Protein AF-A0A7J9YZU6-F1 (afdb_monomer_lite)

Sequence (398 aa):
MSDMSVSEARAEISDVVARAEYAGETVYLTKHGRRAGAVAATRPRAITRDARRVRIGTDELDQPVWLRLRDGRRADRALSAAGHAELWFEALHAGRPGLVEVVGARREASGRLGRMRRHRRQNFIVAGERALARRRALMLDRAGREVFATPATLTAPEPGDDAVAELALVWVDIDEPAAIERLRAFGHRPHMVVASGGGGVHAYWLLSFPVPRAGGEAANRALASAVGGDLASTNGGRLMRTPGTRNRKAAERWCRVLACDLARAPHDLAALVEGLTDPRARRRGEPAGGAAHNGELDRIAPPAYFRALTGTEVPSEGGYVRCPSPAHEDRHPSCFVYPNPGEGWCCFACLVSGSAIDLASVVAGGPWGSELRGDRFRAARERALRALGLEPARGGGR

Radius of gyration: 27.76 Å; chains: 1; bounding box: 54×50×103 Å

Foldseek 3Di:
DDDDDPVRVVVVDDQDFDWDADPNFTWTWHDDPPDIDIDTDDDDDDDDDDDDDDPDPDPWQFAWAAEQAQVRDTDIGTDTLLRQLLQLLCQQQAPHFAWKFKWWFAQDPVRHTDDIPQLDLLRTHTSNPSVSSSVSNVVCQVVRTFMWMASAHFCDSHFDQVRGFWHQKAKFKAQDLVLVVLQVVQPDPFQWWKDLFNNIIMGMAGAPDIDGQVLRLLLNQLVCVRSVGDNVQSGRRHIGGRASHWDPGPVIGGTGIHYHHSNDDGDHSCVSNPPTGRVVVVLLDDDPVDDDDLPPQLQDAQQQLVCLQQVDHADLQWDFDFDLAPVDGGPDGQKIRHNGRSRWIAGPVPGQIDTSLQSLQRNVNHDHRPRCDDPNSVVSSVSSCVSNVNDDPDDDDD

pLDDT: mean 77.36, std 20.95, range [27.09, 98.69]

Secondary structure (DSSP, 8-state):
-PPPPTTTGGGT--SS-EEEEETTEEEEEEEETTEEEEE------------------S---EEEEEEE-TTS-B--EEEEHHHHHHHHHHHHHTT--SEEEEEEEPBPTTS-B----TT-GGGEEETT-HHHHHHHHHHHHHTT-EEEE-SSPBSSS--SGGG--EEEEEEEEE--HHHHHHHHH-SS--SEEEE-SSS-EEEEEEEEEEEEHHHHHHHHHHHHHHHT--GGG-STT--EEPTTEEE-STT-EEEEEEEEETTSPPBPHHHHTTT---HHHHTTTPPPSS----GGGGGS-HHHHHHHHH-----TT-EEE----TTS--SS--EEEPSSTT--EEETTT--EE-HHHHHHHHTT---GGG--HHHHHHHHHHHHHHTT---------

Structure (mmCIF, N/CA/C/O backbone):
data_AF-A0A7J9YZU6-F1
#
_entry.id   AF-A0A7J9YZU6-F1
#
loop_
_atom_site.group_PDB
_atom_site.id
_atom_site.type_symbol
_atom_site.label_atom_id
_atom_site.label_alt_id
_atom_site.label_comp_id
_atom_site.label_asym_id
_atom_site.label_entity_id
_atom_site.label_seq_id
_atom_site.pdbx_PDB_ins_code
_atom_site.Cartn_x
_atom_site.Cartn_y
_atom_site.Cartn_z
_atom_site.occupancy
_atom_site.B_iso_or_equiv
_atom_site.auth_seq_id
_atom_site.auth_comp_id
_atom_site.auth_asym_id
_atom_site.auth_atom_id
_atom_site.pdbx_PDB_model_num
ATOM 1 N N . MET A 1 1 ? -25.057 -17.859 -40.148 1.00 40.72 1 MET A N 1
ATOM 2 C CA . MET A 1 1 ? -25.345 -16.411 -40.240 1.00 40.72 1 MET A CA 1
ATOM 3 C C . MET A 1 1 ? -24.418 -15.852 -41.300 1.00 40.72 1 MET A C 1
ATOM 5 O O . MET A 1 1 ? -23.236 -16.143 -41.220 1.00 40.72 1 MET A O 1
ATOM 9 N N . SER A 1 2 ? -24.961 -15.204 -42.332 1.00 39.88 2 SER A N 1
ATOM 10 C CA . SER A 1 2 ? -24.182 -14.685 -43.467 1.00 39.88 2 SER A CA 1
ATOM 11 C C . SER A 1 2 ? -23.157 -13.653 -42.995 1.00 39.88 2 SER A C 1
ATOM 13 O O . SER A 1 2 ? -23.519 -12.775 -42.214 1.00 39.88 2 SER A O 1
ATOM 15 N N . ASP A 1 3 ? -21.917 -13.750 -43.481 1.00 40.03 3 ASP A N 1
ATOM 16 C CA . ASP A 1 3 ? -20.886 -12.733 -43.267 1.00 40.03 3 ASP A CA 1
ATOM 17 C C . ASP A 1 3 ? -21.347 -11.408 -43.879 1.00 40.03 3 ASP A C 1
ATOM 19 O O . ASP A 1 3 ? -21.741 -11.345 -45.046 1.00 40.03 3 ASP A O 1
ATOM 23 N N . MET A 1 4 ? -21.332 -10.358 -43.064 1.00 40.31 4 MET A N 1
ATOM 24 C CA . MET A 1 4 ? -21.734 -9.006 -43.438 1.00 40.31 4 MET A CA 1
ATOM 25 C C . MET A 1 4 ? -20.476 -8.158 -43.634 1.00 40.31 4 MET A C 1
ATOM 27 O O . MET A 1 4 ? -19.512 -8.288 -42.873 1.00 40.31 4 MET A O 1
ATOM 31 N N . SER A 1 5 ? -20.448 -7.280 -44.638 1.00 48.22 5 SER A N 1
ATOM 32 C CA . SER A 1 5 ? -19.268 -6.442 -44.857 1.00 48.22 5 SER A CA 1
ATOM 33 C C . SER A 1 5 ? -19.122 -5.384 -43.751 1.00 48.22 5 SER A C 1
ATOM 35 O O . SER A 1 5 ? -20.101 -4.888 -43.189 1.00 48.22 5 SER A O 1
ATOM 37 N N . VAL A 1 6 ? -17.881 -4.972 -43.458 1.00 40.19 6 VAL A N 1
ATOM 38 C CA . VAL A 1 6 ? -17.562 -3.937 -42.445 1.00 40.19 6 VAL A CA 1
ATOM 39 C C . VAL A 1 6 ? -18.300 -2.613 -42.710 1.00 40.19 6 VAL A C 1
ATOM 41 O O . VAL A 1 6 ? -18.544 -1.829 -41.792 1.00 40.19 6 VAL A O 1
ATOM 44 N N . SER A 1 7 ? -18.659 -2.354 -43.968 1.00 46.00 7 SER A N 1
ATOM 45 C CA . SER A 1 7 ? -19.408 -1.168 -44.383 1.00 46.00 7 SER A CA 1
ATOM 46 C C . SER A 1 7 ? -20.887 -1.240 -44.003 1.00 46.00 7 SER A C 1
ATOM 48 O O . SER A 1 7 ? -21.454 -0.217 -43.629 1.00 46.00 7 SER A O 1
ATOM 50 N N . GLU A 1 8 ? -21.488 -2.427 -44.052 1.00 48.12 8 GLU A N 1
ATOM 51 C CA . GLU A 1 8 ? -22.903 -2.664 -43.736 1.00 48.12 8 GLU A CA 1
ATOM 52 C C . GLU A 1 8 ? -23.131 -2.737 -42.221 1.00 48.12 8 GLU A C 1
ATOM 54 O O . GLU A 1 8 ? -24.027 -2.075 -41.703 1.00 48.12 8 GLU A O 1
ATOM 59 N N . ALA A 1 9 ? -22.220 -3.382 -41.480 1.00 50.16 9 ALA A N 1
ATOM 60 C CA . ALA A 1 9 ? -22.245 -3.404 -40.010 1.00 50.16 9 ALA A CA 1
ATOM 61 C C . ALA A 1 9 ? -22.145 -1.994 -39.384 1.00 50.16 9 ALA A C 1
ATOM 63 O O . ALA A 1 9 ? -22.510 -1.762 -38.234 1.00 50.16 9 ALA A O 1
ATOM 64 N N . ARG A 1 10 ? -21.652 -1.016 -40.150 1.00 45.62 10 ARG A N 1
ATOM 65 C CA . ARG A 1 10 ? -21.385 0.362 -39.717 1.00 45.62 10 ARG A CA 1
ATOM 66 C C . ARG A 1 10 ? -22.645 1.174 -39.401 1.00 45.62 10 ARG A C 1
ATOM 68 O O . ARG A 1 10 ? -22.530 2.180 -38.695 1.00 45.62 10 ARG A O 1
ATOM 75 N N . ALA A 1 11 ? -23.800 0.771 -39.935 1.00 50.84 11 ALA A N 1
ATOM 76 C CA . ALA A 1 11 ? -25.085 1.438 -39.721 1.00 50.84 11 ALA A CA 1
ATOM 77 C C . ALA A 1 11 ? -25.781 1.008 -38.415 1.00 50.84 11 ALA A C 1
ATOM 79 O O . ALA A 1 11 ? -26.575 1.778 -37.883 1.00 50.84 11 ALA A O 1
ATOM 80 N N . GLU A 1 12 ? -25.441 -0.164 -37.865 1.00 48.56 12 GLU A N 1
ATOM 81 C CA . GLU A 1 12 ? -26.109 -0.743 -36.685 1.00 48.56 12 GLU A CA 1
ATOM 82 C C . GLU A 1 12 ? -25.286 -0.652 -35.383 1.00 48.56 12 GLU A C 1
ATOM 84 O O . GLU A 1 12 ? -25.771 -0.980 -34.301 1.00 48.56 12 GLU A O 1
ATOM 89 N N . ILE A 1 13 ? -24.040 -0.169 -35.445 1.00 46.38 13 ILE A N 1
ATOM 90 C CA . ILE A 1 13 ? -23.165 -0.034 -34.269 1.00 46.38 13 ILE A CA 1
ATOM 91 C C . ILE A 1 13 ? -23.493 1.262 -33.505 1.00 46.38 13 ILE A C 1
ATOM 93 O O . ILE A 1 13 ? -23.174 2.362 -33.970 1.00 46.38 13 ILE A O 1
ATOM 97 N N . SER A 1 14 ? -24.106 1.132 -32.319 1.00 42.38 14 SER A N 1
ATOM 98 C CA . SER A 1 14 ? -24.296 2.248 -31.371 1.00 42.38 14 SER A CA 1
ATOM 99 C C . SER A 1 14 ? -22.961 2.733 -30.774 1.00 42.38 14 SER A C 1
ATOM 101 O O . SER A 1 14 ? -21.944 2.053 -30.895 1.00 42.38 14 SER A O 1
ATOM 103 N N . ASP A 1 15 ? -22.953 3.890 -30.097 1.00 43.62 15 ASP A N 1
ATOM 104 C CA . ASP A 1 15 ? -21.761 4.559 -29.526 1.00 43.62 15 ASP A CA 1
ATOM 105 C C . ASP A 1 15 ? -21.059 3.805 -28.367 1.00 43.62 15 ASP A C 1
ATOM 107 O O . ASP A 1 15 ? -20.228 4.361 -27.644 1.00 43.62 15 ASP A O 1
ATOM 111 N N . VAL A 1 16 ? -21.338 2.514 -28.202 1.00 39.16 16 VAL A N 1
ATOM 112 C CA . VAL A 1 16 ? -20.658 1.609 -27.274 1.00 39.16 16 VAL A CA 1
ATOM 113 C C . VAL A 1 16 ? -19.746 0.678 -28.072 1.00 39.16 16 VAL A C 1
ATOM 115 O O . VAL A 1 16 ? -20.120 0.198 -29.137 1.00 39.16 16 VAL A O 1
ATOM 118 N N . VAL A 1 17 ? -18.538 0.427 -27.552 1.00 48.47 17 VAL A N 1
ATOM 119 C CA . VAL A 1 17 ? -17.535 -0.491 -28.124 1.00 48.47 17 VAL A CA 1
ATOM 120 C C . VAL A 1 17 ? -18.201 -1.806 -28.544 1.00 48.47 17 VAL A C 1
ATOM 122 O O . VAL A 1 17 ? -18.518 -2.643 -27.701 1.00 48.47 17 VAL A O 1
ATOM 125 N N . ALA A 1 18 ? -18.412 -1.983 -29.848 1.00 45.69 18 ALA A N 1
ATOM 126 C CA . ALA A 1 18 ? -18.980 -3.203 -30.395 1.00 45.69 18 ALA A CA 1
ATOM 127 C C . ALA A 1 18 ? -17.857 -4.218 -30.622 1.00 45.69 18 ALA A C 1
ATOM 129 O O . ALA A 1 18 ? -16.838 -3.933 -31.264 1.00 45.69 18 ALA A O 1
ATOM 130 N N . ARG A 1 19 ? -18.045 -5.407 -30.052 1.00 44.09 19 ARG A N 1
ATOM 131 C CA . ARG A 1 19 ? -17.187 -6.570 -30.254 1.00 44.09 19 ARG A CA 1
ATOM 132 C C . ARG A 1 19 ? -17.617 -7.251 -31.551 1.00 44.09 19 ARG A C 1
ATOM 134 O O . ARG A 1 19 ? -18.773 -7.638 -31.666 1.00 44.09 19 ARG A O 1
ATOM 141 N N . ALA A 1 20 ? -16.698 -7.403 -32.497 1.00 46.28 20 ALA A N 1
ATOM 142 C CA . ALA A 1 20 ? -16.923 -8.150 -33.729 1.00 46.28 20 ALA A CA 1
ATOM 143 C C . ALA A 1 20 ? -15.896 -9.279 -33.850 1.00 46.28 20 ALA A C 1
ATOM 145 O O . ALA A 1 20 ? -14.819 -9.224 -33.251 1.00 46.28 20 ALA A O 1
ATOM 146 N N . GLU A 1 21 ? -16.230 -10.306 -34.620 1.00 39.88 21 GLU A N 1
ATOM 147 C CA . GLU A 1 21 ? -15.318 -11.397 -34.946 1.00 39.88 21 GLU A CA 1
ATOM 148 C C . GLU A 1 21 ? -14.924 -11.270 -36.418 1.00 39.88 21 GLU A C 1
ATOM 150 O O . GLU A 1 21 ? -15.783 -11.123 -37.284 1.00 39.88 21 GLU A O 1
ATOM 155 N N . TYR A 1 22 ? -13.623 -11.250 -36.702 1.00 43.50 22 TYR A N 1
ATOM 156 C CA . TYR A 1 22 ? -13.108 -11.157 -38.067 1.00 43.50 22 TYR A CA 1
ATOM 157 C C . TYR A 1 22 ? -11.898 -12.074 -38.205 1.00 43.50 22 TYR A C 1
ATOM 159 O O . TYR A 1 22 ? -10.971 -12.004 -37.399 1.00 43.50 22 TYR A O 1
ATOM 167 N N . ALA A 1 23 ? -11.919 -12.952 -39.211 1.00 38.81 23 ALA A N 1
ATOM 168 C CA . ALA A 1 23 ? -10.891 -13.972 -39.444 1.00 38.81 23 ALA A CA 1
ATOM 169 C C . ALA A 1 23 ? -10.590 -14.876 -38.220 1.00 38.81 23 ALA A C 1
ATOM 171 O O . ALA A 1 23 ? -9.461 -15.330 -38.047 1.00 38.81 23 ALA A O 1
ATOM 172 N N . GLY A 1 24 ? -11.596 -15.140 -37.375 1.00 41.03 24 GLY A N 1
ATOM 173 C CA . GLY A 1 24 ? -11.467 -15.986 -36.179 1.00 41.03 24 GLY A CA 1
ATOM 174 C C . GLY A 1 24 ? -10.816 -15.306 -34.969 1.00 41.03 24 GLY A C 1
ATOM 175 O O . GLY A 1 24 ? -10.482 -15.978 -33.995 1.00 41.03 24 GLY A O 1
ATOM 176 N N . GLU A 1 25 ? -10.621 -13.984 -35.009 1.00 43.91 25 GLU A N 1
ATOM 177 C CA . GLU A 1 25 ? -10.107 -13.204 -33.884 1.00 43.91 25 GLU A CA 1
ATOM 178 C C . GLU A 1 25 ? -11.139 -12.174 -33.405 1.00 43.91 25 GLU A C 1
ATOM 180 O O . GLU A 1 25 ? -11.888 -11.583 -34.187 1.00 43.91 25 GLU A O 1
ATOM 185 N N . THR A 1 26 ? -11.173 -11.942 -32.088 1.00 46.00 26 THR A N 1
ATOM 186 C CA . THR A 1 26 ? -12.007 -10.889 -31.496 1.00 46.00 26 THR A CA 1
ATOM 187 C C . THR A 1 26 ? -11.389 -9.523 -31.794 1.00 46.00 26 THR A C 1
ATOM 189 O O . THR A 1 26 ? -10.292 -9.215 -31.325 1.00 46.00 26 THR A O 1
ATOM 192 N N . VAL A 1 27 ? -12.119 -8.687 -32.531 1.00 45.97 27 VAL A N 1
ATOM 193 C CA . VAL A 1 27 ? -11.717 -7.332 -32.918 1.00 45.97 27 VAL A CA 1
ATOM 194 C C . VAL A 1 27 ? -12.643 -6.318 -32.255 1.00 45.97 27 VAL A C 1
ATOM 196 O O . VAL A 1 27 ? -13.869 -6.439 -32.290 1.00 45.97 27 VAL A O 1
ATOM 199 N N . TYR A 1 28 ? -12.049 -5.287 -31.656 1.00 47.00 28 TYR A N 1
ATOM 200 C CA . TYR A 1 28 ? -12.802 -4.196 -31.042 1.00 47.00 28 TYR A CA 1
ATOM 201 C C . TYR A 1 28 ? -12.901 -3.026 -32.016 1.00 47.00 28 TYR A C 1
ATOM 203 O O . TYR A 1 28 ? -11.880 -2.496 -32.471 1.00 47.00 28 TYR A O 1
ATOM 211 N N . LEU A 1 29 ? -14.133 -2.623 -32.327 1.00 44.91 29 LEU A N 1
ATOM 212 C CA . LEU A 1 29 ? -14.416 -1.486 -33.194 1.00 44.91 29 LEU A CA 1
ATOM 213 C C . LEU A 1 29 ? -14.711 -0.251 -32.341 1.00 44.91 29 LEU A C 1
ATOM 215 O O . LEU A 1 29 ? -15.541 -0.278 -31.434 1.00 44.91 29 LEU A O 1
ATOM 219 N N . THR A 1 30 ? -14.022 0.849 -32.641 1.00 45.53 30 THR A N 1
ATOM 220 C CA . THR A 1 30 ? -14.227 2.145 -31.978 1.00 45.53 30 THR A CA 1
ATOM 221 C C . THR A 1 30 ? -14.561 3.213 -33.014 1.00 45.53 30 THR A C 1
ATOM 223 O O . THR A 1 30 ? -13.919 3.296 -34.067 1.00 45.53 30 THR A O 1
ATOM 226 N N . LYS A 1 31 ? -15.579 4.035 -32.734 1.00 39.69 31 LYS A N 1
ATOM 227 C CA . LYS A 1 31 ? -16.037 5.123 -33.607 1.00 39.69 31 LYS A CA 1
ATOM 228 C C . LYS A 1 31 ? -15.822 6.466 -32.913 1.00 39.69 31 LYS A C 1
ATOM 230 O O . LYS A 1 31 ? -16.267 6.668 -31.790 1.00 39.69 31 LYS A O 1
ATOM 235 N N . HIS A 1 32 ? -15.156 7.395 -33.596 1.00 40.31 32 HIS A N 1
ATOM 236 C CA . HIS A 1 32 ? -15.045 8.793 -33.176 1.00 40.31 32 HIS A CA 1
ATOM 237 C C . HIS A 1 32 ? -15.308 9.710 -34.378 1.00 40.31 32 HIS A C 1
ATOM 239 O O . HIS A 1 32 ? -14.475 9.851 -35.280 1.00 40.31 32 HIS A O 1
ATOM 245 N N . GLY A 1 33 ? -16.484 10.345 -34.404 1.00 51.75 33 GLY A N 1
ATOM 246 C CA . GLY A 1 33 ? -16.916 11.189 -35.522 1.00 51.75 33 GLY A CA 1
ATOM 247 C C . GLY A 1 33 ? -17.033 10.398 -36.834 1.00 51.75 33 GLY A C 1
ATOM 248 O O . GLY A 1 33 ? -17.634 9.328 -36.866 1.00 51.75 33 GLY A O 1
ATOM 249 N N . ARG A 1 34 ? -16.435 10.897 -37.930 1.00 35.88 34 ARG A N 1
ATOM 250 C CA . ARG A 1 34 ? -16.405 10.205 -39.242 1.00 35.88 34 ARG A CA 1
ATOM 251 C C . ARG A 1 34 ? -15.334 9.107 -39.355 1.00 35.88 34 ARG A C 1
ATOM 253 O O . ARG A 1 34 ? -15.190 8.507 -40.419 1.00 35.88 34 ARG A O 1
ATOM 260 N N . ARG A 1 35 ? -14.547 8.852 -38.305 1.00 34.78 35 ARG A N 1
ATOM 261 C CA . ARG A 1 35 ? -13.440 7.882 -38.331 1.00 34.78 35 ARG A CA 1
ATOM 262 C C . ARG A 1 35 ? -13.787 6.658 -37.488 1.00 34.78 35 ARG A C 1
ATOM 264 O O . ARG A 1 35 ? -14.276 6.787 -36.369 1.00 34.78 35 ARG A O 1
ATOM 271 N N . ALA A 1 36 ? -13.520 5.478 -38.040 1.00 39.66 36 ALA A N 1
ATOM 272 C CA . ALA A 1 36 ? -13.606 4.205 -37.332 1.00 39.66 36 ALA A CA 1
ATOM 273 C C . ALA A 1 36 ? -12.208 3.581 -37.277 1.00 39.66 36 ALA A C 1
ATOM 275 O O . ALA A 1 36 ? -11.482 3.632 -38.272 1.00 39.66 36 ALA A O 1
ATOM 276 N N . GLY A 1 37 ? -11.835 3.038 -36.120 1.00 41.91 37 GLY A N 1
ATOM 277 C CA . GLY A 1 37 ? -10.581 2.320 -35.905 1.00 41.91 37 GLY A CA 1
ATOM 278 C C . GLY A 1 37 ? -10.854 0.934 -35.331 1.00 41.91 37 GLY A C 1
ATOM 279 O O . GLY A 1 37 ? -11.677 0.793 -34.425 1.00 41.91 37 GLY A O 1
ATOM 280 N N . ALA A 1 38 ? -10.161 -0.070 -35.864 1.00 39.97 38 ALA A N 1
ATOM 281 C CA . ALA A 1 38 ? -10.206 -1.449 -35.396 1.00 39.97 38 ALA A CA 1
ATOM 282 C C . ALA A 1 38 ? -8.904 -1.785 -34.660 1.00 39.97 38 ALA A C 1
ATOM 284 O O . ALA A 1 38 ? -7.815 -1.495 -35.161 1.00 39.97 38 ALA A O 1
ATOM 285 N N . VAL A 1 39 ? -9.013 -2.390 -33.478 1.00 43.34 39 VAL A N 1
ATOM 286 C CA . VAL A 1 39 ? -7.864 -2.920 -32.734 1.00 43.34 39 VAL A CA 1
ATOM 287 C C . VAL A 1 39 ? -7.907 -4.441 -32.827 1.00 43.34 39 VAL A C 1
ATOM 289 O O . VAL A 1 39 ? -8.797 -5.066 -32.252 1.00 43.34 39 VAL A O 1
ATOM 292 N N . ALA A 1 40 ? -6.950 -5.016 -33.558 1.00 39.84 40 ALA A N 1
ATOM 293 C CA . ALA A 1 40 ? -6.731 -6.458 -33.655 1.00 39.84 40 ALA A CA 1
ATOM 294 C C . ALA A 1 40 ? -5.397 -6.833 -32.990 1.00 39.84 40 ALA A C 1
ATOM 296 O O . ALA A 1 40 ? -4.416 -6.084 -33.063 1.00 39.84 40 ALA A O 1
ATOM 297 N N . ALA A 1 41 ? -5.360 -7.983 -32.319 1.00 37.19 41 ALA A N 1
ATOM 298 C CA . ALA A 1 41 ? -4.182 -8.469 -31.614 1.00 37.19 41 ALA A CA 1
ATOM 299 C C . ALA A 1 41 ? -3.224 -9.170 -32.590 1.00 37.19 41 ALA A C 1
ATOM 301 O O . ALA A 1 41 ? -3.311 -10.368 -32.815 1.00 37.19 41 ALA A O 1
ATOM 302 N N . THR A 1 42 ? -2.265 -8.447 -33.169 1.00 32.22 42 THR A N 1
ATOM 303 C CA . THR A 1 42 ? -1.294 -9.086 -34.072 1.00 32.22 42 THR A CA 1
ATOM 304 C C . THR A 1 42 ? -0.270 -9.919 -33.300 1.00 32.22 42 THR A C 1
ATOM 306 O O . THR A 1 42 ? 0.445 -9.386 -32.445 1.00 32.22 42 THR A O 1
ATOM 309 N N . ARG A 1 43 ? -0.109 -11.200 -33.663 1.00 33.00 43 ARG A N 1
ATOM 310 C CA . ARG A 1 43 ? 1.105 -11.964 -33.324 1.00 33.00 43 ARG A CA 1
ATOM 311 C C . ARG A 1 43 ? 2.332 -11.305 -33.979 1.00 33.00 43 ARG A C 1
ATOM 313 O O . ARG A 1 43 ? 2.238 -10.840 -35.117 1.00 33.00 43 ARG A O 1
ATOM 320 N N . PRO A 1 44 ? 3.483 -11.244 -33.291 1.00 31.92 44 PRO A N 1
ATOM 321 C CA . PRO A 1 44 ? 4.626 -10.475 -33.763 1.00 31.92 44 PRO A CA 1
ATOM 322 C C . PRO A 1 44 ? 5.261 -11.136 -34.994 1.00 31.92 44 PRO A C 1
ATOM 324 O O . PRO A 1 44 ? 5.840 -12.216 -34.898 1.00 31.92 44 PRO A O 1
ATOM 327 N N . ARG A 1 45 ? 5.194 -10.472 -36.154 1.00 27.44 45 ARG A N 1
ATOM 328 C CA . ARG A 1 45 ? 6.114 -10.732 -37.270 1.00 27.44 45 ARG A CA 1
ATOM 329 C C . ARG A 1 45 ? 7.375 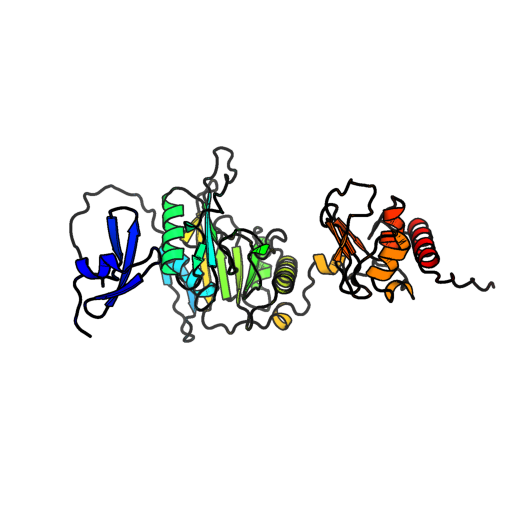-9.899 -37.070 1.00 27.44 45 ARG A C 1
ATOM 331 O O . ARG A 1 45 ? 7.298 -8.698 -36.817 1.00 27.44 45 ARG A O 1
ATOM 338 N N . ALA A 1 46 ? 8.527 -10.555 -37.175 1.00 36.53 46 ALA A N 1
ATOM 339 C CA . ALA A 1 46 ? 9.832 -9.918 -37.113 1.00 36.53 46 ALA A CA 1
ATOM 340 C C . ALA A 1 46 ? 9.958 -8.867 -38.225 1.00 36.53 46 ALA A C 1
ATOM 342 O O . ALA A 1 46 ? 9.831 -9.187 -39.405 1.00 36.53 46 ALA A O 1
ATOM 343 N N . ILE A 1 47 ? 10.214 -7.616 -37.841 1.00 28.17 47 ILE A N 1
ATOM 344 C CA . ILE A 1 47 ? 10.612 -6.554 -38.764 1.00 28.17 47 ILE A CA 1
ATOM 345 C C . ILE A 1 47 ? 12.046 -6.175 -38.412 1.00 28.17 47 ILE A C 1
ATOM 347 O O . ILE A 1 47 ? 12.309 -5.493 -37.425 1.00 28.17 47 ILE A O 1
ATOM 351 N N . THR A 1 48 ? 12.980 -6.636 -39.234 1.00 36.00 48 THR A N 1
ATOM 352 C CA . THR A 1 48 ? 14.333 -6.090 -39.323 1.00 36.00 48 THR A CA 1
ATOM 353 C C . THR A 1 48 ? 14.316 -4.881 -40.256 1.00 36.00 48 THR A C 1
ATOM 355 O O . THR A 1 48 ? 14.000 -5.056 -41.432 1.00 36.00 48 THR A O 1
ATOM 358 N N . ARG A 1 49 ? 14.712 -3.692 -39.775 1.00 30.66 49 ARG A N 1
ATOM 359 C CA . ARG A 1 49 ? 15.700 -2.832 -40.460 1.00 30.66 49 ARG A CA 1
ATOM 360 C C . ARG A 1 49 ? 16.044 -1.545 -39.701 1.00 30.66 49 ARG A C 1
ATOM 362 O O . ARG A 1 49 ? 15.181 -0.747 -39.358 1.00 30.66 49 ARG A O 1
ATOM 369 N N . ASP A 1 50 ? 17.358 -1.389 -39.562 1.00 29.09 50 ASP A N 1
ATOM 370 C CA . ASP A 1 50 ? 18.167 -0.175 -39.699 1.00 29.09 50 ASP A CA 1
ATOM 371 C C . ASP A 1 50 ? 17.924 1.005 -38.743 1.00 29.09 50 ASP A C 1
ATOM 373 O O . ASP A 1 50 ? 17.326 2.030 -39.072 1.00 29.09 50 ASP A O 1
ATOM 377 N N . ALA A 1 51 ? 18.506 0.886 -37.548 1.00 30.12 51 ALA A N 1
ATOM 378 C CA . ALA A 1 51 ? 18.751 2.012 -36.661 1.00 30.12 51 ALA A CA 1
ATOM 379 C C . ALA A 1 51 ? 20.109 2.648 -37.000 1.00 30.12 51 ALA A C 1
ATOM 381 O O . ALA A 1 51 ? 21.169 2.107 -36.676 1.00 30.12 51 ALA A O 1
ATOM 382 N N . ARG A 1 52 ? 20.089 3.845 -37.601 1.00 30.17 52 ARG A N 1
ATOM 383 C CA . ARG A 1 52 ? 21.261 4.729 -37.589 1.00 30.17 52 ARG A CA 1
ATOM 384 C C . ARG A 1 52 ? 21.630 5.006 -36.132 1.00 30.17 52 ARG A C 1
ATOM 386 O O . ARG A 1 52 ? 20.785 5.425 -35.343 1.00 30.17 52 ARG A O 1
ATOM 393 N N . ARG A 1 53 ? 22.895 4.746 -35.790 1.00 37.28 53 ARG A N 1
ATOM 394 C CA . ARG A 1 53 ? 23.488 4.934 -34.459 1.00 37.28 53 ARG A CA 1
ATOM 395 C C . ARG A 1 53 ? 23.280 6.366 -33.959 1.00 37.28 53 ARG A C 1
ATOM 397 O O . ARG A 1 53 ? 24.071 7.255 -34.258 1.00 37.28 53 ARG A O 1
ATOM 404 N N . VAL A 1 54 ? 22.273 6.553 -33.113 1.00 30.03 54 VAL A N 1
ATOM 405 C CA . VAL A 1 54 ? 22.327 7.546 -32.040 1.00 30.03 54 VAL A CA 1
ATOM 406 C C . VAL A 1 54 ? 23.048 6.858 -30.887 1.00 30.03 54 VAL A C 1
ATOM 408 O O . VAL A 1 54 ? 22.614 5.806 -30.422 1.00 30.03 54 VAL A O 1
ATOM 411 N N . ARG A 1 55 ? 24.189 7.401 -30.457 1.00 31.61 55 ARG A N 1
ATOM 412 C CA . ARG A 1 55 ? 24.873 6.920 -29.251 1.00 31.61 55 ARG A CA 1
ATOM 413 C C . ARG A 1 55 ? 24.021 7.318 -28.040 1.00 31.61 55 ARG A C 1
ATOM 415 O O . ARG A 1 55 ? 24.104 8.449 -27.578 1.00 31.61 55 ARG A O 1
ATOM 422 N N . ILE A 1 56 ? 23.174 6.400 -27.580 1.00 37.03 56 ILE A N 1
ATOM 423 C CA . ILE A 1 56 ? 22.447 6.480 -26.309 1.00 37.03 56 ILE A CA 1
ATOM 424 C C . ILE A 1 56 ? 23.344 5.803 -25.267 1.00 37.03 56 ILE A C 1
ATOM 426 O O . ILE A 1 56 ? 23.686 4.631 -25.420 1.00 37.03 56 ILE A O 1
ATOM 430 N N . GLY A 1 57 ? 23.801 6.548 -24.262 1.00 32.47 57 GLY A N 1
ATOM 431 C CA . GLY A 1 57 ? 24.649 6.003 -23.199 1.00 32.47 57 GLY A CA 1
ATOM 432 C C . GLY A 1 57 ? 23.863 5.048 -22.298 1.00 32.47 57 GLY A C 1
ATOM 433 O O . GLY A 1 57 ? 22.833 5.449 -21.788 1.00 32.47 57 GLY A O 1
ATOM 434 N N . THR A 1 58 ? 24.327 3.801 -22.167 1.00 41.22 58 THR A N 1
ATOM 435 C CA . THR A 1 58 ? 24.264 2.858 -21.015 1.00 41.22 58 THR A CA 1
ATOM 436 C C . THR A 1 58 ? 23.029 2.799 -20.070 1.00 41.22 58 THR A C 1
ATOM 438 O O . THR A 1 58 ? 23.145 2.259 -18.975 1.00 41.22 58 THR A O 1
ATOM 441 N N . ASP A 1 59 ? 21.850 3.286 -20.468 1.00 53.59 59 ASP A N 1
ATOM 442 C CA . ASP A 1 59 ? 20.659 3.556 -19.626 1.00 53.59 59 ASP A CA 1
ATOM 443 C C . ASP A 1 59 ? 19.700 2.352 -19.409 1.00 53.59 59 ASP A C 1
ATOM 445 O O . ASP A 1 59 ? 18.500 2.532 -19.179 1.00 53.59 59 ASP A O 1
ATOM 449 N N . GLU A 1 60 ? 20.177 1.108 -19.513 1.00 70.75 60 GLU A N 1
ATOM 450 C CA . GLU A 1 60 ? 19.331 -0.088 -19.365 1.00 70.75 60 GLU A CA 1
ATOM 451 C C . GLU A 1 60 ? 19.508 -0.725 -17.981 1.00 70.75 60 GLU A C 1
ATOM 453 O O . GLU A 1 60 ? 20.569 -1.235 -17.631 1.00 70.75 60 GLU A O 1
ATOM 458 N N . LEU A 1 61 ? 18.445 -0.684 -17.167 1.00 77.56 61 LEU A N 1
ATOM 459 C CA . LEU A 1 61 ? 18.372 -1.451 -15.925 1.00 77.56 61 LEU A CA 1
ATOM 460 C C . LEU A 1 61 ? 18.526 -2.935 -16.258 1.00 77.56 61 LEU A C 1
ATOM 462 O O . LEU A 1 61 ? 17.676 -3.458 -16.966 1.00 77.56 61 LEU A O 1
ATOM 466 N N . ASP A 1 62 ? 19.544 -3.589 -15.710 1.00 85.62 62 ASP A N 1
ATOM 467 C CA . ASP A 1 62 ? 19.692 -5.045 -15.687 1.00 85.62 62 ASP A CA 1
ATOM 468 C C . ASP A 1 62 ? 20.181 -5.438 -14.290 1.00 85.62 62 ASP A C 1
ATOM 470 O O . ASP A 1 62 ? 21.361 -5.306 -13.959 1.00 85.62 62 ASP A O 1
ATOM 474 N N . GLN A 1 63 ? 19.245 -5.749 -13.389 1.00 78.62 63 GLN A N 1
ATOM 475 C CA . GLN A 1 63 ? 19.561 -5.956 -11.973 1.00 78.62 63 GLN A CA 1
ATOM 476 C C . GLN A 1 63 ? 19.051 -7.300 -11.469 1.00 78.62 63 GLN A C 1
ATOM 478 O O . GLN A 1 63 ? 17.919 -7.680 -11.779 1.00 78.62 63 GLN A O 1
ATOM 483 N N . PRO A 1 64 ? 19.862 -8.016 -10.669 1.00 76.88 64 PRO A N 1
ATOM 484 C CA . PRO A 1 64 ? 19.490 -9.323 -10.159 1.00 76.88 64 PRO A CA 1
ATOM 485 C C . PRO A 1 64 ? 18.293 -9.219 -9.217 1.00 76.88 64 PRO A C 1
ATOM 487 O O . PRO A 1 64 ? 18.209 -8.313 -8.382 1.00 76.88 64 PRO A O 1
ATOM 490 N N . VAL A 1 65 ? 17.403 -10.198 -9.340 1.00 72.75 65 VAL A N 1
ATOM 491 C CA . VAL A 1 65 ? 16.273 -10.429 -8.443 1.00 72.75 65 VAL A CA 1
ATOM 492 C C . VAL A 1 65 ? 16.385 -11.833 -7.886 1.00 72.75 65 VAL A C 1
ATOM 494 O O . VAL A 1 65 ? 16.536 -12.789 -8.648 1.00 72.75 65 VAL A O 1
ATOM 497 N N . TRP A 1 66 ? 16.266 -11.963 -6.566 1.00 87.19 66 TRP A N 1
ATOM 498 C CA . TRP A 1 66 ? 16.008 -13.262 -5.958 1.00 87.19 66 TRP A CA 1
ATOM 499 C C . TRP A 1 66 ? 14.564 -13.659 -6.267 1.00 87.19 66 TRP A C 1
ATOM 501 O O . TRP A 1 66 ? 13.636 -12.946 -5.877 1.00 87.19 66 TRP A O 1
ATOM 511 N N . LEU A 1 67 ? 14.360 -14.744 -7.010 1.00 77.81 67 LEU A N 1
ATOM 512 C CA . LEU A 1 67 ? 13.044 -15.097 -7.537 1.00 77.81 67 LEU A CA 1
ATOM 513 C C . LEU A 1 67 ? 12.737 -16.566 -7.288 1.00 77.81 67 LEU A C 1
ATOM 515 O O . LEU A 1 67 ? 13.446 -17.449 -7.771 1.00 77.81 67 LEU A O 1
ATOM 519 N N . ARG A 1 68 ? 11.614 -16.829 -6.622 1.00 80.69 68 ARG A N 1
ATOM 520 C CA . ARG A 1 68 ? 11.001 -18.159 -6.582 1.00 80.69 68 ARG A CA 1
ATOM 521 C C . ARG A 1 68 ? 9.687 -18.140 -7.353 1.00 80.69 68 ARG A C 1
ATOM 523 O O . ARG A 1 68 ? 8.815 -17.320 -7.073 1.00 80.69 68 ARG A O 1
ATOM 530 N N . LEU A 1 69 ? 9.576 -19.002 -8.357 1.00 84.56 69 LEU A N 1
ATOM 531 C CA . LEU A 1 69 ? 8.406 -19.109 -9.229 1.00 84.56 69 LEU A CA 1
ATOM 532 C C . LEU A 1 69 ? 7.277 -19.886 -8.543 1.00 84.56 69 LEU A C 1
ATOM 534 O O . LEU A 1 69 ? 7.502 -20.552 -7.539 1.00 84.56 69 LEU A O 1
ATOM 538 N N . ARG A 1 70 ? 6.060 -19.819 -9.098 1.00 83.94 70 ARG A N 1
ATOM 539 C CA . ARG A 1 70 ? 4.865 -20.485 -8.539 1.00 83.94 70 ARG A CA 1
ATOM 540 C C . ARG A 1 70 ? 5.009 -22.009 -8.424 1.00 83.94 70 ARG A C 1
ATOM 542 O O . ARG A 1 70 ? 4.395 -22.600 -7.549 1.00 83.94 70 ARG A O 1
ATOM 549 N N . ASP A 1 71 ? 5.839 -22.621 -9.270 1.00 87.00 71 ASP A N 1
ATOM 550 C CA . ASP A 1 71 ? 6.194 -24.050 -9.238 1.00 87.00 71 ASP A CA 1
ATOM 551 C C . ASP A 1 71 ? 7.212 -24.402 -8.125 1.00 87.00 71 ASP A C 1
ATOM 553 O O . ASP A 1 71 ? 7.662 -25.539 -8.030 1.00 87.00 71 ASP A O 1
ATOM 557 N N . GLY A 1 72 ? 7.611 -23.429 -7.295 1.00 80.19 72 GLY A N 1
ATOM 558 C CA . GLY A 1 72 ? 8.592 -23.589 -6.220 1.00 80.19 72 GLY A CA 1
ATOM 559 C C . GLY A 1 72 ? 10.048 -23.460 -6.670 1.00 80.19 72 GLY A C 1
ATOM 560 O O . GLY A 1 72 ? 10.945 -23.360 -5.829 1.00 80.19 72 GLY A O 1
ATOM 561 N N . ARG A 1 73 ? 10.315 -23.399 -7.978 1.00 87.19 73 ARG A N 1
ATOM 562 C CA . ARG A 1 73 ? 11.675 -23.353 -8.517 1.00 87.19 73 ARG A CA 1
ATOM 563 C C . ARG A 1 73 ? 12.322 -21.990 -8.289 1.00 87.19 73 ARG A C 1
ATOM 565 O O . ARG A 1 73 ? 11.729 -20.940 -8.554 1.00 87.19 73 ARG A O 1
ATOM 572 N N . ARG A 1 74 ? 13.584 -22.002 -7.852 1.00 82.56 74 ARG A N 1
ATOM 573 C CA . ARG A 1 74 ? 14.431 -20.804 -7.794 1.00 82.56 74 ARG A CA 1
ATOM 574 C C . ARG A 1 74 ? 14.890 -20.430 -9.205 1.00 82.56 74 ARG A C 1
ATOM 576 O O . ARG A 1 74 ? 15.385 -21.278 -9.942 1.00 82.56 74 ARG A O 1
ATOM 583 N N . ALA A 1 75 ? 14.697 -19.171 -9.581 1.00 81.44 75 ALA A N 1
ATOM 584 C CA . ALA A 1 75 ? 14.936 -18.657 -10.927 1.00 81.44 75 ALA A CA 1
ATOM 585 C C . ALA A 1 75 ? 15.544 -17.247 -10.905 1.00 81.44 75 ALA A C 1
ATOM 587 O O . ALA A 1 75 ? 15.136 -16.382 -11.693 1.00 81.44 75 ALA A O 1
ATOM 588 N N . ASP A 1 76 ? 16.486 -17.037 -9.982 1.00 76.88 76 ASP A N 1
ATOM 589 C CA . ASP A 1 76 ? 17.251 -15.801 -9.835 1.00 76.88 76 ASP A CA 1
ATOM 590 C C . ASP A 1 76 ? 17.819 -15.374 -11.188 1.00 76.88 76 ASP A C 1
ATOM 592 O O . ASP A 1 76 ? 18.437 -16.166 -11.902 1.00 76.88 76 ASP A O 1
ATOM 596 N N . ARG A 1 77 ? 17.566 -14.124 -11.565 1.00 82.06 77 ARG A N 1
ATOM 597 C CA . ARG A 1 77 ? 18.004 -13.576 -12.849 1.00 82.06 77 ARG A CA 1
ATOM 598 C C . ARG A 1 77 ? 18.086 -12.064 -12.784 1.00 82.06 77 ARG A C 1
ATOM 600 O O . ARG A 1 77 ? 17.404 -11.441 -11.967 1.00 82.06 77 ARG A O 1
ATOM 607 N N . ALA A 1 78 ? 18.881 -11.486 -13.672 1.00 86.50 78 ALA A N 1
ATOM 608 C CA . ALA A 1 78 ? 18.823 -10.061 -13.926 1.00 86.50 78 ALA A CA 1
ATOM 609 C C . ALA A 1 78 ? 17.556 -9.728 -14.731 1.00 86.50 78 ALA A C 1
ATOM 611 O O . ALA A 1 78 ? 17.140 -10.495 -15.607 1.00 86.50 78 ALA A O 1
ATOM 612 N N . LEU A 1 79 ? 16.869 -8.651 -14.348 1.00 89.75 79 LEU A N 1
ATOM 613 C CA . LEU A 1 79 ? 15.654 -8.192 -15.009 1.00 89.75 79 LEU A CA 1
ATOM 614 C C . LEU A 1 79 ? 15.851 -6.806 -15.606 1.00 89.75 79 LEU A C 1
ATOM 616 O O . LEU A 1 79 ? 16.408 -5.907 -14.975 1.00 89.75 79 LEU A O 1
ATOM 620 N N . SER A 1 80 ? 15.255 -6.627 -16.785 1.00 94.50 80 SER A N 1
ATOM 621 C CA . SER A 1 80 ? 15.125 -5.319 -17.410 1.00 94.50 80 SER A CA 1
ATOM 622 C C . SER A 1 80 ? 14.185 -4.396 -16.625 1.00 94.50 80 SER A C 1
ATOM 624 O O . SER A 1 80 ? 13.376 -4.853 -15.811 1.00 94.50 80 SER A O 1
ATOM 626 N N . ALA A 1 81 ? 14.183 -3.097 -16.942 1.00 94.19 81 ALA A N 1
ATOM 627 C CA . ALA A 1 81 ? 13.150 -2.161 -16.475 1.00 94.19 81 ALA A CA 1
ATOM 628 C C . ALA A 1 81 ? 11.725 -2.700 -16.691 1.00 94.19 81 ALA A C 1
ATOM 630 O O . ALA A 1 81 ? 10.891 -2.682 -15.784 1.00 94.19 81 ALA A O 1
ATOM 631 N N . ALA A 1 82 ? 11.460 -3.261 -17.872 1.00 94.88 82 ALA A N 1
ATOM 632 C CA . ALA A 1 82 ? 10.177 -3.885 -18.164 1.00 94.88 82 ALA A CA 1
ATOM 633 C C . ALA A 1 82 ? 9.926 -5.137 -17.311 1.00 94.88 82 ALA A C 1
ATOM 635 O O . ALA A 1 82 ? 8.800 -5.326 -16.860 1.00 94.88 82 ALA A O 1
ATOM 636 N N . GLY A 1 83 ? 10.954 -5.953 -17.063 1.00 95.50 83 GLY A N 1
ATOM 637 C CA . GLY A 1 83 ? 10.856 -7.150 -16.227 1.00 95.50 83 GLY A CA 1
ATOM 638 C C . GLY A 1 83 ? 10.526 -6.839 -14.767 1.00 95.50 83 GLY A C 1
ATOM 639 O O . GLY A 1 83 ? 9.652 -7.480 -14.191 1.00 95.50 83 GLY A O 1
ATOM 640 N N . HIS A 1 84 ? 11.157 -5.820 -14.177 1.00 97.00 84 HIS A N 1
ATOM 641 C CA . HIS A 1 84 ? 10.847 -5.390 -12.810 1.00 97.00 84 HIS A CA 1
ATOM 642 C C . HIS A 1 84 ? 9.417 -4.858 -12.671 1.00 97.00 84 HIS A C 1
ATOM 644 O O . HIS A 1 84 ? 8.728 -5.213 -11.715 1.00 97.00 84 HIS A O 1
ATOM 650 N N . ALA A 1 85 ? 8.970 -4.026 -13.617 1.00 97.38 85 ALA A N 1
ATOM 651 C CA . ALA A 1 85 ? 7.601 -3.520 -13.633 1.00 97.38 85 ALA A CA 1
ATOM 652 C C . ALA A 1 85 ? 6.587 -4.664 -13.810 1.00 97.38 85 ALA A C 1
ATOM 654 O O . ALA A 1 85 ? 5.611 -4.736 -13.068 1.00 97.38 85 ALA A O 1
ATOM 655 N N . GLU A 1 86 ? 6.842 -5.582 -14.748 1.00 95.44 86 GLU A N 1
ATOM 656 C CA . GLU A 1 86 ? 5.976 -6.740 -14.990 1.00 95.44 86 GLU A CA 1
ATOM 657 C C . GLU A 1 86 ? 5.835 -7.619 -13.750 1.00 95.44 86 GLU A C 1
ATOM 659 O O . GLU A 1 86 ? 4.722 -7.977 -13.380 1.00 95.44 86 GLU A O 1
ATOM 664 N N . LEU A 1 87 ? 6.951 -7.933 -13.087 1.00 95.44 87 LEU A N 1
ATOM 665 C CA . LEU A 1 87 ? 6.954 -8.776 -11.898 1.00 95.44 87 LEU A CA 1
ATOM 666 C C . LEU A 1 87 ? 6.136 -8.157 -10.755 1.00 95.44 87 LEU A C 1
ATOM 668 O O . LEU A 1 87 ? 5.426 -8.876 -10.056 1.00 95.44 87 LEU A O 1
ATOM 672 N N . TRP A 1 88 ? 6.209 -6.834 -10.581 1.00 98.12 88 TRP A N 1
ATOM 673 C CA . TRP A 1 88 ? 5.439 -6.121 -9.560 1.00 98.12 88 TRP A CA 1
ATOM 674 C C . TRP A 1 88 ? 3.930 -6.182 -9.834 1.00 98.12 88 TRP A C 1
ATOM 676 O O . TRP A 1 88 ? 3.177 -6.604 -8.959 1.00 98.12 88 TRP A O 1
ATOM 686 N N . PHE A 1 89 ? 3.492 -5.855 -11.057 1.00 97.88 89 PHE A N 1
ATOM 687 C CA . PHE A 1 89 ? 2.072 -5.938 -11.432 1.00 97.88 89 PHE A CA 1
ATOM 688 C C . PHE A 1 89 ? 1.550 -7.388 -11.446 1.00 97.88 89 PHE A C 1
ATOM 690 O O . PHE A 1 89 ? 0.410 -7.639 -11.064 1.00 97.88 89 PHE A O 1
ATOM 697 N N . GLU A 1 90 ? 2.371 -8.369 -11.833 1.00 93.50 90 GLU A N 1
ATOM 698 C CA . GLU A 1 90 ? 2.032 -9.796 -11.730 1.00 93.50 90 GLU A CA 1
ATOM 699 C C . GLU A 1 90 ? 1.781 -10.212 -10.281 1.00 93.50 90 GLU A C 1
ATOM 701 O O . GLU A 1 90 ? 0.738 -10.786 -9.977 1.00 93.50 90 GLU A O 1
ATOM 706 N N . ALA A 1 91 ? 2.701 -9.907 -9.368 1.00 94.25 91 ALA A N 1
ATOM 707 C CA . ALA A 1 91 ? 2.557 -10.333 -7.982 1.00 94.25 91 ALA A CA 1
ATOM 708 C C . ALA A 1 91 ? 1.350 -9.671 -7.292 1.00 94.25 91 ALA A C 1
ATOM 710 O O . ALA A 1 91 ? 0.592 -10.336 -6.577 1.00 94.25 91 ALA A O 1
ATOM 711 N N . LEU A 1 92 ? 1.158 -8.367 -7.509 1.00 96.44 92 LEU A N 1
ATOM 712 C CA . LEU A 1 92 ? 0.188 -7.574 -6.752 1.00 96.44 92 LEU A CA 1
ATOM 713 C C . LEU A 1 92 ? -1.196 -7.508 -7.393 1.00 96.44 92 LEU A C 1
ATOM 715 O O . LEU A 1 92 ? -2.155 -7.295 -6.661 1.00 96.44 92 LEU A O 1
ATOM 719 N N . HIS A 1 93 ? -1.339 -7.725 -8.705 1.00 95.62 93 HIS A N 1
ATOM 720 C CA . HIS A 1 93 ? -2.597 -7.439 -9.417 1.00 95.62 93 HIS A CA 1
ATOM 721 C C . HIS A 1 93 ? -3.118 -8.587 -10.287 1.00 95.62 93 HIS A C 1
ATOM 723 O O . HIS A 1 93 ? -4.296 -8.578 -10.642 1.00 95.62 93 HIS A O 1
ATOM 729 N N . ALA A 1 94 ? -2.309 -9.611 -10.588 1.00 86.06 94 ALA A N 1
ATOM 730 C CA . ALA A 1 94 ? -2.779 -10.747 -11.384 1.00 86.06 94 ALA A CA 1
ATOM 731 C C . ALA A 1 94 ? -3.980 -11.447 -10.726 1.00 86.06 94 ALA A C 1
ATOM 733 O O . ALA A 1 94 ? -3.948 -11.769 -9.538 1.00 86.06 94 ALA A O 1
ATOM 734 N N . GLY A 1 95 ? -5.030 -11.686 -11.517 1.00 81.94 95 GLY A N 1
ATOM 735 C CA . GLY A 1 95 ? -6.253 -12.362 -11.072 1.00 81.94 95 GLY A CA 1
ATOM 736 C C . GLY A 1 95 ? -7.140 -11.543 -10.129 1.00 81.94 95 GLY A C 1
ATOM 737 O O . GLY A 1 95 ? -8.116 -12.084 -9.620 1.00 81.94 95 GLY A O 1
ATOM 738 N N . ARG A 1 96 ? -6.825 -10.263 -9.886 1.00 84.44 96 ARG A N 1
ATOM 739 C CA . ARG A 1 96 ? -7.608 -9.395 -8.998 1.00 84.44 96 ARG A CA 1
ATOM 740 C C . ARG A 1 96 ? -8.583 -8.514 -9.787 1.00 84.44 96 ARG A C 1
ATOM 742 O O . ARG A 1 96 ? -8.251 -8.097 -10.901 1.00 84.44 96 ARG A O 1
ATOM 749 N N . PRO A 1 97 ? -9.775 -8.228 -9.235 1.00 82.69 97 PRO A N 1
ATOM 750 C CA . PRO A 1 97 ? -10.735 -7.324 -9.855 1.00 82.69 97 PRO A CA 1
ATOM 751 C C . PRO A 1 97 ? -10.328 -5.853 -9.670 1.00 82.69 97 PRO A C 1
ATOM 753 O O . PRO A 1 97 ? -9.387 -5.526 -8.950 1.00 82.69 97 PRO A O 1
ATOM 756 N N . GLY A 1 98 ? -11.068 -4.950 -10.312 1.00 92.94 98 GLY A N 1
ATOM 757 C CA . GLY A 1 98 ? -10.904 -3.509 -10.130 1.00 92.94 98 GLY A CA 1
ATOM 758 C C . GLY A 1 98 ? -9.776 -2.896 -10.959 1.00 92.94 98 GLY A C 1
ATOM 759 O O . GLY A 1 98 ? -9.362 -3.420 -11.999 1.00 92.94 98 GLY A O 1
ATOM 760 N N . LEU A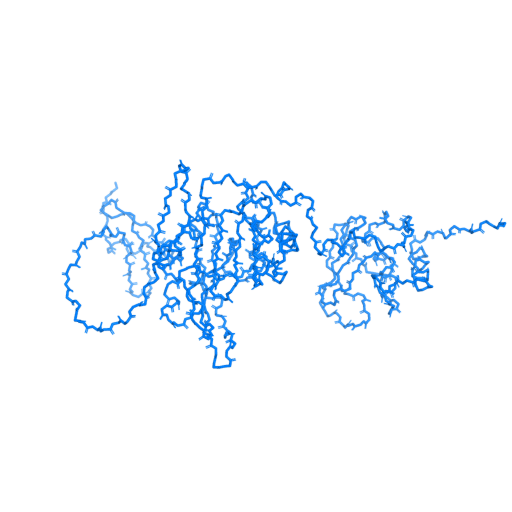 1 99 ? -9.324 -1.725 -10.518 1.00 97.88 99 LEU A N 1
ATOM 761 C CA . LEU A 1 99 ? -8.408 -0.855 -11.248 1.00 97.88 99 LEU A CA 1
ATOM 762 C C . LEU A 1 99 ? -7.119 -0.611 -10.457 1.00 97.88 99 LEU A C 1
ATOM 764 O O . LEU A 1 99 ? -7.090 -0.682 -9.238 1.00 97.88 99 LEU A O 1
ATOM 768 N N . VAL A 1 100 ? -6.051 -0.257 -11.152 1.00 98.00 100 VAL A N 1
ATOM 769 C CA . VAL A 1 100 ? -4.780 0.189 -10.585 1.00 98.00 100 VAL A CA 1
ATOM 770 C C . VAL A 1 100 ? -4.524 1.589 -11.107 1.00 98.00 100 VAL A C 1
ATOM 772 O O . VAL A 1 100 ? -4.550 1.813 -12.321 1.00 98.00 100 VAL A O 1
ATOM 775 N N . GLU A 1 101 ? -4.279 2.540 -10.208 1.00 98.50 101 GLU A N 1
ATOM 776 C CA . GLU A 1 101 ? -3.818 3.863 -10.619 1.00 98.50 101 GLU A CA 1
ATOM 777 C C . GLU A 1 101 ? -2.318 3.791 -10.919 1.00 98.50 101 GLU A C 1
ATOM 779 O O . GLU A 1 101 ? -1.543 3.368 -10.071 1.00 98.50 101 GLU A O 1
ATOM 784 N N . VAL A 1 102 ? -1.900 4.232 -12.107 1.00 98.56 102 VAL A N 1
ATOM 785 C CA . VAL A 1 102 ? -0.500 4.412 -12.511 1.00 98.56 102 VAL A CA 1
ATOM 786 C C . VAL A 1 102 ? -0.308 5.852 -12.978 1.00 98.56 102 VAL A C 1
ATOM 788 O O . VAL A 1 102 ? -0.781 6.267 -14.045 1.00 98.56 102 VAL A O 1
ATOM 791 N N . VAL A 1 103 ? 0.408 6.636 -12.178 1.00 98.44 103 VAL A N 1
ATOM 792 C CA . VAL A 1 103 ? 0.547 8.086 -12.348 1.00 98.44 103 VAL A CA 1
ATOM 793 C C . VAL A 1 103 ? 2.002 8.518 -12.204 1.00 98.44 103 VAL A C 1
ATOM 795 O O . VAL A 1 103 ? 2.834 7.807 -11.652 1.00 98.44 103 VAL A O 1
ATOM 798 N N . GLY A 1 104 ? 2.344 9.693 -12.733 1.00 97.56 104 GLY A N 1
ATOM 799 C CA . GLY A 1 104 ? 3.685 10.234 -12.559 1.00 97.56 104 GLY A CA 1
ATOM 800 C C . GLY A 1 104 ? 3.747 11.752 -12.505 1.00 97.56 104 GLY A C 1
ATOM 801 O O . GLY A 1 104 ? 2.978 12.463 -13.166 1.00 97.56 104 GLY A O 1
ATOM 802 N N . ALA A 1 105 ? 4.721 12.246 -11.752 1.00 96.31 105 ALA A N 1
ATOM 803 C CA . ALA A 1 105 ? 5.014 13.663 -11.571 1.00 96.31 105 ALA A CA 1
ATOM 804 C C . ALA A 1 105 ? 6.458 13.973 -11.964 1.00 96.31 105 ALA A C 1
ATOM 806 O O . ALA A 1 105 ? 7.334 13.116 -11.902 1.00 96.31 105 ALA A O 1
ATOM 807 N N . ARG A 1 106 ? 6.703 15.211 -12.397 1.00 94.62 106 ARG A N 1
ATOM 808 C CA . ARG A 1 106 ? 8.068 15.710 -12.583 1.00 94.62 106 ARG A CA 1
ATOM 809 C C . ARG A 1 106 ? 8.567 16.275 -11.263 1.00 94.62 106 ARG A C 1
ATOM 811 O O . ARG A 1 106 ? 7.772 16.840 -10.514 1.00 94.62 106 ARG A O 1
ATOM 818 N N . ARG A 1 107 ? 9.862 16.134 -11.000 1.00 90.00 107 ARG A N 1
ATOM 819 C CA . ARG A 1 107 ? 10.515 16.868 -9.921 1.00 90.00 107 ARG A CA 1
ATOM 820 C C . ARG A 1 107 ? 10.751 18.303 -10.391 1.00 90.00 107 ARG A C 1
ATOM 822 O O . ARG A 1 107 ? 11.142 18.528 -11.534 1.00 90.00 107 ARG A O 1
ATOM 829 N N . GLU A 1 108 ? 10.417 19.257 -9.541 1.00 88.94 108 GLU A N 1
ATOM 830 C CA . GLU A 1 108 ? 10.655 20.677 -9.774 1.00 88.94 108 GLU A CA 1
ATOM 831 C C . GLU A 1 108 ? 12.132 21.010 -9.530 1.00 88.94 108 GLU A C 1
ATOM 833 O O . GLU A 1 108 ? 12.843 20.247 -8.875 1.00 88.94 108 GLU A O 1
ATOM 838 N N . ALA A 1 109 ? 12.589 22.174 -10.003 1.00 85.69 109 ALA A N 1
ATOM 839 C CA . ALA A 1 109 ? 13.956 22.647 -9.756 1.00 85.69 109 ALA A CA 1
ATOM 840 C C . ALA A 1 109 ? 14.278 22.773 -8.253 1.00 85.69 109 ALA A C 1
ATOM 842 O O . ALA A 1 109 ? 15.416 22.572 -7.846 1.00 85.69 109 ALA A O 1
ATOM 843 N N . SER A 1 110 ? 13.257 23.014 -7.421 1.00 85.31 110 SER A N 1
ATOM 844 C CA . SER A 1 110 ? 13.337 23.023 -5.952 1.00 85.31 110 SER A CA 1
ATOM 845 C C . SER A 1 110 ? 13.658 21.655 -5.334 1.00 85.31 110 SER A C 1
ATOM 847 O O . SER A 1 110 ? 13.798 21.535 -4.120 1.00 85.31 110 SER A O 1
ATOM 849 N N . GLY A 1 111 ? 13.685 20.592 -6.140 1.00 83.44 111 GLY A N 1
ATOM 850 C CA . GLY A 1 111 ? 13.804 19.226 -5.662 1.00 83.44 111 GLY A CA 1
ATOM 851 C C . GLY A 1 111 ? 12.502 18.666 -5.091 1.00 83.44 111 GLY A C 1
ATOM 852 O O . GLY A 1 111 ? 12.508 17.517 -4.667 1.00 83.44 111 GLY A O 1
ATOM 853 N N . ARG A 1 112 ? 11.375 19.392 -5.094 1.00 87.50 112 ARG A N 1
ATOM 854 C CA . ARG A 1 112 ? 10.065 18.853 -4.681 1.00 87.50 112 ARG A CA 1
ATOM 855 C C . ARG A 1 112 ? 9.398 18.075 -5.810 1.00 87.50 112 ARG A C 1
ATOM 857 O O . ARG A 1 112 ? 9.604 18.353 -6.989 1.00 87.50 112 ARG A O 1
ATOM 864 N N . LEU A 1 113 ? 8.588 17.082 -5.454 1.00 90.00 113 LEU A N 1
ATOM 865 C CA . LEU A 1 113 ? 7.761 16.384 -6.433 1.00 90.00 113 LEU A CA 1
ATOM 866 C C . LEU A 1 1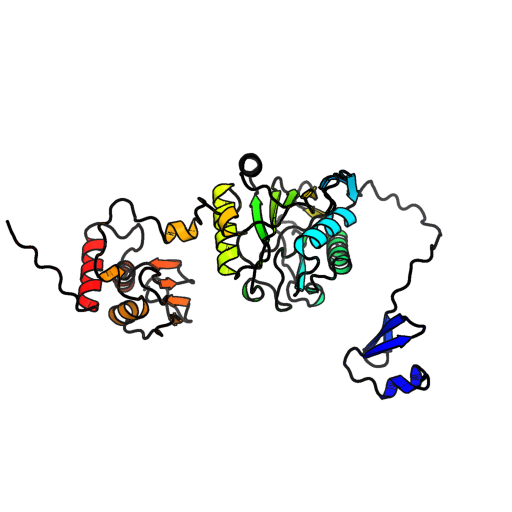13 ? 6.585 17.287 -6.825 1.00 90.00 113 LEU A C 1
ATOM 868 O O . LEU A 1 113 ? 5.819 17.705 -5.959 1.00 90.00 113 LEU A O 1
ATOM 872 N N . GLY A 1 114 ? 6.458 17.586 -8.115 1.00 90.56 114 GLY A N 1
ATOM 873 C CA . GLY A 1 114 ? 5.395 18.442 -8.627 1.00 90.56 114 GLY A CA 1
ATOM 874 C C . GLY A 1 114 ? 4.024 17.762 -8.637 1.00 90.56 114 GLY A C 1
ATOM 875 O O . GLY A 1 114 ? 3.860 16.585 -8.305 1.00 90.56 114 GLY A O 1
ATOM 876 N N . ARG A 1 115 ? 3.005 18.503 -9.082 1.00 92.38 115 ARG A N 1
ATOM 877 C CA . ARG A 1 115 ? 1.611 18.035 -9.075 1.00 92.38 115 ARG A CA 1
ATOM 878 C C . ARG A 1 115 ? 1.385 16.804 -9.966 1.00 92.38 115 ARG A C 1
ATOM 880 O O . ARG A 1 115 ? 1.643 16.822 -11.174 1.00 92.38 115 ARG A O 1
ATOM 887 N N . MET A 1 116 ? 0.778 15.764 -9.395 1.00 93.25 116 MET A N 1
ATOM 888 C CA . MET A 1 116 ? 0.275 14.603 -10.134 1.00 93.25 116 MET A CA 1
ATOM 889 C C . MET A 1 116 ? -1.103 14.889 -10.742 1.00 93.25 116 MET A C 1
ATOM 891 O O . MET A 1 116 ? -2.022 15.348 -10.067 1.00 93.25 116 MET A O 1
ATOM 895 N N . ARG A 1 117 ? -1.285 14.576 -12.030 1.00 92.44 117 ARG A N 1
ATOM 896 C CA . ARG A 1 117 ? -2.587 14.684 -12.714 1.00 92.44 117 ARG A CA 1
ATOM 897 C C . ARG A 1 117 ? -3.372 13.379 -12.563 1.00 92.44 117 ARG A C 1
ATOM 899 O O . ARG A 1 117 ? -3.501 12.643 -13.540 1.00 92.44 117 ARG A O 1
ATOM 906 N N . ARG A 1 118 ? -3.831 13.097 -11.341 1.00 94.69 118 ARG A N 1
ATOM 907 C CA . ARG A 1 118 ? -4.395 11.800 -10.922 1.00 94.69 118 ARG A CA 1
ATOM 908 C C . ARG A 1 118 ? -5.732 11.445 -11.582 1.00 94.69 118 ARG A C 1
ATOM 910 O O . ARG A 1 118 ? -5.841 10.370 -12.148 1.00 94.69 118 ARG A O 1
ATOM 917 N N . HIS A 1 119 ? -6.670 12.388 -11.681 1.00 92.62 119 HIS A N 1
ATOM 918 C CA . HIS A 1 119 ? -8.023 12.175 -12.242 1.00 92.62 119 HIS A CA 1
ATOM 919 C C . HIS A 1 119 ? -8.094 11.890 -13.759 1.00 92.62 119 HIS A C 1
ATOM 921 O O . HIS A 1 119 ? -9.170 11.904 -14.352 1.00 92.62 119 HIS A O 1
ATOM 927 N N . ARG A 1 120 ? -6.967 11.678 -14.449 1.00 89.75 120 ARG A N 1
ATOM 928 C CA . ARG A 1 120 ? -7.007 11.322 -15.872 1.00 89.75 120 ARG A CA 1
ATOM 929 C C . ARG A 1 120 ? -7.376 9.850 -16.007 1.00 89.75 120 ARG A C 1
ATOM 931 O O . ARG A 1 120 ? -6.616 9.007 -15.545 1.00 89.75 120 ARG A O 1
ATOM 938 N N . ARG A 1 121 ? -8.452 9.546 -16.741 1.00 89.19 121 ARG A N 1
ATOM 939 C CA . ARG A 1 121 ? -8.931 8.168 -16.982 1.00 89.19 121 ARG A CA 1
ATOM 940 C C . ARG A 1 121 ? -7.828 7.190 -17.406 1.00 89.19 121 ARG A C 1
ATOM 942 O O . ARG A 1 121 ? -7.770 6.086 -16.896 1.00 89.19 121 ARG A O 1
ATOM 949 N N . GLN A 1 122 ? -6.891 7.623 -18.250 1.00 90.50 122 GLN A N 1
ATOM 950 C CA . GLN A 1 122 ? -5.734 6.825 -18.698 1.00 90.50 122 GLN A CA 1
ATOM 951 C C . GLN A 1 122 ? -4.760 6.374 -17.588 1.00 90.50 122 GLN A C 1
ATOM 953 O O . GLN A 1 122 ? -3.808 5.650 -17.880 1.00 90.50 122 GLN A O 1
ATOM 958 N N . ASN A 1 123 ? -4.895 6.887 -16.362 1.00 95.50 123 ASN A N 1
ATOM 959 C CA . ASN A 1 123 ? -4.110 6.428 -15.220 1.00 95.50 123 ASN A CA 1
ATOM 960 C C . ASN A 1 123 ? -4.728 5.187 -14.575 1.00 95.50 123 ASN A C 1
ATOM 962 O O . ASN A 1 123 ? -4.012 4.496 -13.870 1.00 95.50 123 ASN A O 1
ATOM 966 N N . PHE A 1 124 ? -6.011 4.905 -14.800 1.00 97.06 124 PHE A N 1
ATOM 967 C CA . PHE A 1 124 ? -6.719 3.792 -14.178 1.00 97.06 124 PHE A CA 1
ATOM 968 C C . PHE A 1 124 ? -6.769 2.625 -15.153 1.00 97.06 124 PHE A C 1
ATOM 970 O O . PHE A 1 124 ? -7.347 2.725 -16.235 1.00 97.06 124 PHE A O 1
ATOM 977 N N . ILE A 1 125 ? -6.103 1.538 -14.790 1.00 96.62 125 ILE A N 1
ATOM 978 C CA . ILE A 1 125 ? -5.892 0.374 -15.650 1.00 96.62 125 ILE A CA 1
ATOM 979 C C . ILE A 1 125 ? -6.513 -0.826 -14.957 1.00 96.62 125 ILE A C 1
ATOM 981 O O . ILE A 1 125 ? -6.323 -0.988 -13.760 1.00 96.62 125 ILE A O 1
ATOM 985 N N . VAL A 1 126 ? -7.249 -1.664 -15.682 1.00 93.69 126 VAL A N 1
ATOM 986 C CA . VAL A 1 126 ? -7.812 -2.898 -15.114 1.00 93.69 126 VAL A CA 1
ATOM 987 C C . VAL A 1 126 ? -6.686 -3.735 -14.506 1.00 93.69 126 VAL A C 1
ATOM 989 O O . VAL A 1 126 ? -5.660 -3.939 -15.149 1.00 93.69 126 VAL A O 1
ATOM 992 N N . ALA A 1 127 ? -6.854 -4.208 -13.272 1.00 89.44 127 ALA A N 1
ATOM 993 C CA . ALA A 1 127 ? -5.786 -4.857 -12.507 1.00 89.44 127 ALA A CA 1
ATOM 994 C C . ALA A 1 127 ? -5.171 -6.079 -13.226 1.00 89.44 127 ALA A C 1
ATOM 996 O O . ALA A 1 127 ? -3.956 -6.276 -13.195 1.00 89.44 127 ALA A O 1
ATOM 997 N N . GLY A 1 128 ? -5.982 -6.842 -13.968 1.00 81.69 128 GLY A N 1
ATOM 998 C CA . GLY A 1 128 ? -5.513 -7.951 -14.808 1.00 81.69 128 GLY A CA 1
ATOM 999 C C . GLY A 1 128 ? -4.694 -7.541 -16.046 1.00 81.69 128 GLY A C 1
ATOM 1000 O O . GLY A 1 128 ? -3.941 -8.358 -16.576 1.00 81.69 128 GLY A O 1
ATOM 1001 N N . GLU A 1 129 ? -4.767 -6.281 -16.486 1.00 88.25 129 GLU A N 1
ATOM 1002 C CA . GLU A 1 129 ? -4.114 -5.749 -17.694 1.00 88.25 129 GLU A CA 1
ATOM 1003 C C . GLU A 1 129 ? -2.666 -5.295 -17.430 1.00 88.25 129 GLU A C 1
ATOM 1005 O O . GLU A 1 129 ? -2.245 -4.167 -17.719 1.00 88.25 129 GLU A O 1
ATOM 1010 N N . ARG A 1 130 ? -1.858 -6.200 -16.871 1.00 90.44 130 ARG A N 1
ATOM 1011 C CA . ARG A 1 130 ? -0.483 -5.934 -16.403 1.00 90.44 130 ARG A CA 1
ATOM 1012 C C . ARG A 1 130 ? 0.424 -5.351 -17.481 1.00 90.44 130 ARG A C 1
ATOM 1014 O O . ARG A 1 130 ? 1.201 -4.434 -17.218 1.00 90.44 130 ARG A O 1
ATOM 1021 N N . ALA A 1 131 ? 0.283 -5.820 -18.721 1.00 87.25 131 ALA A N 1
ATOM 1022 C CA . ALA A 1 131 ? 1.058 -5.312 -19.847 1.00 87.25 131 ALA A CA 1
ATOM 1023 C C . ALA A 1 131 ? 0.761 -3.828 -20.134 1.00 87.25 131 ALA A C 1
ATOM 1025 O O . ALA A 1 131 ? 1.681 -3.071 -20.470 1.00 87.25 131 ALA A O 1
ATOM 1026 N N . LEU A 1 132 ? -0.495 -3.393 -19.970 1.00 91.81 132 LEU A N 1
ATOM 1027 C CA . LEU A 1 132 ? -0.883 -1.987 -20.094 1.00 91.81 132 LEU A CA 1
ATOM 1028 C C . LEU A 1 132 ? -0.354 -1.166 -18.917 1.00 91.81 132 LEU A C 1
ATOM 1030 O O . LEU A 1 132 ? 0.205 -0.090 -19.145 1.00 91.81 132 LEU A O 1
ATOM 1034 N N . ALA A 1 133 ? -0.444 -1.689 -17.692 1.00 95.69 133 ALA A N 1
ATOM 1035 C CA . ALA A 1 133 ? 0.093 -1.044 -16.492 1.00 95.69 133 ALA A CA 1
ATOM 1036 C C . ALA A 1 133 ? 1.611 -0.823 -16.590 1.00 95.69 133 ALA A C 1
ATOM 1038 O O . ALA A 1 133 ? 2.095 0.308 -16.464 1.00 95.69 133 ALA A O 1
ATOM 1039 N N . ARG A 1 134 ? 2.355 -1.867 -16.972 1.00 96.81 134 ARG A N 1
ATOM 1040 C CA . ARG A 1 134 ? 3.786 -1.807 -17.293 1.00 96.81 134 ARG A CA 1
ATOM 1041 C C . ARG A 1 134 ? 4.076 -0.762 -18.365 1.00 96.81 134 ARG A C 1
ATOM 1043 O O . ARG A 1 134 ? 4.937 0.099 -18.182 1.00 96.81 134 ARG A O 1
ATOM 1050 N N . ARG A 1 135 ? 3.367 -0.807 -19.500 1.00 93.88 135 ARG A N 1
ATOM 1051 C CA . ARG A 1 135 ? 3.577 0.141 -20.607 1.00 93.88 135 ARG A CA 1
ATOM 1052 C C . ARG A 1 135 ? 3.350 1.582 -20.157 1.00 93.88 135 ARG A C 1
ATOM 1054 O O . ARG A 1 135 ? 4.131 2.460 -20.528 1.00 93.88 135 ARG A O 1
ATOM 1061 N N . ARG A 1 136 ? 2.309 1.830 -19.358 1.00 96.94 136 ARG A N 1
ATOM 1062 C CA . ARG A 1 136 ? 2.004 3.149 -18.799 1.00 96.94 136 ARG A CA 1
ATOM 1063 C C . ARG A 1 136 ? 3.133 3.641 -17.901 1.00 96.94 136 ARG A C 1
ATOM 1065 O O . ARG A 1 136 ? 3.575 4.776 -18.083 1.00 96.94 136 ARG A O 1
ATOM 1072 N N . ALA A 1 137 ? 3.620 2.792 -16.998 1.00 98.12 137 ALA A N 1
ATOM 1073 C CA . ALA A 1 137 ? 4.710 3.129 -16.091 1.00 98.12 137 ALA A CA 1
ATOM 1074 C C . ALA A 1 137 ? 5.989 3.510 -16.856 1.00 98.12 137 ALA A C 1
ATOM 1076 O O . ALA A 1 137 ? 6.529 4.598 -16.663 1.00 98.12 137 ALA A O 1
ATOM 1077 N N . LEU A 1 138 ? 6.414 2.681 -17.813 1.00 95.75 138 LEU A N 1
ATOM 1078 C CA . LEU A 1 138 ? 7.619 2.942 -18.610 1.00 95.75 138 LEU A CA 1
ATOM 1079 C C . LEU A 1 138 ? 7.483 4.178 -19.513 1.00 95.75 138 LEU A C 1
ATOM 1081 O O . LEU A 1 138 ? 8.454 4.897 -19.736 1.00 95.75 138 LEU A O 1
ATOM 1085 N N . MET A 1 139 ? 6.285 4.453 -20.040 1.00 96.12 139 MET A N 1
ATOM 1086 C CA . MET A 1 139 ? 6.024 5.677 -20.806 1.00 96.12 139 MET A CA 1
ATOM 1087 C C . MET A 1 139 ? 6.173 6.924 -19.927 1.00 96.12 139 MET A C 1
ATOM 1089 O O . MET A 1 139 ? 6.758 7.915 -20.362 1.00 96.12 139 MET A O 1
ATOM 1093 N N . LEU A 1 140 ? 5.636 6.890 -18.704 1.00 97.12 140 LEU A N 1
ATOM 1094 C CA . LEU A 1 140 ? 5.760 7.997 -17.757 1.00 97.12 140 LEU A CA 1
ATOM 1095 C C . LEU A 1 140 ? 7.223 8.221 -17.364 1.00 97.12 140 LEU A C 1
ATOM 1097 O O . LEU A 1 140 ? 7.671 9.368 -17.388 1.00 97.12 140 LEU A O 1
ATOM 1101 N N . ASP A 1 141 ? 7.967 7.147 -17.087 1.00 96.00 141 ASP A N 1
ATOM 1102 C CA . ASP A 1 141 ? 9.396 7.221 -16.781 1.00 96.00 141 ASP A CA 1
ATOM 1103 C C . ASP A 1 141 ? 10.180 7.875 -17.924 1.00 96.00 141 ASP A C 1
ATOM 1105 O O . ASP A 1 141 ? 10.850 8.882 -17.703 1.00 96.00 141 ASP A O 1
ATOM 1109 N N . ARG A 1 142 ? 10.025 7.379 -19.161 1.00 94.38 142 ARG A N 1
ATOM 1110 C CA . ARG A 1 142 ? 10.685 7.938 -20.357 1.00 94.38 142 ARG A CA 1
ATOM 1111 C C . ARG A 1 142 ? 10.321 9.399 -20.615 1.00 94.38 142 ARG A C 1
ATOM 1113 O O . ARG A 1 142 ? 11.114 10.134 -21.187 1.00 94.38 142 ARG A O 1
ATOM 1120 N N . ALA A 1 143 ? 9.151 9.844 -20.159 1.00 94.12 143 ALA A N 1
ATOM 1121 C CA . ALA A 1 143 ? 8.735 11.246 -20.221 1.00 94.12 143 ALA A CA 1
ATOM 1122 C C . ALA A 1 143 ? 9.364 12.137 -19.121 1.00 94.12 143 ALA A C 1
ATOM 1124 O O . ALA A 1 143 ? 8.948 13.296 -18.949 1.00 94.12 143 ALA A O 1
ATOM 1125 N N . GLY A 1 144 ? 10.333 11.610 -18.364 1.00 93.00 144 GLY A N 1
ATOM 1126 C CA . GLY A 1 144 ? 11.055 12.313 -17.305 1.00 93.00 144 GLY A CA 1
ATOM 1127 C C . GLY A 1 144 ? 10.265 12.431 -16.002 1.00 93.00 144 GLY A C 1
ATOM 1128 O O . GLY A 1 144 ? 10.418 13.418 -15.286 1.00 93.00 144 GLY A O 1
ATOM 1129 N N . ARG A 1 145 ? 9.347 11.497 -15.720 1.00 95.44 145 ARG A N 1
ATOM 1130 C CA . ARG A 1 145 ? 8.521 11.516 -14.500 1.00 95.44 145 ARG A CA 1
ATOM 1131 C C . ARG A 1 145 ? 8.999 10.465 -13.509 1.00 95.44 145 ARG A C 1
ATOM 1133 O O . ARG A 1 145 ? 9.455 9.404 -13.918 1.00 95.44 145 ARG A O 1
ATOM 1140 N N . GLU A 1 146 ? 8.845 10.752 -12.223 1.00 95.88 146 GLU A N 1
ATOM 1141 C CA . GLU A 1 146 ? 8.794 9.716 -11.191 1.00 95.88 146 GLU A CA 1
ATOM 1142 C C . GLU A 1 146 ? 7.416 9.069 -11.227 1.00 95.88 146 GLU A C 1
ATOM 1144 O O . GLU A 1 146 ? 6.405 9.768 -11.371 1.00 95.88 146 GLU A O 1
ATOM 1149 N N . VAL A 1 147 ? 7.387 7.744 -11.131 1.00 98.19 147 VAL A N 1
ATOM 1150 C CA . VAL A 1 147 ? 6.195 6.937 -11.388 1.00 98.19 147 VAL A CA 1
ATOM 1151 C C . VAL A 1 147 ? 5.761 6.222 -10.121 1.00 98.19 147 VAL A C 1
ATOM 1153 O O . VAL A 1 147 ? 6.579 5.661 -9.389 1.00 98.19 147 VAL A O 1
ATOM 1156 N N . PHE A 1 148 ? 4.455 6.248 -9.890 1.00 98.38 148 PHE A N 1
ATOM 1157 C CA . PHE A 1 148 ? 3.821 5.654 -8.734 1.00 98.38 148 PHE A CA 1
ATOM 1158 C C . PHE A 1 148 ? 2.598 4.853 -9.154 1.00 98.38 148 PHE A C 1
ATOM 1160 O O . PHE A 1 148 ? 1.916 5.212 -10.120 1.00 98.38 148 PHE A O 1
ATOM 1167 N N . ALA A 1 149 ? 2.305 3.803 -8.393 1.00 98.56 149 ALA A N 1
ATOM 1168 C CA . ALA A 1 149 ? 1.099 3.018 -8.558 1.00 98.56 149 ALA A CA 1
ATOM 1169 C C . ALA A 1 149 ? 0.490 2.604 -7.216 1.00 98.56 149 ALA A C 1
ATOM 1171 O O . ALA A 1 149 ? 1.205 2.509 -6.214 1.00 98.56 149 ALA A O 1
ATOM 1172 N N . THR A 1 150 ? -0.821 2.368 -7.195 1.00 98.50 150 THR A N 1
ATOM 1173 C CA . THR A 1 150 ? -1.500 1.836 -6.007 1.00 98.50 150 THR A CA 1
ATOM 1174 C C . THR A 1 150 ? -1.183 0.347 -5.835 1.00 98.50 150 THR A C 1
ATOM 1176 O O . THR A 1 150 ? -1.317 -0.420 -6.794 1.00 98.50 150 THR A O 1
ATOM 1179 N N . PRO A 1 151 ? -0.759 -0.109 -4.640 1.00 98.12 151 PRO A N 1
ATOM 1180 C CA . PRO A 1 151 ? -0.691 -1.538 -4.350 1.00 98.12 151 PRO A CA 1
ATOM 1181 C C . PRO A 1 151 ? -2.092 -2.151 -4.316 1.00 98.12 151 PRO A C 1
ATOM 1183 O O . PRO A 1 151 ? -2.317 -3.195 -4.920 1.00 98.12 151 PRO A O 1
ATOM 1186 N N . ALA A 1 152 ? -3.034 -1.466 -3.663 1.00 98.00 152 ALA A N 1
ATOM 1187 C CA . ALA A 1 152 ? -4.441 -1.835 -3.635 1.00 98.00 152 ALA A CA 1
ATOM 1188 C C . ALA A 1 152 ? -5.120 -1.643 -4.999 1.00 98.00 152 ALA A C 1
ATOM 1190 O O . ALA A 1 152 ? -4.731 -0.781 -5.799 1.00 98.00 152 ALA A O 1
ATOM 1191 N N . THR A 1 153 ? -6.172 -2.427 -5.226 1.00 97.31 153 THR A N 1
ATOM 1192 C CA . THR A 1 153 ? -7.093 -2.255 -6.348 1.00 97.31 153 THR A CA 1
ATOM 1193 C C . THR A 1 153 ? -8.197 -1.268 -5.989 1.00 97.31 153 THR A C 1
ATOM 1195 O O . THR A 1 153 ? -8.687 -1.249 -4.862 1.00 97.31 153 THR A O 1
ATOM 1198 N N . LEU A 1 154 ? -8.598 -0.463 -6.966 1.00 96.38 154 LEU A N 1
ATOM 1199 C CA . LEU A 1 154 ? -9.630 0.554 -6.851 1.00 96.38 154 LEU A CA 1
ATOM 1200 C C . LEU A 1 154 ? -10.954 0.045 -7.436 1.00 96.38 154 LEU A C 1
ATOM 1202 O O . LEU A 1 154 ? -10.961 -0.639 -8.462 1.00 96.38 154 LEU A O 1
ATOM 1206 N N . THR A 1 155 ? -12.074 0.410 -6.821 1.00 91.50 155 THR A N 1
ATOM 1207 C CA . THR A 1 155 ? -13.437 0.083 -7.273 1.00 91.50 155 THR A CA 1
ATOM 1208 C C . THR A 1 155 ? -13.950 1.047 -8.342 1.00 91.50 155 THR A C 1
ATOM 1210 O O . THR A 1 155 ? -14.824 0.688 -9.128 1.00 91.50 155 THR A O 1
ATOM 1213 N N . ALA A 1 156 ? -13.379 2.252 -8.412 1.00 88.56 156 ALA A N 1
ATOM 1214 C CA . ALA A 1 156 ? -13.744 3.306 -9.351 1.00 88.56 156 ALA A CA 1
ATOM 1215 C C . ALA A 1 156 ? -12.490 3.990 -9.931 1.00 88.56 156 ALA A C 1
ATOM 1217 O O . ALA A 1 156 ? -11.419 3.942 -9.319 1.00 88.56 156 ALA A O 1
ATOM 1218 N N . PRO A 1 157 ? -12.577 4.631 -11.115 1.00 91.94 157 PRO A N 1
ATOM 1219 C CA . PRO A 1 157 ? -11.462 5.345 -11.741 1.00 91.94 157 PRO A CA 1
ATOM 1220 C C . PRO A 1 157 ? -11.225 6.718 -11.087 1.00 91.94 157 PRO A C 1
ATOM 1222 O O . PRO A 1 157 ? -11.179 7.751 -11.763 1.00 91.94 157 PRO A O 1
ATOM 1225 N N . GLU A 1 158 ? -11.092 6.725 -9.764 1.00 93.25 158 GLU A N 1
ATOM 1226 C CA . GLU A 1 158 ? -10.904 7.908 -8.934 1.00 93.25 158 GLU A CA 1
ATOM 1227 C C . GLU A 1 158 ? -9.742 7.690 -7.959 1.00 93.25 158 GLU A C 1
ATOM 1229 O O . GLU A 1 158 ? -9.528 6.575 -7.486 1.00 93.25 158 GLU A O 1
ATOM 1234 N N . PRO A 1 159 ? -8.929 8.723 -7.690 1.00 92.69 159 PRO A N 1
ATOM 1235 C CA . PRO A 1 159 ? -7.812 8.593 -6.771 1.00 92.69 159 PRO A CA 1
ATOM 1236 C C . PRO A 1 159 ? -8.268 8.690 -5.314 1.00 92.69 159 PRO A C 1
ATOM 1238 O O . PRO A 1 159 ? -9.135 9.494 -4.990 1.00 92.69 159 PRO A O 1
ATOM 1241 N N . GLY A 1 160 ? -7.553 8.009 -4.421 1.00 90.00 160 GLY A N 1
ATOM 1242 C CA . GLY A 1 160 ? -7.715 8.174 -2.975 1.00 90.00 160 GLY A CA 1
ATOM 1243 C C . GLY A 1 160 ? -8.306 6.950 -2.291 1.00 90.00 160 GLY A C 1
ATOM 1244 O O . GLY A 1 160 ? -8.508 5.910 -2.913 1.00 90.00 160 GLY A O 1
ATOM 1245 N N . ASP A 1 161 ? -8.516 7.080 -0.984 1.00 89.25 161 ASP A N 1
ATOM 1246 C CA . ASP A 1 161 ? -8.901 5.965 -0.115 1.00 89.25 161 ASP A CA 1
ATOM 1247 C C . ASP A 1 161 ? -10.351 5.523 -0.333 1.00 89.25 161 ASP A C 1
ATOM 1249 O O . ASP A 1 161 ? -10.651 4.342 -0.182 1.00 89.25 161 ASP A O 1
ATOM 1253 N N . ASP A 1 162 ? -11.228 6.440 -0.744 1.00 89.62 162 ASP A N 1
ATOM 1254 C CA . ASP A 1 162 ? -12.653 6.164 -0.970 1.00 89.62 162 ASP A CA 1
ATOM 1255 C C . ASP A 1 162 ? -12.887 5.202 -2.141 1.00 89.62 162 ASP A C 1
ATOM 1257 O O . ASP A 1 162 ? -13.881 4.481 -2.181 1.00 89.62 162 ASP A O 1
ATOM 1261 N N . ALA A 1 163 ? -11.934 5.134 -3.074 1.00 90.12 163 ALA A N 1
ATOM 1262 C CA . ALA A 1 163 ? -11.959 4.177 -4.168 1.00 90.12 163 ALA A CA 1
ATOM 1263 C C . ALA A 1 163 ? -11.443 2.785 -3.754 1.00 90.12 163 ALA A C 1
ATOM 1265 O O . ALA A 1 163 ? -11.358 1.907 -4.604 1.00 90.12 163 ALA A O 1
ATOM 1266 N N . VAL A 1 164 ? -11.087 2.548 -2.485 1.00 92.25 164 VAL A N 1
ATOM 1267 C CA . VAL A 1 164 ? -10.597 1.252 -1.984 1.00 92.25 164 VAL A CA 1
ATOM 1268 C C . VAL A 1 164 ? -11.620 0.641 -1.028 1.00 92.25 164 VAL A C 1
ATOM 1270 O O . VAL A 1 164 ? -11.795 1.106 0.095 1.00 92.25 164 VAL A O 1
ATOM 1273 N N . ALA A 1 165 ? -12.265 -0.447 -1.447 1.00 67.50 165 ALA A N 1
ATOM 1274 C CA . ALA A 1 165 ? -13.174 -1.200 -0.578 1.00 67.50 165 ALA A CA 1
ATOM 1275 C C . ALA A 1 165 ? -12.422 -2.194 0.324 1.00 67.50 165 ALA A C 1
ATOM 1277 O O . ALA A 1 165 ? -12.673 -2.283 1.529 1.00 67.50 165 ALA A O 1
ATOM 1278 N N . GLU A 1 166 ? -11.462 -2.913 -0.254 1.00 75.38 166 GLU A N 1
ATOM 1279 C CA . GLU A 1 166 ? -10.756 -4.018 0.388 1.00 75.38 166 GLU A CA 1
ATOM 1280 C C . GLU A 1 166 ? -9.273 -4.055 0.009 1.00 75.38 166 GLU A C 1
ATOM 1282 O O . GLU A 1 166 ? -8.842 -3.485 -0.996 1.00 75.38 166 GLU A O 1
ATOM 1287 N N . LEU A 1 167 ? -8.484 -4.741 0.833 1.00 93.19 167 LEU A N 1
ATOM 1288 C CA . LEU A 1 167 ? -7.057 -4.952 0.651 1.00 93.19 167 LEU A CA 1
ATOM 1289 C C . LEU A 1 167 ? -6.773 -6.453 0.549 1.00 93.19 167 LEU A C 1
ATOM 1291 O O . LEU A 1 167 ? -6.953 -7.192 1.509 1.00 93.19 167 LEU A O 1
ATOM 1295 N N . ALA A 1 168 ? -6.290 -6.896 -0.615 1.00 91.62 168 ALA A N 1
ATOM 1296 C CA . ALA A 1 168 ? -5.825 -8.272 -0.856 1.00 91.62 168 ALA A CA 1
ATOM 1297 C C . ALA A 1 168 ? -4.333 -8.481 -0.517 1.00 91.62 168 ALA A C 1
ATOM 1299 O O . ALA A 1 168 ? -3.767 -9.556 -0.737 1.00 91.62 168 ALA A O 1
ATOM 1300 N N . LEU A 1 169 ? -3.670 -7.421 -0.060 1.00 98.19 169 LEU A N 1
ATOM 1301 C CA . LEU A 1 169 ? -2.284 -7.404 0.382 1.00 98.19 169 LEU A CA 1
ATOM 1302 C C . LEU A 1 169 ? -2.067 -6.226 1.337 1.00 98.19 169 LEU A C 1
ATOM 1304 O O . LEU A 1 169 ? -2.767 -5.217 1.254 1.00 98.19 169 LEU A O 1
ATOM 1308 N N . VAL A 1 170 ? -1.068 -6.352 2.199 1.00 98.69 170 VAL A N 1
ATOM 1309 C CA . VAL A 1 170 ? -0.591 -5.296 3.101 1.00 98.69 170 VAL A CA 1
ATOM 1310 C C . VAL A 1 170 ? 0.859 -4.961 2.777 1.00 98.69 170 VAL A C 1
ATOM 1312 O O . VAL A 1 170 ? 1.569 -5.744 2.133 1.00 98.69 170 VAL A O 1
ATOM 1315 N N . TRP A 1 171 ? 1.300 -3.775 3.172 1.00 98.69 171 TRP A N 1
ATOM 1316 C CA . TRP A 1 171 ? 2.625 -3.270 2.847 1.00 98.69 171 TRP A CA 1
ATOM 1317 C C . TRP A 1 171 ? 3.197 -2.367 3.930 1.00 98.69 171 TRP A C 1
ATOM 1319 O O . TRP A 1 171 ? 2.491 -1.818 4.774 1.00 98.69 171 TRP A O 1
ATOM 1329 N N . VAL A 1 172 ? 4.508 -2.173 3.840 1.00 97.75 172 VAL A N 1
ATOM 1330 C CA . VAL A 1 172 ? 5.241 -1.140 4.573 1.00 97.75 172 VAL A CA 1
ATOM 1331 C C . VAL A 1 172 ? 6.135 -0.375 3.607 1.00 97.75 172 VAL A C 1
ATOM 1333 O O . VAL A 1 172 ? 6.676 -0.956 2.661 1.00 97.75 172 VAL A O 1
ATOM 1336 N N . ASP A 1 173 ? 6.290 0.921 3.860 1.00 96.69 173 ASP A N 1
ATOM 1337 C CA . ASP A 1 173 ? 7.328 1.758 3.259 1.00 96.69 173 ASP A CA 1
ATOM 1338 C C . ASP A 1 173 ? 8.400 2.005 4.317 1.00 96.69 173 ASP A C 1
ATOM 1340 O O . ASP A 1 173 ? 8.068 2.370 5.438 1.00 96.69 173 ASP A O 1
ATOM 1344 N N . ILE A 1 174 ? 9.665 1.757 4.014 1.00 85.50 174 ILE A N 1
ATOM 1345 C CA . ILE A 1 174 ? 10.771 1.892 4.960 1.00 85.50 174 ILE A CA 1
ATOM 1346 C C . ILE A 1 174 ? 11.783 2.846 4.351 1.00 85.50 174 ILE A C 1
ATOM 1348 O O . ILE A 1 174 ? 12.469 2.473 3.406 1.00 85.50 174 ILE A O 1
ATOM 1352 N N . ASP A 1 175 ? 11.922 4.046 4.907 1.00 80.75 175 ASP A N 1
ATOM 1353 C CA . ASP A 1 175 ? 12.912 5.024 4.440 1.00 80.75 175 ASP A CA 1
ATOM 1354 C C . ASP A 1 175 ? 14.280 4.870 5.126 1.00 80.75 175 ASP A C 1
ATOM 1356 O O . ASP A 1 175 ? 15.314 5.169 4.523 1.00 80.75 175 ASP A O 1
ATOM 1360 N N . GLU A 1 176 ? 14.301 4.391 6.372 1.00 73.00 176 GLU A N 1
ATOM 1361 C CA . GLU A 1 176 ? 15.508 4.326 7.197 1.00 73.00 176 GLU A CA 1
ATOM 1362 C C . GLU A 1 176 ? 16.286 3.014 6.993 1.00 73.00 176 GLU A C 1
ATOM 1364 O O . GLU A 1 176 ? 15.744 1.933 7.230 1.00 73.00 176 GLU A O 1
ATOM 1369 N N . PRO A 1 177 ? 17.589 3.055 6.652 1.00 64.69 177 PRO A N 1
ATOM 1370 C CA . PRO A 1 177 ? 18.387 1.841 6.467 1.00 64.69 177 PRO A CA 1
ATOM 1371 C C . PRO A 1 177 ? 18.412 0.909 7.687 1.00 64.69 177 PRO A C 1
ATOM 1373 O O . PRO A 1 177 ? 18.381 -0.308 7.529 1.00 64.69 177 PRO A O 1
ATOM 1376 N N . ALA A 1 178 ? 18.407 1.458 8.907 1.00 66.06 178 ALA A N 1
ATOM 1377 C CA . ALA A 1 178 ? 18.408 0.670 10.144 1.00 66.06 178 ALA A CA 1
ATOM 1378 C C . ALA A 1 178 ? 17.131 -0.178 10.329 1.00 66.06 178 ALA A C 1
ATOM 1380 O O . ALA A 1 178 ? 17.159 -1.221 10.980 1.00 66.06 178 ALA A O 1
ATOM 1381 N N . ALA A 1 179 ? 16.011 0.234 9.730 1.00 70.69 179 ALA A N 1
ATOM 1382 C CA . ALA A 1 179 ? 14.750 -0.503 9.763 1.00 70.69 179 ALA A CA 1
ATOM 1383 C C . ALA A 1 179 ? 14.748 -1.736 8.836 1.00 70.69 179 ALA A C 1
ATOM 1385 O O . ALA A 1 179 ? 13.963 -2.665 9.037 1.00 70.69 179 ALA A O 1
ATOM 1386 N N . ILE A 1 180 ? 15.660 -1.799 7.859 1.00 70.25 180 ILE A N 1
ATOM 1387 C CA . ILE A 1 180 ? 15.790 -2.945 6.945 1.00 70.25 180 ILE A CA 1
ATOM 1388 C C . ILE A 1 180 ? 16.189 -4.212 7.713 1.00 70.25 180 ILE A C 1
ATOM 1390 O O . ILE A 1 180 ? 15.681 -5.292 7.416 1.00 70.25 180 ILE A O 1
ATOM 1394 N N . GLU A 1 181 ? 17.038 -4.094 8.736 1.00 70.50 181 GLU A N 1
ATOM 1395 C CA . GLU A 1 181 ? 17.433 -5.242 9.562 1.00 70.50 181 GLU A CA 1
ATOM 1396 C C . GLU A 1 181 ? 16.262 -5.783 10.393 1.00 70.50 181 GLU A C 1
ATOM 1398 O O . GLU A 1 181 ? 16.091 -6.998 10.502 1.00 70.50 181 GLU A O 1
ATOM 1403 N N . ARG A 1 182 ? 15.365 -4.909 10.874 1.00 80.25 182 ARG A N 1
ATOM 1404 C CA . ARG A 1 182 ? 14.115 -5.342 11.522 1.00 80.25 182 ARG A CA 1
ATOM 1405 C C . ARG A 1 182 ? 13.206 -6.092 10.553 1.00 80.25 182 ARG A C 1
ATOM 1407 O O . ARG A 1 182 ? 12.675 -7.136 10.915 1.00 80.25 182 ARG A O 1
ATOM 1414 N N . LEU A 1 183 ? 13.082 -5.626 9.307 1.00 79.19 183 LEU A N 1
ATOM 1415 C CA . LEU A 1 183 ? 12.339 -6.347 8.267 1.00 79.19 183 LEU A CA 1
ATOM 1416 C C . LEU A 1 183 ? 12.950 -7.731 7.972 1.00 79.19 183 LEU A C 1
ATOM 1418 O O . LEU A 1 183 ? 12.211 -8.692 7.770 1.00 79.19 183 LEU A O 1
ATOM 1422 N N . ARG A 1 184 ? 14.285 -7.859 7.956 1.00 72.50 184 ARG A N 1
ATOM 1423 C CA . ARG A 1 184 ? 14.966 -9.157 7.770 1.00 72.50 184 ARG A CA 1
ATOM 1424 C C . ARG A 1 184 ? 14.724 -10.115 8.936 1.00 72.50 184 ARG A C 1
ATOM 1426 O O . ARG A 1 184 ? 14.557 -11.314 8.706 1.00 72.50 184 ARG A O 1
ATOM 1433 N N . ALA A 1 185 ? 14.715 -9.592 10.160 1.00 76.50 185 ALA A N 1
ATOM 1434 C CA . ALA A 1 185 ? 14.470 -10.361 11.375 1.00 76.50 185 ALA A CA 1
ATOM 1435 C C . ALA A 1 185 ? 12.986 -10.724 11.568 1.00 76.50 185 ALA A C 1
ATOM 1437 O O . ALA A 1 185 ? 12.687 -11.694 12.259 1.00 76.50 185 ALA A O 1
ATOM 1438 N N . PHE A 1 186 ? 12.061 -9.992 10.937 1.00 82.75 186 PHE A N 1
ATOM 1439 C CA . PHE A 1 186 ? 10.622 -10.186 11.097 1.00 82.75 186 PHE A CA 1
ATOM 1440 C C . PHE A 1 186 ? 10.170 -11.605 10.708 1.00 82.75 186 PHE A C 1
ATOM 1442 O O . PHE A 1 186 ? 10.501 -12.106 9.626 1.00 82.75 186 PHE A O 1
ATOM 1449 N N . GLY A 1 187 ? 9.411 -12.256 11.598 1.00 78.25 187 GLY A N 1
ATOM 1450 C CA . GLY A 1 187 ? 9.077 -13.685 11.511 1.00 78.25 187 GLY A CA 1
ATOM 1451 C C . GLY A 1 187 ? 8.313 -14.067 10.242 1.00 78.25 187 GLY A C 1
ATOM 1452 O O . GLY A 1 187 ? 8.588 -15.103 9.633 1.00 78.25 187 GLY A O 1
ATOM 1453 N N . HIS A 1 188 ? 7.433 -13.186 9.766 1.00 83.75 188 HIS A N 1
ATOM 1454 C CA . HIS A 1 188 ? 6.683 -13.409 8.534 1.00 83.75 188 HIS A CA 1
ATOM 1455 C C . HIS A 1 188 ? 7.394 -12.773 7.345 1.00 83.75 188 HIS A C 1
ATOM 1457 O O . HIS A 1 188 ? 7.379 -11.558 7.147 1.00 83.75 188 HIS A O 1
ATOM 1463 N N . ARG A 1 189 ? 8.000 -13.604 6.497 1.00 83.06 189 ARG A N 1
ATOM 1464 C CA . ARG A 1 189 ? 8.683 -13.115 5.293 1.00 83.06 189 ARG A CA 1
ATOM 1465 C C . ARG A 1 189 ? 7.684 -12.513 4.285 1.00 83.06 189 ARG A C 1
ATOM 1467 O O . ARG A 1 189 ? 6.667 -13.161 4.004 1.00 83.06 189 ARG A O 1
ATOM 1474 N N . PRO A 1 190 ? 7.983 -11.335 3.703 1.00 89.69 190 PRO A N 1
ATOM 1475 C CA . PRO A 1 190 ? 7.172 -10.752 2.639 1.00 89.69 190 PRO A CA 1
ATOM 1476 C C . PRO A 1 190 ? 7.234 -11.588 1.356 1.00 89.69 190 PRO A C 1
ATOM 1478 O O . PRO A 1 190 ? 8.203 -12.308 1.098 1.00 89.69 190 PRO A O 1
ATOM 1481 N N . HIS A 1 191 ? 6.209 -11.450 0.517 1.00 94.38 191 HIS A N 1
ATOM 1482 C CA . HIS A 1 191 ? 6.174 -12.003 -0.840 1.00 94.38 191 HIS A CA 1
ATOM 1483 C C . HIS A 1 191 ? 7.040 -11.203 -1.804 1.00 94.38 191 HIS A C 1
ATOM 1485 O O . HIS A 1 191 ? 7.524 -11.750 -2.792 1.00 94.38 191 HIS A O 1
ATOM 1491 N N . MET A 1 192 ? 7.235 -9.910 -1.544 1.00 95.50 192 MET A N 1
ATOM 1492 C CA . MET A 1 192 ? 8.066 -9.057 -2.383 1.00 95.50 192 MET A CA 1
ATOM 1493 C C . MET A 1 192 ? 8.753 -7.961 -1.575 1.00 95.50 192 MET A C 1
ATOM 1495 O O . MET A 1 192 ? 8.132 -7.336 -0.719 1.00 95.50 192 MET A O 1
ATOM 1499 N N . VAL A 1 193 ? 10.019 -7.695 -1.904 1.00 90.94 193 VAL A N 1
ATOM 1500 C CA . VAL A 1 193 ? 10.785 -6.547 -1.401 1.00 90.94 193 VAL A CA 1
ATOM 1501 C C . VAL A 1 193 ? 11.288 -5.729 -2.583 1.00 90.94 193 VAL A C 1
ATOM 1503 O O . VAL A 1 193 ? 11.854 -6.272 -3.534 1.00 90.94 193 VAL A O 1
ATOM 1506 N N . VAL A 1 194 ? 11.095 -4.416 -2.521 1.00 93.12 194 VAL A N 1
ATOM 1507 C CA . VAL A 1 194 ? 11.445 -3.452 -3.568 1.00 93.12 194 VAL A CA 1
ATOM 1508 C C . VAL A 1 194 ? 12.385 -2.408 -2.988 1.00 93.12 194 VAL A C 1
ATOM 1510 O O . VAL A 1 194 ? 12.045 -1.775 -2.003 1.00 93.12 194 VAL A O 1
ATOM 1513 N N . ALA A 1 195 ? 13.530 -2.158 -3.616 1.00 87.06 195 ALA A N 1
ATOM 1514 C CA . ALA A 1 195 ? 14.314 -0.958 -3.346 1.00 87.06 195 ALA A CA 1
ATOM 1515 C C . ALA A 1 195 ? 13.661 0.240 -4.038 1.00 87.06 195 ALA A C 1
ATOM 1517 O O . ALA A 1 195 ? 13.526 0.244 -5.261 1.00 87.06 195 ALA A O 1
ATOM 1518 N N . SER A 1 196 ? 13.318 1.286 -3.284 1.00 86.69 196 SER A N 1
ATOM 1519 C CA . SER A 1 196 ? 12.607 2.467 -3.802 1.00 86.69 196 SER A CA 1
ATOM 1520 C C . SER A 1 196 ? 13.516 3.449 -4.563 1.00 86.69 196 SER A C 1
ATOM 1522 O O . SER A 1 196 ? 13.077 4.519 -4.997 1.00 86.69 196 SER A O 1
ATOM 1524 N N . GLY A 1 197 ? 14.816 3.147 -4.649 1.00 80.81 197 GLY A N 1
ATOM 1525 C CA . GLY A 1 197 ? 15.864 4.013 -5.195 1.00 80.81 197 GLY A CA 1
ATOM 1526 C C . GLY A 1 197 ? 16.280 5.166 -4.270 1.00 80.81 197 GLY A C 1
ATOM 1527 O O . GLY A 1 197 ? 17.266 5.836 -4.541 1.00 80.81 197 GLY A O 1
ATOM 1528 N N . GLY A 1 198 ? 15.564 5.415 -3.167 1.00 75.38 198 GLY A N 1
ATOM 1529 C CA . GLY A 1 198 ? 15.834 6.535 -2.253 1.00 75.38 198 GLY A CA 1
ATOM 1530 C C . GLY A 1 198 ? 16.725 6.207 -1.055 1.00 75.38 198 GLY A C 1
ATOM 1531 O O . GLY A 1 198 ? 16.925 7.084 -0.227 1.00 75.38 198 GLY A O 1
ATOM 1532 N N . GLY A 1 199 ? 17.210 4.966 -0.951 1.00 71.56 199 GLY A N 1
ATOM 1533 C CA . GLY A 1 199 ? 17.809 4.406 0.270 1.00 71.56 199 GLY A CA 1
ATOM 1534 C C . GLY A 1 199 ? 16.844 3.505 1.048 1.00 71.56 199 GLY A C 1
ATOM 1535 O O . GLY A 1 199 ? 17.296 2.599 1.736 1.00 71.56 199 GLY A O 1
ATOM 1536 N N . GLY A 1 200 ? 15.538 3.692 0.843 1.00 84.56 200 GLY A N 1
ATOM 1537 C CA . GLY A 1 200 ? 14.478 2.889 1.443 1.00 84.56 200 GLY A CA 1
ATOM 1538 C C . GLY A 1 200 ? 14.020 1.671 0.632 1.00 84.56 200 GLY A C 1
ATOM 1539 O O . GLY A 1 200 ? 14.390 1.491 -0.539 1.00 84.56 200 GLY A O 1
ATOM 1540 N N . VAL A 1 201 ? 13.159 0.860 1.248 1.00 86.44 201 VAL A N 1
ATOM 1541 C CA . VAL A 1 201 ? 12.525 -0.323 0.657 1.00 86.44 201 VAL A CA 1
ATOM 1542 C C . VAL A 1 201 ? 11.019 -0.351 0.906 1.00 86.44 201 VAL A C 1
ATOM 1544 O O . VAL A 1 201 ? 10.548 0.095 1.941 1.00 86.44 201 VAL A O 1
ATOM 1547 N N . HIS A 1 202 ? 10.266 -0.944 -0.015 1.00 95.94 202 HIS A N 1
ATOM 1548 C CA . HIS A 1 202 ? 8.896 -1.376 0.244 1.00 95.94 202 HIS A CA 1
ATOM 1549 C C . HIS A 1 202 ? 8.888 -2.887 0.470 1.00 95.94 202 HIS A C 1
ATOM 1551 O O . HIS A 1 202 ? 9.632 -3.611 -0.203 1.00 95.94 202 HIS A O 1
ATOM 1557 N N . ALA A 1 203 ? 8.010 -3.374 1.337 1.00 94.44 203 ALA A N 1
ATOM 1558 C CA . ALA A 1 203 ? 7.738 -4.802 1.467 1.00 94.44 203 ALA A CA 1
ATOM 1559 C C . ALA A 1 203 ? 6.237 -5.078 1.388 1.00 94.44 203 ALA A C 1
ATOM 1561 O O . ALA A 1 203 ? 5.440 -4.283 1.881 1.00 94.44 203 ALA A O 1
ATOM 1562 N N . TYR A 1 204 ? 5.874 -6.189 0.745 1.00 98.69 204 TYR A N 1
ATOM 1563 C CA . TYR A 1 204 ? 4.490 -6.564 0.450 1.00 98.69 204 TYR A CA 1
ATOM 1564 C C . TYR A 1 204 ? 4.203 -7.993 0.917 1.00 98.69 204 TYR A C 1
ATOM 1566 O O . TYR A 1 204 ? 4.962 -8.913 0.594 1.00 98.69 204 TYR A O 1
ATOM 1574 N N . TRP A 1 205 ? 3.080 -8.183 1.609 1.00 98.38 205 TRP A N 1
ATOM 1575 C CA . TRP A 1 205 ? 2.550 -9.483 2.025 1.00 98.38 205 TRP A CA 1
ATOM 1576 C C . TRP A 1 205 ? 1.178 -9.684 1.384 1.00 98.38 205 TRP A C 1
ATOM 1578 O O . TRP A 1 205 ? 0.262 -8.898 1.619 1.00 98.38 205 TRP A O 1
ATOM 1588 N N . LEU A 1 206 ? 1.039 -10.719 0.558 1.00 96.12 206 LEU A N 1
ATOM 1589 C CA . LEU A 1 206 ? -0.246 -11.115 -0.016 1.00 96.12 206 LEU A CA 1
ATOM 1590 C C . LEU A 1 206 ? -1.090 -11.811 1.052 1.00 96.12 206 LEU A C 1
ATOM 1592 O O . LEU A 1 206 ? -0.547 -12.607 1.821 1.00 96.12 206 LEU A O 1
ATOM 1596 N N . LEU A 1 207 ? -2.395 -11.543 1.066 1.00 85.50 207 LEU A N 1
ATOM 1597 C CA . LEU A 1 207 ? -3.331 -12.137 2.019 1.00 85.50 207 LEU A CA 1
ATOM 1598 C C . LEU A 1 207 ? -4.091 -13.317 1.410 1.00 85.50 207 LEU A C 1
ATOM 1600 O O . LEU A 1 207 ? -4.368 -13.324 0.209 1.00 85.50 207 LEU A O 1
ATOM 1604 N N . SER A 1 208 ? -4.433 -14.302 2.241 1.00 74.56 208 SER A N 1
ATOM 1605 C CA . SER A 1 208 ? -5.247 -15.464 1.848 1.00 74.56 208 SER A CA 1
ATOM 1606 C C . SER A 1 208 ? -6.636 -15.062 1.372 1.00 74.56 208 SER A C 1
ATOM 1608 O O . SER A 1 208 ? -7.158 -15.660 0.434 1.00 74.56 208 SER A O 1
ATOM 1610 N N . PHE A 1 209 ? -7.192 -14.007 1.969 1.00 69.88 209 PHE A N 1
ATOM 1611 C CA . PHE A 1 209 ? -8.456 -13.401 1.574 1.00 69.88 209 PHE A CA 1
ATOM 1612 C C . PHE A 1 209 ? -8.340 -11.874 1.635 1.00 69.88 209 PHE A C 1
ATOM 1614 O O . PHE A 1 209 ? -7.613 -11.357 2.492 1.00 69.88 209 PHE A O 1
ATOM 1621 N N . PRO A 1 210 ? -9.032 -11.135 0.750 1.00 78.12 210 PRO A N 1
ATOM 1622 C CA . PRO A 1 210 ? -9.180 -9.698 0.905 1.00 78.12 210 PRO A CA 1
ATOM 1623 C C . PRO A 1 210 ? -9.839 -9.354 2.240 1.00 78.12 210 PRO A C 1
ATOM 1625 O O . PRO A 1 210 ? -10.734 -10.057 2.708 1.00 78.12 210 PRO A O 1
ATOM 1628 N N . VAL A 1 211 ? -9.398 -8.256 2.846 1.00 73.06 211 VAL A N 1
ATOM 1629 C CA . VAL A 1 211 ? -9.983 -7.726 4.083 1.00 73.06 211 VAL A CA 1
ATOM 1630 C C . VAL A 1 211 ? -10.553 -6.332 3.849 1.00 73.06 211 VAL A C 1
ATOM 1632 O O . VAL A 1 211 ? -10.027 -5.607 3.001 1.00 73.06 211 VAL A O 1
ATOM 1635 N N . PRO A 1 212 ? -11.567 -5.892 4.615 1.00 81.38 212 PRO A N 1
ATOM 1636 C CA . PRO A 1 212 ? -12.048 -4.517 4.540 1.00 81.38 212 PRO A CA 1
ATOM 1637 C C . PRO A 1 212 ? -10.903 -3.510 4.705 1.00 81.38 212 PRO A C 1
ATOM 1639 O O . PRO A 1 212 ? -10.001 -3.727 5.523 1.00 81.38 212 PRO A O 1
ATOM 1642 N N . ARG A 1 213 ? -10.956 -2.386 3.973 1.00 89.12 213 ARG A N 1
ATOM 1643 C CA . ARG A 1 213 ? -9.902 -1.350 3.971 1.00 89.12 213 ARG A CA 1
ATOM 1644 C C . ARG A 1 213 ? -9.401 -1.015 5.376 1.00 89.12 213 ARG A C 1
ATOM 1646 O O . ARG A 1 213 ? -8.198 -1.031 5.611 1.00 89.12 213 ARG A O 1
ATOM 1653 N N . ALA A 1 214 ? -10.310 -0.760 6.316 1.00 82.25 214 ALA A N 1
ATOM 1654 C CA . ALA A 1 214 ? -9.957 -0.383 7.684 1.00 82.25 214 ALA A CA 1
ATOM 1655 C C . ALA A 1 214 ? -9.072 -1.431 8.391 1.00 82.25 214 ALA A C 1
ATOM 1657 O O . ALA A 1 214 ? -8.108 -1.061 9.066 1.00 82.25 214 ALA A O 1
ATOM 1658 N N . GLY A 1 215 ? -9.363 -2.723 8.198 1.00 77.94 215 GLY A N 1
ATOM 1659 C CA . GLY A 1 215 ? -8.583 -3.825 8.762 1.00 77.94 215 GLY A CA 1
ATOM 1660 C C . GLY A 1 215 ? -7.188 -3.922 8.146 1.00 77.94 215 GLY A C 1
ATOM 1661 O O . GLY A 1 215 ? -6.196 -4.014 8.868 1.00 77.94 215 GLY A O 1
ATOM 1662 N N . GLY A 1 216 ? -7.080 -3.808 6.820 1.00 88.19 216 GLY A N 1
ATOM 1663 C CA . GLY A 1 216 ? -5.773 -3.822 6.157 1.00 88.19 216 GLY A CA 1
ATOM 1664 C C . GLY A 1 216 ? -4.935 -2.566 6.446 1.00 88.19 216 GLY A C 1
ATOM 1665 O O . GLY A 1 216 ? -3.725 -2.666 6.620 1.00 88.19 216 GLY A O 1
ATOM 1666 N N . GLU A 1 217 ? -5.552 -1.390 6.603 1.00 96.38 217 GLU A N 1
ATOM 1667 C CA . GLU A 1 217 ? -4.841 -0.181 7.039 1.00 96.38 217 GLU A CA 1
ATOM 1668 C C . GLU A 1 217 ? -4.342 -0.294 8.487 1.00 96.38 217 GLU A C 1
ATOM 1670 O O . GLU A 1 217 ? -3.263 0.210 8.806 1.00 96.38 217 GLU A O 1
ATOM 1675 N N . ALA A 1 218 ? -5.103 -0.942 9.376 1.00 90.06 218 ALA A N 1
ATOM 1676 C CA . ALA A 1 218 ? -4.650 -1.243 10.736 1.00 90.06 218 ALA A CA 1
ATOM 1677 C C . ALA A 1 218 ? -3.443 -2.181 10.730 1.00 90.06 218 ALA A C 1
ATOM 1679 O O . ALA A 1 218 ? -2.445 -1.901 11.395 1.00 90.06 218 ALA A O 1
ATOM 1680 N N . ALA A 1 219 ? -3.483 -3.223 9.902 1.00 94.62 219 ALA A N 1
ATOM 1681 C CA . ALA A 1 219 ? -2.353 -4.119 9.712 1.00 94.62 219 ALA A CA 1
ATOM 1682 C C . ALA A 1 219 ? -1.124 -3.407 9.127 1.00 94.62 219 ALA A C 1
ATOM 1684 O O . ALA A 1 219 ? -0.026 -3.577 9.652 1.00 94.62 219 ALA A O 1
ATOM 1685 N N . ASN A 1 220 ? -1.295 -2.544 8.117 1.00 98.38 220 ASN A N 1
ATOM 1686 C CA . ASN A 1 220 ? -0.207 -1.720 7.580 1.00 98.38 220 ASN A CA 1
ATOM 1687 C C . ASN A 1 220 ? 0.457 -0.884 8.686 1.00 98.38 220 ASN A C 1
ATOM 1689 O O . ASN A 1 220 ? 1.681 -0.802 8.746 1.00 98.38 220 ASN A O 1
ATOM 1693 N N . ARG A 1 221 ? -0.330 -0.276 9.586 1.00 97.56 221 ARG A N 1
ATOM 1694 C CA . ARG A 1 221 ? 0.201 0.505 10.717 1.00 97.56 221 ARG A CA 1
ATOM 1695 C C . ARG A 1 221 ? 0.906 -0.353 11.757 1.00 97.56 221 ARG A C 1
ATOM 1697 O O . ARG A 1 221 ? 1.964 0.056 12.227 1.00 97.56 221 ARG A O 1
ATOM 1704 N N . ALA A 1 222 ? 0.346 -1.507 12.109 1.00 95.81 222 ALA A N 1
ATOM 1705 C CA . ALA A 1 222 ? 0.963 -2.437 13.051 1.00 95.81 222 ALA A CA 1
ATOM 1706 C C . ALA A 1 222 ? 2.309 -2.949 12.517 1.00 95.81 222 ALA A C 1
ATOM 1708 O O . ALA A 1 222 ? 3.325 -2.860 13.205 1.00 95.81 222 ALA A O 1
ATOM 1709 N N . LEU A 1 223 ? 2.342 -3.375 11.250 1.00 97.06 223 LEU A N 1
ATOM 1710 C CA . LEU A 1 223 ? 3.562 -3.798 10.564 1.00 97.06 223 LEU A CA 1
ATOM 1711 C C . LEU A 1 223 ? 4.577 -2.658 10.479 1.00 97.06 223 LEU A C 1
ATOM 1713 O O . LEU A 1 223 ? 5.725 -2.841 10.876 1.00 97.06 223 LEU A O 1
ATOM 1717 N N . ALA A 1 224 ? 4.161 -1.472 10.020 1.00 95.88 224 ALA A N 1
ATOM 1718 C CA . ALA A 1 224 ? 5.036 -0.306 9.936 1.00 95.88 224 ALA A CA 1
ATOM 1719 C C . ALA A 1 224 ? 5.606 0.063 11.313 1.00 95.88 224 ALA A C 1
ATOM 1721 O O . ALA A 1 224 ? 6.803 0.293 11.427 1.00 95.88 224 ALA A O 1
ATOM 1722 N N . SER A 1 225 ? 4.809 0.031 12.381 1.00 94.44 225 SER A N 1
ATOM 1723 C CA . SER A 1 225 ? 5.312 0.272 13.736 1.00 94.44 225 SER A CA 1
ATOM 1724 C C . SER A 1 225 ? 6.324 -0.784 14.185 1.00 94.44 225 SER A C 1
ATOM 1726 O O . SER A 1 225 ? 7.332 -0.436 14.793 1.00 94.44 225 SER A O 1
ATOM 1728 N N . ALA A 1 226 ? 6.074 -2.062 13.888 1.00 93.06 226 ALA A N 1
ATOM 1729 C CA . ALA A 1 226 ? 6.930 -3.167 14.309 1.00 93.06 226 ALA A CA 1
ATOM 1730 C C . ALA A 1 226 ? 8.292 -3.166 13.599 1.00 93.06 226 ALA A C 1
ATOM 1732 O O . ALA A 1 226 ? 9.328 -3.394 14.224 1.00 93.06 226 ALA A O 1
ATOM 1733 N N . VAL A 1 227 ? 8.312 -2.881 12.293 1.00 88.12 227 VAL A N 1
ATOM 1734 C CA . VAL A 1 227 ? 9.556 -2.877 11.504 1.00 88.12 227 VAL A CA 1
ATOM 1735 C C . VAL A 1 227 ? 10.194 -1.489 11.400 1.00 88.12 227 VAL A C 1
ATOM 1737 O O . VAL A 1 227 ? 11.339 -1.370 10.969 1.00 88.12 227 VAL A O 1
ATOM 1740 N N . GLY A 1 228 ? 9.512 -0.437 11.857 1.00 88.69 228 GLY A N 1
ATOM 1741 C CA . GLY A 1 228 ? 9.931 0.963 11.743 1.00 88.69 228 GLY A CA 1
ATOM 1742 C C . GLY A 1 228 ? 9.818 1.514 10.320 1.00 88.69 228 GLY A C 1
ATOM 1743 O O . GLY A 1 228 ? 10.756 2.126 9.817 1.00 88.69 228 GLY A O 1
ATOM 1744 N N . GLY A 1 229 ? 8.694 1.237 9.666 1.00 90.19 229 GLY A N 1
ATOM 1745 C CA . GLY A 1 229 ? 8.272 1.870 8.423 1.00 90.19 229 GLY A CA 1
ATOM 1746 C C . GLY A 1 229 ? 7.492 3.172 8.639 1.00 90.19 229 GLY A C 1
ATOM 1747 O O . GLY A 1 229 ? 7.069 3.505 9.747 1.00 90.19 229 GLY A O 1
ATOM 1748 N N . ASP A 1 230 ? 7.272 3.898 7.549 1.00 92.62 230 ASP A N 1
ATOM 1749 C CA . ASP A 1 230 ? 6.542 5.158 7.502 1.00 92.62 230 ASP A CA 1
ATOM 1750 C C . ASP A 1 230 ? 5.040 4.953 7.758 1.00 92.62 230 ASP A C 1
ATOM 1752 O O . ASP A 1 230 ? 4.287 4.434 6.928 1.00 92.62 230 ASP A O 1
ATOM 1756 N N . LEU A 1 231 ? 4.581 5.445 8.910 1.00 92.69 231 LEU A N 1
ATOM 1757 C CA . LEU A 1 231 ? 3.172 5.420 9.299 1.00 92.69 231 LEU A CA 1
ATOM 1758 C C . LEU A 1 231 ? 2.280 6.285 8.403 1.00 92.69 231 LEU A C 1
ATOM 1760 O O . LEU A 1 231 ? 1.070 6.038 8.339 1.00 92.69 231 LEU A O 1
ATOM 1764 N N . ALA A 1 232 ? 2.835 7.273 7.694 1.00 90.38 232 ALA A N 1
ATOM 1765 C CA . ALA A 1 232 ? 2.072 8.058 6.735 1.00 90.38 232 ALA A CA 1
ATOM 1766 C C . ALA A 1 232 ? 1.678 7.226 5.506 1.00 90.38 232 ALA A C 1
ATOM 1768 O O . ALA A 1 232 ? 0.729 7.611 4.824 1.00 90.38 232 ALA A O 1
ATOM 1769 N N . SER A 1 233 ? 2.355 6.099 5.239 1.00 93.88 233 SER A N 1
ATOM 1770 C CA . SER A 1 233 ? 2.182 5.248 4.051 1.00 93.88 233 SER A CA 1
ATOM 1771 C C . SER A 1 233 ? 1.237 4.062 4.208 1.00 93.88 233 SER A C 1
ATOM 1773 O O . SER A 1 233 ? 1.271 3.118 3.422 1.00 93.88 233 SER A O 1
ATOM 1775 N N . THR A 1 234 ? 0.351 4.132 5.195 1.00 96.81 234 THR A N 1
ATOM 1776 C CA . THR A 1 234 ? -0.460 2.991 5.637 1.00 96.81 234 THR A CA 1
ATOM 1777 C C . THR A 1 234 ? -1.901 2.992 5.117 1.00 96.81 234 THR A C 1
ATOM 1779 O O . THR A 1 234 ? -2.610 2.011 5.331 1.00 96.81 234 THR A O 1
ATOM 1782 N N . ASN A 1 235 ? -2.333 4.058 4.432 1.00 96.31 235 ASN A N 1
ATOM 1783 C CA . ASN A 1 235 ? -3.696 4.243 3.916 1.00 96.31 235 ASN A CA 1
ATOM 1784 C C . ASN A 1 235 ? -3.963 3.454 2.618 1.00 96.31 235 ASN A C 1
ATOM 1786 O O . ASN A 1 235 ? -3.054 3.280 1.815 1.00 96.31 235 ASN A O 1
ATOM 1790 N N . GLY A 1 236 ? -5.195 3.000 2.379 1.00 94.75 236 GLY A N 1
ATOM 1791 C CA . GLY A 1 236 ? -5.521 2.070 1.289 1.00 94.75 236 GLY A CA 1
ATOM 1792 C C . GLY A 1 236 ? -5.188 2.585 -0.116 1.00 94.75 236 GLY A C 1
ATOM 1793 O O . GLY A 1 236 ? -4.611 1.862 -0.926 1.00 94.75 236 GLY A O 1
ATOM 1794 N N . GLY A 1 237 ? -5.480 3.854 -0.402 1.00 96.00 237 GLY A N 1
ATOM 1795 C CA . GLY A 1 237 ? -5.222 4.519 -1.682 1.00 96.00 237 GLY A CA 1
ATOM 1796 C C . GLY A 1 237 ? -3.787 5.031 -1.842 1.00 96.00 237 GLY A C 1
ATOM 1797 O O . GLY A 1 237 ? -3.544 5.959 -2.628 1.00 96.00 237 GLY A O 1
ATOM 1798 N N . ARG A 1 238 ? -2.828 4.496 -1.069 1.00 97.50 238 ARG A N 1
ATOM 1799 C CA . ARG A 1 238 ? -1.428 4.933 -1.101 1.00 97.50 238 ARG A CA 1
ATOM 1800 C C . ARG A 1 238 ? -0.798 4.684 -2.466 1.00 97.50 238 ARG A C 1
ATOM 1802 O O . ARG A 1 238 ? -0.922 3.617 -3.056 1.00 97.50 238 ARG A O 1
ATOM 1809 N N . LEU A 1 239 ? -0.058 5.681 -2.940 1.00 97.62 239 LEU A N 1
ATOM 1810 C CA . LEU A 1 239 ? 0.801 5.581 -4.111 1.00 97.62 239 LEU A CA 1
ATOM 1811 C C . LEU A 1 239 ? 2.214 5.169 -3.688 1.00 97.62 239 LEU A C 1
ATOM 1813 O O . LEU A 1 239 ? 2.852 5.878 -2.915 1.00 97.62 239 LEU A O 1
ATOM 1817 N N . MET A 1 240 ? 2.713 4.068 -4.248 1.00 97.69 240 MET A N 1
ATOM 1818 C CA . MET A 1 240 ? 4.067 3.554 -4.016 1.00 97.69 240 MET A CA 1
ATOM 1819 C C . MET A 1 240 ? 4.907 3.702 -5.284 1.00 97.69 240 MET A C 1
ATOM 1821 O O . MET A 1 240 ? 4.374 3.594 -6.390 1.00 97.69 240 MET A O 1
ATOM 1825 N N . ARG A 1 241 ? 6.223 3.930 -5.165 1.00 96.94 241 ARG A N 1
ATOM 1826 C CA . ARG A 1 241 ? 7.093 3.991 -6.358 1.00 96.94 241 ARG A CA 1
ATOM 1827 C C . ARG A 1 241 ? 7.053 2.675 -7.134 1.00 96.94 241 ARG A C 1
ATOM 1829 O O . ARG A 1 241 ? 7.210 1.605 -6.551 1.00 96.94 241 ARG A O 1
ATOM 1836 N N . THR A 1 242 ? 6.921 2.761 -8.453 1.00 97.94 242 THR A N 1
ATOM 1837 C CA . THR A 1 242 ? 6.774 1.582 -9.317 1.00 97.94 242 THR A CA 1
ATOM 1838 C C . THR A 1 242 ? 8.141 1.009 -9.717 1.00 97.94 242 THR A C 1
ATOM 1840 O O . THR A 1 242 ? 8.954 1.746 -10.285 1.00 97.94 242 THR A O 1
ATOM 1843 N N . PRO A 1 243 ? 8.429 -0.284 -9.473 1.00 97.56 243 PRO A N 1
ATOM 1844 C CA . PRO A 1 243 ? 9.653 -0.920 -9.959 1.00 97.56 243 PRO A CA 1
ATOM 1845 C C . PRO A 1 243 ? 9.814 -0.825 -11.477 1.00 97.56 243 PRO A C 1
ATOM 1847 O O . PRO A 1 243 ? 8.833 -0.775 -12.213 1.00 97.56 243 PRO A O 1
ATOM 1850 N N . GLY A 1 244 ? 11.060 -0.802 -11.950 1.00 96.19 244 GLY A N 1
ATOM 1851 C CA . GLY A 1 244 ? 11.371 -0.595 -13.365 1.00 96.19 244 GLY A CA 1
ATOM 1852 C C . GLY A 1 244 ? 11.294 0.867 -13.814 1.00 96.19 244 GLY A C 1
ATOM 1853 O O . GLY A 1 244 ? 11.361 1.140 -15.009 1.00 96.19 244 GLY A O 1
ATOM 1854 N N . THR A 1 245 ? 11.153 1.809 -12.877 1.00 96.75 245 THR A N 1
ATOM 1855 C CA . THR A 1 245 ? 11.139 3.258 -13.138 1.00 96.75 245 THR A CA 1
ATOM 1856 C C . THR A 1 245 ? 12.133 3.979 -12.232 1.00 96.75 245 THR A C 1
ATOM 1858 O O . THR A 1 245 ? 12.615 3.408 -11.249 1.00 96.75 245 THR A O 1
ATOM 1861 N N . ARG A 1 246 ? 12.488 5.220 -12.565 1.00 94.50 246 ARG A N 1
ATOM 1862 C CA . ARG A 1 246 ? 13.544 5.969 -11.879 1.00 94.50 246 ARG A CA 1
ATOM 1863 C C . ARG A 1 246 ? 12.977 6.854 -10.776 1.00 94.50 246 ARG A C 1
ATOM 1865 O O . ARG A 1 246 ? 12.028 7.611 -10.968 1.00 94.50 246 ARG A O 1
ATOM 1872 N N . ASN A 1 247 ? 13.609 6.782 -9.612 1.00 90.38 247 ASN A N 1
ATOM 1873 C CA . ASN A 1 247 ? 13.540 7.800 -8.579 1.00 90.38 247 ASN A CA 1
ATOM 1874 C C . ASN A 1 247 ? 14.519 8.913 -8.957 1.00 90.38 247 ASN A C 1
ATOM 1876 O O . ASN A 1 247 ? 15.730 8.710 -8.918 1.00 90.38 247 ASN A O 1
ATOM 1880 N N . ARG A 1 248 ? 13.992 10.088 -9.293 1.00 89.25 248 ARG A N 1
ATOM 1881 C CA . ARG A 1 248 ? 14.735 11.221 -9.856 1.00 89.25 248 ARG A CA 1
ATOM 1882 C C . ARG A 1 248 ? 15.136 12.247 -8.793 1.00 89.25 248 ARG A C 1
ATOM 1884 O O . ARG A 1 248 ? 15.196 13.443 -9.066 1.00 89.25 248 ARG A O 1
ATOM 1891 N N . LYS A 1 249 ? 15.395 11.800 -7.557 1.00 81.69 249 LYS A N 1
ATOM 1892 C CA . LYS A 1 249 ? 16.193 12.573 -6.583 1.00 81.69 249 LYS A CA 1
ATOM 1893 C C . LYS A 1 249 ? 17.628 12.764 -7.118 1.00 81.69 249 LYS A C 1
ATOM 1895 O O . LYS A 1 249 ? 17.996 12.152 -8.113 1.00 81.69 249 LYS A O 1
ATOM 1900 N N . ALA A 1 250 ? 18.446 13.575 -6.441 1.00 66.38 250 ALA A N 1
ATOM 1901 C CA . ALA A 1 250 ? 19.756 14.052 -6.922 1.00 66.38 250 ALA A CA 1
ATOM 1902 C C . ALA A 1 250 ? 20.702 12.989 -7.528 1.00 66.38 250 ALA A C 1
ATOM 1904 O O . ALA A 1 250 ? 21.469 13.313 -8.423 1.00 66.38 250 ALA A O 1
ATOM 1905 N N . ALA A 1 251 ? 20.641 11.733 -7.077 1.00 69.81 251 ALA A N 1
ATOM 1906 C CA . ALA A 1 251 ? 21.494 10.648 -7.566 1.00 69.81 251 ALA A CA 1
ATOM 1907 C C . ALA A 1 251 ? 20.827 9.712 -8.599 1.00 69.81 251 ALA A C 1
ATOM 1909 O O . ALA A 1 251 ? 21.356 8.625 -8.787 1.00 69.81 251 ALA A O 1
ATOM 1910 N N . GLU A 1 252 ? 19.660 10.079 -9.158 1.00 81.31 252 GLU A N 1
ATOM 1911 C CA . GLU A 1 252 ? 18.764 9.291 -10.036 1.00 81.31 252 GLU A CA 1
ATOM 1912 C C . GLU A 1 252 ? 18.976 7.768 -9.980 1.00 81.31 252 GLU A C 1
ATOM 1914 O O . GLU A 1 252 ? 19.858 7.208 -10.625 1.00 81.31 252 GLU A O 1
ATOM 1919 N N . ARG A 1 253 ? 18.138 7.065 -9.214 1.00 87.44 253 ARG A N 1
ATOM 1920 C CA . ARG A 1 253 ? 18.295 5.623 -8.983 1.00 87.44 253 ARG A CA 1
ATOM 1921 C C . ARG A 1 253 ? 17.058 4.856 -9.402 1.00 87.44 253 ARG A C 1
ATOM 1923 O O . ARG A 1 253 ? 15.934 5.323 -9.243 1.00 87.44 253 ARG A O 1
ATOM 1930 N N . TRP A 1 254 ? 17.253 3.632 -9.866 1.00 91.31 254 TRP A N 1
ATOM 1931 C CA . TRP A 1 254 ? 16.149 2.746 -10.207 1.00 91.31 254 TRP A CA 1
ATOM 1932 C C . TRP A 1 254 ? 15.374 2.291 -8.968 1.00 91.31 254 TRP A C 1
ATOM 1934 O O . TRP A 1 254 ? 15.958 1.841 -7.980 1.00 91.31 254 TRP A O 1
ATOM 1944 N N . CYS A 1 255 ? 14.046 2.363 -9.052 1.00 95.44 255 CYS A N 1
ATOM 1945 C CA . CYS A 1 255 ? 13.160 1.560 -8.225 1.00 95.44 255 CYS A CA 1
ATOM 1946 C C . CYS A 1 255 ? 13.180 0.130 -8.779 1.00 95.44 255 CYS A C 1
ATOM 1948 O O . CYS A 1 255 ? 12.900 -0.074 -9.963 1.00 95.44 255 CYS A O 1
ATOM 1950 N N . ARG A 1 256 ? 13.543 -0.864 -7.967 1.00 91.69 256 ARG A N 1
ATOM 1951 C CA . ARG A 1 256 ? 13.762 -2.239 -8.442 1.00 91.69 256 ARG A CA 1
ATOM 1952 C C . ARG A 1 256 ? 13.309 -3.278 -7.432 1.00 91.69 256 ARG A C 1
ATOM 1954 O O . ARG A 1 256 ? 13.479 -3.108 -6.230 1.00 91.69 256 ARG A O 1
ATOM 1961 N N . VAL A 1 257 ? 12.769 -4.381 -7.935 1.00 92.06 257 VAL A N 1
ATOM 1962 C CA . VAL A 1 257 ? 12.490 -5.570 -7.119 1.00 92.06 257 VAL A CA 1
ATOM 1963 C C . VAL A 1 257 ? 13.824 -6.167 -6.668 1.00 92.06 257 VAL A C 1
ATOM 1965 O O . VAL A 1 257 ? 14.721 -6.331 -7.488 1.00 92.06 257 VAL A O 1
ATOM 1968 N N . LEU A 1 258 ? 13.965 -6.459 -5.379 1.00 82.88 258 LEU A N 1
ATOM 1969 C CA . LEU A 1 258 ? 15.127 -7.154 -4.816 1.00 82.88 258 LEU A CA 1
ATOM 1970 C C . LEU A 1 258 ? 14.847 -8.649 -4.672 1.00 82.88 258 LEU A C 1
ATOM 1972 O O . LEU A 1 258 ? 15.686 -9.482 -5.008 1.00 82.88 258 LEU A O 1
ATOM 1976 N N . ALA A 1 259 ? 13.653 -8.973 -4.180 1.00 84.06 259 ALA A N 1
ATOM 1977 C CA . ALA A 1 259 ? 13.214 -10.335 -3.934 1.00 84.06 259 ALA A CA 1
ATOM 1978 C C . ALA A 1 259 ? 11.726 -10.482 -4.255 1.00 84.06 259 ALA A C 1
ATOM 1980 O O . ALA A 1 259 ? 10.938 -9.584 -3.947 1.00 84.06 259 ALA A O 1
ATOM 1981 N N . CYS A 1 260 ? 11.347 -11.613 -4.842 1.00 88.50 260 CYS A N 1
ATOM 1982 C CA . CYS A 1 260 ? 9.960 -11.999 -5.048 1.00 88.50 260 CYS A CA 1
ATOM 1983 C C . CYS A 1 260 ? 9.783 -13.513 -4.895 1.00 88.50 260 CYS A C 1
ATOM 1985 O O . CYS A 1 260 ? 10.508 -14.308 -5.489 1.00 88.50 260 CYS A O 1
ATOM 1987 N N . ASP A 1 261 ? 8.792 -13.904 -4.106 1.00 85.12 261 ASP A N 1
ATOM 1988 C CA . ASP A 1 261 ? 8.455 -15.287 -3.813 1.00 85.12 261 ASP A CA 1
ATOM 1989 C C . ASP A 1 261 ? 7.019 -15.583 -4.255 1.00 85.12 261 ASP A C 1
ATOM 1991 O O . ASP A 1 261 ? 6.073 -15.438 -3.482 1.00 85.12 261 ASP A O 1
ATOM 1995 N N . LEU A 1 262 ? 6.848 -15.983 -5.515 1.00 86.62 262 LEU A N 1
ATOM 1996 C CA . LEU A 1 262 ? 5.532 -16.294 -6.082 1.00 86.62 262 LEU A CA 1
ATOM 1997 C C . LEU A 1 262 ? 4.985 -17.651 -5.617 1.00 86.62 262 LEU A C 1
ATOM 1999 O O . LEU A 1 262 ? 3.799 -17.912 -5.794 1.00 86.62 262 LEU A O 1
ATOM 2003 N N . ALA A 1 263 ? 5.836 -18.514 -5.051 1.00 81.25 263 ALA A N 1
ATOM 2004 C CA . ALA A 1 263 ? 5.443 -19.810 -4.488 1.00 81.25 263 ALA A CA 1
ATOM 2005 C C . ALA A 1 263 ? 4.983 -19.710 -3.028 1.00 81.25 263 ALA A C 1
ATOM 2007 O O . ALA A 1 263 ? 4.464 -20.675 -2.474 1.00 81.25 263 ALA A O 1
ATOM 2008 N N . ARG A 1 264 ? 5.239 -18.577 -2.363 1.00 87.38 264 ARG A N 1
ATOM 2009 C CA . ARG A 1 264 ? 4.861 -18.390 -0.964 1.00 87.38 264 ARG A CA 1
ATOM 2010 C C . ARG A 1 264 ? 3.344 -18.365 -0.845 1.00 87.38 264 ARG A C 1
ATOM 2012 O O . ARG A 1 264 ? 2.687 -17.531 -1.468 1.00 87.38 264 ARG A O 1
ATOM 2019 N N . ALA A 1 265 ? 2.819 -19.239 0.012 1.00 84.81 265 ALA A N 1
ATOM 2020 C CA . ALA A 1 265 ? 1.417 -19.205 0.396 1.00 84.81 265 ALA A CA 1
ATOM 2021 C C . ALA A 1 265 ? 1.045 -17.792 0.887 1.00 84.81 265 ALA A C 1
ATOM 2023 O O . ALA A 1 265 ? 1.848 -17.158 1.583 1.00 84.81 265 ALA A O 1
ATOM 2024 N N . PRO A 1 266 ? -0.116 -17.252 0.497 1.00 81.75 266 PRO A N 1
ATOM 2025 C CA . PRO A 1 266 ? -0.620 -16.023 1.091 1.00 81.75 266 PRO A CA 1
ATOM 2026 C C . PRO A 1 266 ? -0.715 -16.140 2.620 1.00 81.75 266 PRO A C 1
ATOM 2028 O O . PRO A 1 266 ? -0.863 -17.236 3.160 1.00 81.75 266 PRO A O 1
ATOM 2031 N N . HIS A 1 267 ? -0.581 -15.014 3.314 1.00 81.69 267 HIS A N 1
ATOM 2032 C CA . HIS A 1 267 ? -0.656 -14.970 4.772 1.00 81.69 267 HIS A CA 1
ATOM 2033 C C . HIS A 1 267 ? -2.104 -14.811 5.230 1.00 81.69 267 HIS A C 1
ATOM 2035 O O . HIS A 1 267 ? -2.863 -14.027 4.660 1.00 81.69 267 HIS A O 1
ATOM 2041 N N . ASP A 1 268 ? -2.473 -15.511 6.298 1.00 79.38 268 ASP A N 1
ATOM 2042 C CA . ASP A 1 268 ? -3.628 -15.108 7.093 1.00 79.38 268 ASP A CA 1
ATOM 2043 C C . ASP A 1 268 ? -3.311 -13.784 7.806 1.00 79.38 268 ASP A C 1
ATOM 2045 O O . ASP A 1 268 ? -2.212 -13.615 8.343 1.00 79.38 268 ASP A O 1
ATOM 2049 N N . LEU A 1 269 ? -4.243 -12.825 7.779 1.00 78.94 269 LEU A N 1
ATOM 2050 C CA . LEU A 1 269 ? -3.977 -11.497 8.330 1.00 78.94 269 LEU A CA 1
ATOM 2051 C C . LEU A 1 269 ? -3.786 -11.546 9.846 1.00 78.94 269 LEU A C 1
ATOM 2053 O O . LEU A 1 269 ? -2.889 -10.873 10.346 1.00 78.94 269 LEU A O 1
ATOM 2057 N N . ALA A 1 270 ? -4.612 -12.318 10.558 1.00 72.19 270 ALA A N 1
ATOM 2058 C CA . ALA A 1 270 ? -4.565 -12.388 12.013 1.00 72.19 270 ALA A CA 1
ATOM 2059 C C . ALA A 1 270 ? -3.240 -12.997 12.478 1.00 72.19 270 ALA A C 1
ATOM 2061 O O . ALA A 1 270 ? -2.594 -12.431 13.354 1.00 72.19 270 ALA A O 1
ATOM 2062 N N . ALA A 1 271 ? -2.788 -14.066 11.817 1.00 73.81 271 ALA A N 1
ATOM 2063 C CA . ALA A 1 271 ? -1.472 -14.648 12.067 1.00 73.81 271 ALA A CA 1
ATOM 2064 C C . ALA A 1 271 ? -0.327 -13.675 11.732 1.00 73.81 271 ALA A C 1
ATOM 2066 O O . ALA A 1 271 ? 0.634 -13.566 12.485 1.00 73.81 271 ALA A O 1
ATOM 2067 N N . LEU A 1 272 ? -0.417 -12.938 10.617 1.00 81.62 272 LEU A N 1
ATOM 2068 C CA . LEU A 1 272 ? 0.631 -12.002 10.189 1.00 81.62 272 LEU A CA 1
ATOM 2069 C C . LEU A 1 272 ? 0.861 -10.855 11.185 1.00 81.62 272 LEU A C 1
ATOM 2071 O O . LEU A 1 272 ? 1.983 -10.351 11.291 1.00 81.62 272 LEU A O 1
ATOM 2075 N N . VAL A 1 273 ? -0.198 -10.410 11.865 1.00 87.44 273 VAL A N 1
ATOM 2076 C CA . VAL A 1 273 ? -0.147 -9.294 12.821 1.00 87.44 273 VAL A CA 1
ATOM 2077 C C . VAL A 1 273 ? -0.230 -9.744 14.277 1.00 87.44 273 VAL A C 1
ATOM 2079 O O . VAL A 1 273 ? -0.369 -8.901 15.163 1.00 87.44 273 VAL A O 1
ATOM 2082 N N . GLU A 1 274 ? -0.134 -11.047 14.541 1.00 84.94 274 GLU A N 1
ATOM 2083 C CA . GLU A 1 274 ? -0.180 -11.590 15.894 1.00 84.94 274 GLU A CA 1
ATOM 2084 C C . GLU A 1 274 ? 0.921 -10.963 16.762 1.00 84.94 274 GLU A C 1
ATOM 2086 O O . GLU A 1 274 ? 2.090 -10.883 16.380 1.00 84.94 274 GLU A O 1
ATOM 2091 N N . GLY A 1 275 ? 0.531 -10.449 17.930 1.00 87.00 275 GLY A N 1
ATOM 2092 C CA . GLY A 1 275 ? 1.442 -9.760 18.846 1.00 87.00 275 GLY A CA 1
ATOM 2093 C C . GLY A 1 275 ? 1.929 -8.385 18.369 1.00 87.00 275 GLY A C 1
ATOM 2094 O O . GLY A 1 275 ? 2.727 -7.759 19.066 1.00 87.00 275 GLY A O 1
ATOM 2095 N N . LEU A 1 276 ? 1.464 -7.886 17.216 1.00 90.50 276 LEU A N 1
ATOM 2096 C CA . LEU A 1 276 ? 1.783 -6.539 16.747 1.00 90.50 276 LEU A CA 1
ATOM 2097 C C . LEU A 1 276 ? 0.749 -5.527 17.227 1.00 90.50 276 LEU A C 1
ATOM 2099 O O . LEU A 1 276 ? -0.455 -5.775 17.244 1.00 90.50 276 LEU A O 1
ATOM 2103 N N . THR A 1 277 ? 1.229 -4.327 17.531 1.00 84.50 277 THR A N 1
ATOM 2104 C CA . THR A 1 277 ? 0.382 -3.236 18.007 1.00 84.50 277 THR A CA 1
ATOM 2105 C C . THR A 1 277 ? 0.218 -2.192 16.911 1.00 84.50 277 THR A C 1
ATOM 2107 O O . THR A 1 277 ? 1.195 -1.563 16.505 1.00 84.50 277 THR A O 1
ATOM 2110 N N . ASP A 1 278 ? -1.016 -1.938 16.460 1.00 80.31 278 ASP A N 1
ATOM 2111 C CA . ASP A 1 278 ? -1.305 -0.733 15.673 1.00 80.31 278 ASP A CA 1
ATOM 2112 C C . ASP A 1 278 ? -1.117 0.487 16.594 1.00 80.31 278 ASP A C 1
ATOM 2114 O O . ASP A 1 278 ? -1.851 0.623 17.569 1.00 80.31 278 ASP A O 1
ATOM 2118 N N . PRO A 1 279 ? -0.181 1.414 16.329 1.00 71.81 279 PRO A N 1
ATOM 2119 C CA . PRO A 1 279 ? 0.039 2.584 17.180 1.00 71.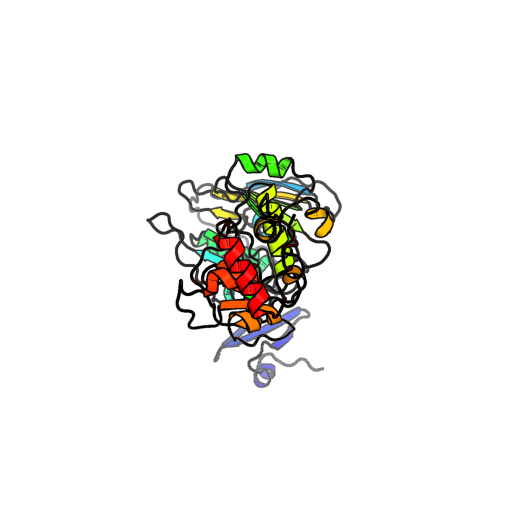81 279 PRO A CA 1
ATOM 2120 C C . PRO A 1 279 ? -1.186 3.508 17.248 1.00 71.81 279 PRO A C 1
ATOM 2122 O O . PRO A 1 279 ? -1.356 4.239 18.225 1.00 71.81 279 PRO A O 1
ATOM 2125 N N . ARG A 1 280 ? -2.080 3.470 16.249 1.00 67.94 280 ARG A N 1
ATOM 2126 C CA . ARG A 1 280 ? -3.386 4.146 16.315 1.00 67.94 280 ARG A CA 1
ATOM 2127 C C . ARG A 1 280 ? -4.426 3.347 17.095 1.00 67.94 280 ARG A C 1
ATOM 2129 O O . ARG A 1 280 ? -5.395 3.958 17.532 1.00 67.94 280 ARG A O 1
ATOM 2136 N N . ALA A 1 281 ? -4.245 2.040 17.272 1.00 54.25 281 ALA A N 1
ATOM 2137 C CA . ALA A 1 281 ? -5.000 1.238 18.233 1.00 54.25 281 ALA A CA 1
ATOM 2138 C C . ALA A 1 281 ? -4.410 1.347 19.645 1.00 54.25 281 ALA A C 1
ATOM 2140 O O . ALA A 1 281 ? -5.158 1.308 20.603 1.00 54.25 281 ALA A O 1
ATOM 2141 N N . ARG A 1 282 ? -3.105 1.605 19.799 1.00 39.03 282 ARG A N 1
ATOM 2142 C CA . ARG A 1 282 ? -2.464 1.919 21.086 1.00 39.03 282 ARG A CA 1
ATOM 2143 C C . ARG A 1 282 ? -2.992 3.228 21.671 1.00 39.03 282 ARG A C 1
ATOM 2145 O O . ARG A 1 282 ? -3.289 3.293 22.855 1.00 39.03 282 ARG A O 1
ATOM 2152 N N . ARG A 1 283 ? -3.263 4.221 20.813 1.00 40.88 283 ARG A N 1
ATOM 2153 C CA . ARG A 1 283 ? -4.068 5.404 21.181 1.00 40.88 283 ARG A CA 1
ATOM 2154 C C . ARG A 1 283 ? -5.511 5.070 21.594 1.00 40.88 283 ARG A C 1
ATOM 2156 O O . ARG A 1 283 ? -6.143 5.900 22.229 1.00 40.88 283 ARG A O 1
ATOM 2163 N N . ARG A 1 284 ? -6.022 3.888 21.232 1.00 38.16 284 ARG A N 1
ATOM 2164 C CA . ARG A 1 284 ? -7.361 3.373 21.571 1.00 38.16 284 ARG A CA 1
ATOM 2165 C C . ARG A 1 284 ? -7.335 2.278 22.656 1.00 38.16 284 ARG A C 1
ATOM 2167 O O . ARG A 1 284 ? -8.399 1.786 22.997 1.00 38.16 284 ARG A O 1
ATOM 2174 N N . GLY A 1 285 ? -6.162 1.874 23.170 1.00 30.25 285 GLY A N 1
ATOM 2175 C CA . GLY A 1 285 ? -6.013 0.581 23.857 1.00 30.25 285 GLY A CA 1
ATOM 2176 C C . GLY A 1 285 ? -4.872 0.433 24.872 1.00 30.25 285 GLY A C 1
ATOM 2177 O O . GLY A 1 285 ? -4.781 -0.619 25.494 1.00 30.25 285 GLY A O 1
ATOM 2178 N N . GLU A 1 286 ? -4.025 1.440 25.108 1.00 27.09 286 GLU A N 1
ATOM 2179 C CA . GLU A 1 286 ? -3.289 1.511 26.381 1.00 27.09 286 GLU A CA 1
ATOM 2180 C C . GLU A 1 286 ? -4.191 2.208 27.413 1.00 27.09 286 GLU A C 1
ATOM 2182 O O . GLU A 1 286 ? -4.534 3.378 27.206 1.00 27.09 286 GLU A O 1
ATOM 2187 N N . PRO A 1 287 ? -4.562 1.561 28.541 1.00 32.22 287 PRO A N 1
ATOM 2188 C CA . PRO A 1 287 ? -4.967 2.321 29.709 1.00 32.22 287 PRO A CA 1
ATOM 2189 C C . PRO A 1 287 ? -3.792 3.241 30.015 1.00 32.22 287 PRO A C 1
ATOM 2191 O O . PRO A 1 287 ? -2.655 2.772 30.137 1.00 32.22 287 PRO A O 1
ATOM 2194 N N . ALA A 1 288 ? -4.040 4.548 30.110 1.00 35.19 288 ALA A N 1
ATOM 2195 C CA . ALA A 1 288 ? -3.068 5.446 30.704 1.00 35.19 288 ALA A CA 1
ATOM 2196 C C . ALA A 1 288 ? -2.590 4.781 31.999 1.00 35.19 288 ALA A C 1
ATOM 2198 O O . ALA A 1 288 ? -3.414 4.453 32.854 1.00 35.19 288 ALA A O 1
ATOM 2199 N N . GLY A 1 289 ? -1.287 4.502 32.100 1.00 31.41 289 GLY A N 1
ATOM 2200 C CA . GLY A 1 289 ? -0.698 3.988 33.328 1.00 31.41 289 GLY A CA 1
ATOM 2201 C C . GLY A 1 289 ? -1.217 4.828 34.492 1.00 31.41 289 GLY A C 1
ATOM 2202 O O . GLY A 1 289 ? -0.930 6.022 34.566 1.00 31.41 289 GLY A O 1
ATOM 2203 N N . GLY A 1 290 ? -2.052 4.197 35.323 1.00 32.22 290 GLY A N 1
ATOM 2204 C CA . GLY A 1 290 ? -2.757 4.815 36.441 1.00 32.22 290 GLY A CA 1
ATOM 2205 C C . GLY A 1 290 ? -4.095 5.489 36.105 1.00 32.22 290 GLY A C 1
ATOM 2206 O O . GLY A 1 290 ? -4.244 6.682 36.351 1.00 32.22 290 GLY A O 1
ATOM 2207 N N . ALA A 1 291 ? -5.104 4.748 35.643 1.00 34.50 291 ALA A N 1
ATOM 2208 C CA . ALA A 1 291 ? -6.499 5.158 35.812 1.00 34.50 291 ALA A CA 1
ATOM 2209 C C . ALA A 1 291 ? -7.338 3.949 36.236 1.00 34.50 291 ALA A C 1
ATOM 2211 O O . ALA A 1 291 ? -7.403 2.941 35.538 1.00 34.50 291 ALA A O 1
ATOM 2212 N N . ALA A 1 292 ? -7.935 4.042 37.422 1.00 39.75 292 ALA A N 1
ATOM 2213 C CA . ALA A 1 292 ? -8.939 3.106 37.901 1.00 39.75 292 ALA A CA 1
ATOM 2214 C C . ALA A 1 292 ? -10.018 2.902 36.825 1.00 39.75 292 ALA A C 1
ATOM 2216 O O . ALA A 1 292 ? -10.386 3.869 36.160 1.00 39.75 292 ALA A O 1
ATOM 2217 N N . HIS A 1 293 ? -10.525 1.674 36.669 1.00 45.44 293 HIS A N 1
ATOM 2218 C CA . HIS A 1 293 ? -11.727 1.392 35.876 1.00 45.44 293 HIS A CA 1
ATOM 2219 C C . HIS A 1 293 ? -12.749 2.529 36.050 1.00 45.44 293 HIS A C 1
ATOM 2221 O O . HIS A 1 293 ? -13.162 2.808 37.179 1.00 45.44 293 HIS A O 1
ATOM 2227 N N . ASN A 1 294 ? -13.174 3.184 34.961 1.00 59.12 294 ASN A N 1
ATOM 2228 C CA . ASN A 1 294 ? -14.140 4.288 35.057 1.00 59.12 294 ASN A CA 1
ATOM 2229 C C . ASN A 1 294 ? -15.523 3.803 35.506 1.00 59.12 294 ASN A C 1
ATOM 2231 O O . ASN A 1 294 ? -16.383 4.616 35.866 1.00 59.12 294 ASN A O 1
ATOM 2235 N N . GLY A 1 295 ? -15.698 2.480 35.555 1.00 66.69 295 GLY A N 1
ATOM 2236 C CA . GLY A 1 295 ? -16.833 1.790 36.134 1.00 66.69 295 GLY A CA 1
ATOM 2237 C C . GLY A 1 295 ? -17.971 1.730 35.133 1.00 66.69 295 GLY A C 1
ATOM 2238 O O . GLY A 1 295 ? -17.821 1.213 34.031 1.00 66.69 295 GLY A O 1
ATOM 2239 N N . GLU A 1 296 ? -19.123 2.253 35.526 1.00 76.81 296 GLU A N 1
ATOM 2240 C CA . GLU A 1 296 ? -20.366 2.199 34.752 1.00 76.81 296 GLU A CA 1
ATOM 2241 C C . GLU A 1 296 ? -20.295 2.973 33.429 1.00 76.81 296 GLU A C 1
ATOM 2243 O O . GLU A 1 296 ? -20.919 2.560 32.455 1.00 76.81 296 GLU A O 1
ATOM 2248 N N . LEU A 1 297 ? -19.479 4.033 33.356 1.00 81.31 297 LEU A N 1
ATOM 2249 C CA . LEU A 1 297 ? -19.329 4.855 32.149 1.00 81.31 297 LEU A CA 1
ATOM 2250 C C . LEU A 1 297 ? -18.756 4.079 30.955 1.00 81.31 297 LEU A C 1
ATOM 2252 O O . LEU A 1 297 ? -19.144 4.351 29.823 1.00 81.31 297 LEU A O 1
ATOM 2256 N N . ASP A 1 298 ? -17.883 3.095 31.192 1.00 77.19 298 ASP A N 1
ATOM 2257 C CA . ASP A 1 298 ? -17.269 2.302 30.116 1.00 77.19 298 ASP A CA 1
ATOM 2258 C C . ASP A 1 298 ? -18.284 1.355 29.443 1.00 77.19 298 ASP A C 1
ATOM 2260 O O . ASP A 1 298 ? -18.057 0.887 28.328 1.00 77.19 298 ASP A O 1
ATOM 2264 N N . ARG A 1 299 ? -19.425 1.087 30.099 1.00 82.75 299 ARG A N 1
ATOM 2265 C CA . ARG A 1 299 ? -20.505 0.229 29.578 1.00 82.75 299 ARG A CA 1
ATOM 2266 C C . ARG A 1 299 ? -21.555 0.998 28.779 1.00 82.75 299 ARG A C 1
ATOM 2268 O O . ARG A 1 299 ? -22.448 0.381 28.205 1.00 82.75 299 ARG A O 1
ATOM 2275 N N . ILE A 1 300 ? -21.472 2.327 28.749 1.00 89.06 300 ILE A N 1
ATOM 2276 C CA . ILE A 1 300 ? -22.447 3.168 28.057 1.00 89.06 300 ILE A CA 1
ATOM 2277 C C . ILE A 1 300 ? -22.004 3.365 26.609 1.00 89.06 300 ILE A C 1
ATOM 2279 O O . ILE A 1 300 ? -20.882 3.788 26.331 1.00 89.06 300 ILE A O 1
ATOM 2283 N N . ALA A 1 301 ? -22.909 3.056 25.682 1.00 90.19 301 ALA A N 1
ATOM 2284 C CA . ALA A 1 301 ? -22.679 3.227 24.256 1.00 90.19 301 ALA A CA 1
ATOM 2285 C C . ALA A 1 301 ? -22.453 4.714 23.909 1.00 90.19 301 ALA A C 1
ATOM 2287 O O . ALA A 1 301 ? -23.166 5.575 24.443 1.00 90.19 301 ALA A O 1
ATOM 2288 N N . PRO A 1 302 ? -21.515 5.044 23.002 1.00 91.06 302 PRO A N 1
ATOM 2289 C CA . PRO A 1 302 ? -21.230 6.426 22.641 1.00 91.06 302 PRO A CA 1
ATOM 2290 C C . PRO A 1 302 ? -22.425 7.275 22.214 1.00 91.06 302 PRO A C 1
ATOM 2292 O O . PRO A 1 302 ? -22.507 8.398 22.710 1.00 91.06 302 PRO A O 1
ATOM 2295 N N . PRO A 1 303 ? -23.407 6.786 21.431 1.00 95.06 303 PRO A N 1
ATOM 2296 C CA . PRO A 1 303 ? -24.586 7.579 21.092 1.00 95.06 303 PRO A CA 1
ATOM 2297 C C . PRO A 1 303 ? -25.329 8.107 22.331 1.00 95.06 303 PRO A C 1
ATOM 2299 O O . PRO A 1 303 ? -25.760 9.259 22.357 1.00 95.06 303 PRO A O 1
ATOM 2302 N N . ALA A 1 304 ? -25.405 7.304 23.400 1.00 95.19 304 ALA A N 1
ATOM 2303 C CA . ALA A 1 304 ? -26.124 7.656 24.621 1.00 95.19 304 ALA A CA 1
ATOM 2304 C C . ALA A 1 304 ? -25.423 8.767 25.416 1.00 95.19 304 ALA A C 1
ATOM 2306 O O . ALA A 1 304 ? -26.044 9.782 25.743 1.00 95.19 304 ALA A O 1
ATOM 2307 N N . TYR A 1 305 ? -24.124 8.623 25.703 1.00 95.00 305 TYR A N 1
ATOM 2308 C CA . TYR A 1 305 ? -23.413 9.672 26.440 1.00 95.00 305 TYR A CA 1
ATOM 2309 C C . TYR A 1 305 ? -23.150 10.913 25.585 1.00 95.00 305 TYR A C 1
ATOM 2311 O O . TYR A 1 305 ? -23.059 12.014 26.127 1.00 95.00 305 TYR A O 1
ATOM 2319 N N . PHE A 1 306 ? -23.053 10.770 24.260 1.00 96.50 306 PHE A N 1
ATOM 2320 C CA . PHE A 1 306 ? -22.857 11.902 23.361 1.00 96.50 306 PHE A CA 1
ATOM 2321 C C . PHE A 1 306 ? -24.091 12.801 23.345 1.00 96.50 306 PHE A C 1
ATOM 2323 O O . PHE A 1 306 ? -23.966 14.018 23.516 1.00 96.50 306 PHE A O 1
ATOM 2330 N N . ARG A 1 307 ? -25.282 12.197 23.264 1.00 97.25 307 ARG A N 1
ATOM 2331 C CA . ARG A 1 307 ? -26.556 12.897 23.445 1.00 97.25 307 ARG A CA 1
ATOM 2332 C C . ARG A 1 307 ? -26.631 13.581 24.806 1.00 97.25 307 ARG A C 1
ATOM 2334 O O . ARG A 1 307 ? -26.926 14.770 24.866 1.00 97.25 307 ARG A O 1
ATOM 2341 N N . ALA A 1 308 ? -26.315 12.866 25.884 1.00 96.12 308 ALA A N 1
ATOM 2342 C CA . ALA A 1 308 ? -26.388 13.407 27.241 1.00 96.12 308 ALA A CA 1
ATOM 2343 C C . ALA A 1 308 ? -25.461 14.618 27.470 1.00 96.12 308 ALA A C 1
ATOM 2345 O O . ALA A 1 308 ? -25.830 15.565 28.160 1.00 96.12 308 ALA A O 1
ATOM 2346 N N . LEU A 1 309 ? -24.256 14.603 26.891 1.00 96.81 309 LEU A N 1
ATOM 2347 C CA . LEU A 1 309 ? -23.234 15.627 27.134 1.00 96.81 309 LEU A CA 1
ATOM 2348 C C . LEU A 1 309 ? -23.283 16.815 26.170 1.00 96.81 309 LEU A C 1
ATOM 2350 O O . LEU A 1 309 ? -22.821 17.898 26.533 1.00 96.81 309 LEU A O 1
ATOM 2354 N N . THR A 1 310 ? -23.805 16.621 24.957 1.00 95.88 310 THR A N 1
ATOM 2355 C CA . THR A 1 310 ? -23.796 17.646 23.896 1.00 95.88 310 THR A CA 1
ATOM 2356 C C . THR A 1 310 ? -25.190 18.081 23.452 1.00 95.88 310 THR A C 1
ATOM 2358 O O . THR A 1 310 ? -25.315 19.093 22.769 1.00 95.88 310 THR A O 1
ATOM 2361 N N . GLY A 1 311 ? -26.232 17.314 23.786 1.00 95.81 311 GLY A N 1
ATOM 2362 C CA . GLY A 1 311 ? -27.582 17.483 23.241 1.00 95.81 311 GLY A CA 1
ATOM 2363 C C . GLY A 1 311 ? -27.746 17.008 21.792 1.00 95.81 311 GLY A C 1
ATOM 2364 O O . GLY A 1 311 ? -28.818 17.183 21.222 1.00 95.81 311 GLY A O 1
ATOM 2365 N N . THR A 1 312 ? -26.712 16.421 21.180 1.00 95.06 312 THR A N 1
ATOM 2366 C CA . THR A 1 312 ? -26.750 15.975 19.779 1.00 95.06 312 THR A CA 1
ATOM 2367 C C . THR A 1 312 ? -27.288 14.552 19.673 1.00 95.06 312 THR A C 1
ATOM 2369 O O . THR A 1 312 ? -26.727 13.635 20.270 1.00 95.06 312 THR A O 1
ATOM 2372 N N . GLU A 1 313 ? -28.340 14.356 18.879 1.00 94.88 313 GLU A N 1
ATOM 2373 C CA . GLU A 1 313 ? -28.839 13.021 18.538 1.00 94.88 313 GLU A CA 1
ATOM 2374 C C . GLU A 1 313 ? -27.858 12.275 17.631 1.00 94.88 313 GLU A C 1
ATOM 2376 O O . GLU A 1 313 ? -27.370 12.817 16.637 1.00 94.88 313 GLU A O 1
ATOM 2381 N N . VAL A 1 314 ? -27.606 11.010 17.961 1.00 89.75 314 VAL A N 1
ATOM 2382 C CA . VAL A 1 314 ? -26.745 10.104 17.198 1.00 89.75 314 VAL A CA 1
ATOM 2383 C C . VAL A 1 314 ? -27.505 8.791 16.995 1.00 89.75 314 VAL A C 1
ATOM 2385 O O . VAL A 1 314 ? -28.048 8.271 17.974 1.00 89.75 314 VAL A O 1
ATOM 2388 N N . PRO A 1 315 ? -27.549 8.231 15.771 1.00 84.25 315 PRO A N 1
ATOM 2389 C CA . PRO A 1 315 ? -28.115 6.905 15.540 1.00 84.25 315 PRO A CA 1
ATOM 2390 C C . PRO A 1 315 ? -27.450 5.828 16.407 1.00 84.25 315 PRO A C 1
ATOM 2392 O O . PRO A 1 315 ? -26.267 5.922 16.740 1.00 84.25 315 PRO A O 1
ATOM 2395 N N . SER A 1 316 ? -28.198 4.779 16.756 1.00 79.75 316 SER A N 1
ATOM 2396 C CA . SER A 1 316 ? -27.695 3.659 17.568 1.00 79.75 316 SER A CA 1
ATOM 2397 C C . SER A 1 316 ? -26.510 2.928 16.929 1.00 79.75 316 SER A C 1
ATOM 2399 O O . SER A 1 316 ? -25.630 2.436 17.626 1.00 79.75 316 SER A O 1
ATOM 2401 N N . GLU A 1 317 ? -26.474 2.897 15.602 1.00 75.38 317 GLU A N 1
ATOM 2402 C CA . GLU A 1 317 ? -25.421 2.339 14.757 1.00 75.38 317 GLU A CA 1
ATOM 2403 C C . GLU A 1 317 ? -24.190 3.257 14.626 1.00 75.38 317 GLU A C 1
ATOM 2405 O O . GLU A 1 317 ? -23.212 2.901 13.966 1.00 75.38 317 GLU A O 1
ATOM 2410 N N . GLY A 1 318 ? -24.206 4.412 15.296 1.00 75.62 318 GLY A N 1
ATOM 2411 C CA . GLY A 1 318 ? -23.185 5.441 15.184 1.00 75.62 318 GLY A CA 1
ATOM 2412 C C . GLY A 1 318 ? -23.402 6.350 13.975 1.00 75.62 318 GLY A C 1
ATOM 2413 O O . GLY A 1 318 ? -24.313 6.168 13.167 1.00 75.62 318 GLY A O 1
ATOM 2414 N N . GLY A 1 319 ? -22.571 7.380 13.846 1.00 60.25 319 GLY A N 1
ATOM 2415 C CA . GLY A 1 319 ? -22.710 8.319 12.739 1.00 60.25 319 GLY A CA 1
ATOM 2416 C C . GLY A 1 319 ? -21.866 9.576 12.858 1.00 60.25 319 GLY A C 1
ATOM 2417 O O . GLY A 1 319 ? -21.236 9.844 13.884 1.00 60.25 319 GLY A O 1
ATOM 2418 N N . TYR A 1 320 ? -21.864 10.352 11.773 1.00 80.94 320 TYR A N 1
ATOM 2419 C CA . TYR A 1 320 ? -21.196 11.645 11.713 1.00 80.94 320 TYR A CA 1
ATOM 2420 C C . TYR A 1 320 ? -22.069 12.756 12.301 1.00 80.94 320 TYR A C 1
ATOM 2422 O O . TYR A 1 320 ? -23.209 12.962 11.891 1.00 80.94 320 TYR A O 1
ATOM 2430 N N . VAL A 1 321 ? -21.477 13.525 13.206 1.00 84.94 321 VAL A N 1
ATOM 2431 C CA . VAL A 1 321 ? -22.013 14.733 13.830 1.00 84.94 321 VAL A CA 1
ATOM 2432 C C . VAL A 1 321 ? -20.985 15.860 13.762 1.00 84.94 321 VAL A C 1
ATOM 2434 O O . VAL A 1 321 ? -19.826 15.656 13.390 1.00 84.94 321 VAL A O 1
ATOM 2437 N N . ARG A 1 322 ? -21.403 17.080 14.099 1.00 86.94 322 ARG A N 1
ATOM 2438 C CA . ARG A 1 322 ? -20.467 18.200 14.249 1.00 86.94 322 ARG A CA 1
ATOM 2439 C C . ARG A 1 322 ? -19.620 18.023 15.505 1.00 86.94 322 ARG A C 1
ATOM 2441 O O . ARG A 1 322 ? -20.100 17.532 16.524 1.00 86.94 322 ARG A O 1
ATOM 2448 N N . CYS A 1 323 ? -18.356 18.414 15.426 1.00 86.31 323 CYS A N 1
ATOM 2449 C CA . CYS A 1 323 ? -17.433 18.364 16.541 1.00 86.31 323 CYS A CA 1
ATOM 2450 C C . CYS A 1 323 ? -17.912 19.285 17.674 1.00 86.31 323 CYS A C 1
ATOM 2452 O O . CYS A 1 323 ? -18.188 20.458 17.426 1.00 86.31 323 CYS A O 1
ATOM 2454 N N . PRO A 1 324 ? -17.967 18.785 18.919 1.00 92.31 324 PRO A N 1
ATOM 2455 C CA . PRO A 1 324 ? -18.384 19.574 20.072 1.00 92.31 324 PRO A CA 1
ATOM 2456 C C . PRO A 1 324 ? -17.228 20.362 20.716 1.00 92.31 324 PRO A C 1
ATOM 2458 O O . PRO A 1 324 ? -17.425 21.007 21.743 1.00 92.31 324 PRO A O 1
ATOM 2461 N N . SER A 1 325 ? -16.011 20.281 20.167 1.00 89.81 325 SER A N 1
ATOM 2462 C CA . SER A 1 325 ? -14.843 20.969 20.719 1.00 89.81 325 SER A CA 1
ATOM 2463 C C . SER A 1 325 ? -14.901 22.472 20.433 1.00 89.81 325 SER A C 1
ATOM 2465 O O . SER A 1 325 ? -15.005 22.849 19.268 1.00 89.81 325 SER A O 1
ATOM 2467 N N . PRO A 1 326 ? -14.733 23.349 21.440 1.00 92.06 326 PRO A N 1
ATOM 2468 C CA . PRO A 1 326 ? -14.687 24.795 21.221 1.00 92.06 326 PRO A CA 1
ATOM 2469 C C . PRO A 1 326 ? -13.380 25.261 20.560 1.00 92.06 326 PRO A C 1
ATOM 2471 O O . PRO A 1 326 ? -13.261 26.424 20.184 1.00 92.06 326 PRO A O 1
ATOM 2474 N N . ALA A 1 327 ? -12.385 24.376 20.418 1.00 79.25 327 ALA A N 1
ATOM 2475 C CA . ALA A 1 327 ? -11.084 24.706 19.838 1.00 79.25 327 ALA A CA 1
ATOM 2476 C C . ALA A 1 327 ? -11.136 24.968 18.322 1.00 79.25 327 ALA A C 1
ATOM 2478 O O . ALA A 1 327 ? -10.168 25.482 17.760 1.00 79.25 327 ALA A O 1
ATOM 2479 N N . HIS A 1 328 ? -12.232 24.608 17.648 1.00 75.44 328 HIS A N 1
ATOM 2480 C CA . HIS A 1 328 ? -12.458 24.977 16.256 1.00 75.44 328 HIS A CA 1
ATOM 2481 C C . HIS A 1 328 ? -13.949 25.073 15.928 1.00 75.44 328 HIS A C 1
ATOM 2483 O O . HIS A 1 328 ? -14.787 24.429 16.550 1.00 75.44 328 HIS A O 1
ATOM 2489 N N . GLU A 1 329 ? -14.272 25.848 14.897 1.00 88.69 329 GLU A N 1
ATOM 2490 C CA . GLU A 1 329 ? -15.604 25.836 14.298 1.00 88.69 329 GLU A CA 1
ATOM 2491 C C . GLU A 1 329 ? -15.734 24.615 13.370 1.00 88.69 329 GLU A C 1
ATOM 2493 O O . GLU A 1 329 ? -14.879 24.397 12.505 1.00 88.69 329 GLU A O 1
ATOM 2498 N N . ASP A 1 330 ? -16.796 23.819 13.524 1.00 83.25 330 ASP A N 1
ATOM 2499 C CA . ASP A 1 330 ? -17.065 22.655 12.671 1.00 83.25 330 ASP A CA 1
ATOM 2500 C C . ASP A 1 330 ? -18.295 22.874 11.783 1.00 83.25 330 ASP A C 1
ATOM 2502 O O . ASP A 1 330 ? -19.440 22.600 12.154 1.00 83.25 330 ASP A O 1
ATOM 2506 N N . ARG A 1 331 ? -18.062 23.409 10.580 1.00 78.25 331 ARG A N 1
ATOM 2507 C CA . ARG A 1 331 ? -19.139 23.767 9.637 1.00 78.25 331 ARG A CA 1
ATOM 2508 C C . ARG A 1 331 ? -19.816 22.538 9.017 1.00 78.25 331 ARG A C 1
ATOM 2510 O O . ARG A 1 331 ? -21.017 22.579 8.725 1.00 78.25 331 ARG A O 1
ATOM 2517 N N . HIS A 1 332 ? -19.076 21.438 8.878 1.00 64.81 332 HIS A N 1
ATOM 2518 C CA . HIS A 1 332 ? -19.536 20.162 8.324 1.00 64.81 332 HIS A CA 1
ATOM 2519 C C . HIS A 1 332 ? -19.281 19.033 9.325 1.00 64.81 332 HIS A C 1
ATOM 2521 O O . HIS A 1 332 ? -18.226 19.059 9.942 1.00 64.81 332 HIS A O 1
ATOM 2527 N N . PRO A 1 333 ? -20.182 18.042 9.470 1.00 71.44 333 PRO A N 1
ATOM 2528 C CA . PRO A 1 333 ? -19.973 16.921 10.383 1.00 71.44 333 PRO A CA 1
ATOM 2529 C C . PRO A 1 333 ? -18.622 16.229 10.164 1.00 71.44 333 PRO A C 1
ATOM 2531 O O . PRO A 1 333 ? -18.422 15.555 9.155 1.00 71.44 333 PRO A O 1
ATOM 2534 N N . SER A 1 334 ? -17.691 16.406 11.100 1.00 60.88 334 SER A N 1
ATOM 2535 C CA . SER A 1 334 ? -16.362 15.784 11.055 1.00 60.88 334 SER A CA 1
ATOM 2536 C C . SER A 1 334 ? -16.105 14.833 12.225 1.00 60.88 334 SER A C 1
ATOM 2538 O O . SER A 1 334 ? -15.072 14.165 12.263 1.00 60.88 334 SER A O 1
ATOM 2540 N N . CYS A 1 335 ? -17.047 14.731 13.164 1.00 68.44 335 CYS A N 1
ATOM 2541 C CA . CYS A 1 335 ? -16.975 13.890 14.349 1.00 68.44 335 CYS A CA 1
ATOM 2542 C C . CYS A 1 335 ? -17.774 12.606 14.162 1.00 68.44 335 CYS A C 1
ATOM 2544 O O . CYS A 1 335 ? -18.979 12.665 13.977 1.00 68.44 335 CYS A O 1
ATOM 2546 N N . PHE A 1 336 ? -17.124 11.446 14.219 1.00 70.06 336 PHE A N 1
ATOM 2547 C CA . PHE A 1 336 ? -17.811 10.158 14.194 1.00 70.06 336 PHE A CA 1
ATOM 2548 C C . PHE A 1 336 ? -17.975 9.609 15.607 1.00 70.06 336 PHE A C 1
ATOM 2550 O O . PHE A 1 336 ? -17.005 9.511 16.364 1.00 70.06 336 PHE A O 1
ATOM 2557 N N . VAL A 1 337 ? -19.205 9.239 15.941 1.00 76.88 337 VAL A N 1
ATOM 2558 C CA . VAL A 1 337 ? -19.578 8.593 17.200 1.00 76.88 337 VAL A CA 1
ATOM 2559 C C . VAL A 1 337 ? -19.792 7.113 16.906 1.00 76.88 337 VAL A C 1
ATOM 2561 O O . VAL A 1 337 ? -20.605 6.776 16.048 1.00 76.88 337 VAL A O 1
ATOM 2564 N N . TYR A 1 338 ? -19.024 6.241 17.559 1.00 71.12 338 TYR A N 1
ATOM 2565 C CA . TYR A 1 338 ? -19.052 4.798 17.302 1.00 71.12 338 TYR A CA 1
ATOM 2566 C C . TYR A 1 338 ? -20.229 4.119 18.023 1.00 71.12 338 TYR A C 1
ATOM 2568 O O . TYR A 1 338 ? -20.665 4.629 19.048 1.00 71.12 338 TYR A O 1
ATOM 2576 N N . PRO A 1 339 ? -20.766 2.991 17.531 1.00 60.75 339 PRO A N 1
ATOM 2577 C CA . PRO A 1 339 ? -21.958 2.375 18.118 1.00 60.75 339 PRO A CA 1
ATOM 2578 C C . PRO A 1 339 ? -21.725 1.675 19.459 1.00 60.75 339 PRO A C 1
ATOM 2580 O O . PRO A 1 339 ? -22.601 1.717 20.324 1.00 60.75 339 PRO A O 1
ATOM 2583 N N . ASN A 1 340 ? -20.581 1.013 19.658 1.00 69.50 340 ASN A N 1
ATOM 2584 C CA . ASN A 1 340 ? -20.438 0.063 20.760 1.00 69.50 340 ASN A CA 1
ATOM 2585 C C . ASN A 1 340 ? -19.757 0.683 21.995 1.00 69.50 340 ASN A C 1
ATOM 2587 O O . ASN A 1 340 ? -18.873 1.540 21.865 1.00 69.50 340 ASN A O 1
ATOM 2591 N N . PRO A 1 341 ? -20.120 0.242 23.218 1.00 79.69 341 PRO A N 1
ATOM 2592 C CA . PRO A 1 341 ? -19.406 0.612 24.438 1.00 79.69 341 PRO A CA 1
ATOM 2593 C C . PRO A 1 341 ? -17.891 0.402 24.310 1.00 79.69 341 PRO A C 1
ATOM 2595 O O . PRO A 1 341 ? -17.433 -0.588 23.745 1.00 79.69 341 PRO A O 1
ATOM 2598 N N . GLY A 1 342 ? -17.111 1.352 24.824 1.00 64.69 342 GLY A N 1
ATOM 2599 C CA . GLY A 1 342 ? -15.647 1.340 24.732 1.00 64.69 342 GLY A CA 1
ATOM 2600 C C . GLY A 1 342 ? -15.051 1.856 23.412 1.00 64.69 342 GLY A C 1
ATOM 2601 O O . GLY A 1 342 ? -13.864 2.170 23.392 1.00 64.69 342 GLY A O 1
ATOM 2602 N N . GLU A 1 343 ? -15.828 2.023 22.332 1.00 63.44 343 GLU A N 1
ATOM 2603 C CA . GLU A 1 343 ? -15.292 2.496 21.036 1.00 63.44 343 GLU A CA 1
ATOM 2604 C C . GLU A 1 343 ? -15.093 4.018 20.961 1.00 63.44 343 GLU A C 1
ATOM 2606 O O . GLU A 1 343 ? -14.263 4.508 20.190 1.00 63.44 343 GLU A O 1
ATOM 2611 N N . GLY A 1 344 ? -15.815 4.778 21.788 1.00 79.81 344 GLY A N 1
ATOM 2612 C CA . GLY A 1 344 ? -15.603 6.217 21.921 1.00 79.81 344 GLY A CA 1
ATOM 2613 C C . GLY A 1 344 ? -16.232 7.066 20.808 1.00 79.81 344 GLY A C 1
ATOM 2614 O O . GLY A 1 344 ? -17.229 6.712 20.180 1.00 79.81 344 GLY A O 1
ATOM 2615 N N . TRP A 1 345 ? -15.616 8.215 20.556 1.00 85.94 345 TRP A N 1
ATOM 2616 C CA . TRP A 1 345 ? -15.928 9.140 19.462 1.00 85.94 345 TRP A CA 1
ATOM 2617 C C . TRP A 1 345 ? -14.634 9.809 18.978 1.00 85.94 345 TRP A C 1
ATOM 2619 O O . TRP A 1 345 ? -13.637 9.839 19.705 1.00 85.94 345 TRP A O 1
ATOM 2629 N N . CYS A 1 346 ? -14.613 10.328 17.748 1.00 66.69 346 CYS A N 1
ATOM 2630 C CA . CYS A 1 346 ? -13.439 11.005 17.193 1.00 66.69 346 CYS A CA 1
ATOM 2631 C C . CYS A 1 346 ? -13.807 12.067 16.157 1.00 66.69 346 CYS A C 1
ATOM 2633 O O . CYS A 1 346 ? -14.507 11.781 15.187 1.00 66.69 346 CYS A O 1
ATOM 2635 N N . CYS A 1 347 ? -13.261 13.269 16.319 1.00 6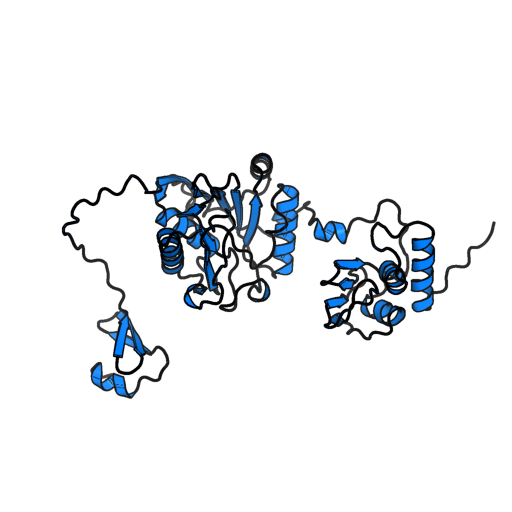3.34 347 CYS A N 1
ATOM 2636 C CA . CYS A 1 347 ? -13.263 14.301 15.294 1.00 63.34 347 CYS A CA 1
ATOM 2637 C C . CYS A 1 347 ? -12.102 14.114 14.318 1.00 63.34 347 CYS A C 1
ATOM 2639 O O . CYS A 1 347 ? -10.941 14.208 14.697 1.00 63.34 347 CYS A O 1
ATOM 2641 N N . PHE A 1 348 ? -12.393 13.925 13.034 1.00 55.78 348 PHE A N 1
ATOM 2642 C CA . PHE A 1 348 ? -11.376 13.801 11.990 1.00 55.78 348 PHE A CA 1
ATOM 2643 C C . PHE A 1 348 ? -10.789 15.147 11.541 1.00 55.78 348 PHE A C 1
ATOM 2645 O O . PHE A 1 348 ? -9.769 15.151 10.854 1.00 55.78 348 PHE A O 1
ATOM 2652 N N . ALA A 1 349 ? -11.384 16.277 11.945 1.00 43.78 349 ALA A N 1
ATOM 2653 C CA . ALA A 1 349 ? -10.847 17.610 11.669 1.00 43.78 349 ALA A CA 1
ATOM 2654 C C . ALA A 1 349 ? -9.802 18.056 12.707 1.00 43.78 349 ALA A C 1
ATOM 2656 O O . ALA A 1 349 ? -8.728 18.518 12.329 1.00 43.78 349 ALA A O 1
ATOM 2657 N N . CYS A 1 350 ? -10.083 17.898 14.007 1.00 58.56 350 CYS A N 1
ATOM 2658 C CA . CYS A 1 350 ? -9.185 18.334 15.089 1.00 58.56 350 CYS A CA 1
ATOM 2659 C C . CYS A 1 350 ? -8.525 17.193 15.873 1.00 58.56 350 CYS A C 1
ATOM 2661 O O . CYS A 1 350 ? -7.707 17.448 16.752 1.00 58.56 350 CYS A O 1
ATOM 2663 N N . LEU A 1 351 ? -8.859 15.940 15.551 1.00 60.44 351 LEU A N 1
ATOM 2664 C CA . LEU A 1 351 ? -8.316 14.711 16.145 1.00 60.44 351 LEU A CA 1
ATOM 2665 C C . LEU A 1 351 ? -8.646 14.490 17.627 1.00 60.44 351 LEU A C 1
ATOM 2667 O O . LEU A 1 351 ? -8.210 13.489 18.200 1.00 60.44 351 LEU A O 1
ATOM 2671 N N . VAL A 1 352 ? -9.451 15.368 18.229 1.00 65.75 352 VAL A N 1
ATOM 2672 C CA . VAL A 1 352 ? -10.000 15.161 19.570 1.00 65.75 352 VAL A CA 1
ATOM 2673 C C . VAL A 1 352 ? -10.883 13.919 19.567 1.00 65.75 352 VAL A C 1
ATOM 2675 O O . VAL A 1 352 ? -11.709 13.723 18.674 1.00 65.75 352 VAL A O 1
ATOM 2678 N N . SER A 1 353 ? -10.677 13.062 20.557 1.00 73.94 353 SER A N 1
ATOM 2679 C CA . SER A 1 353 ? -11.355 11.776 20.678 1.00 73.94 353 SER A CA 1
ATOM 2680 C C . SER A 1 353 ? -11.334 11.289 22.119 1.00 73.94 353 SER A C 1
ATOM 2682 O O . SER A 1 353 ? -10.579 11.807 22.941 1.00 73.94 353 SER A O 1
ATOM 2684 N N . GLY A 1 354 ? -12.138 10.274 22.423 1.00 78.69 354 GLY A N 1
ATOM 2685 C CA . GLY A 1 354 ? -12.013 9.549 23.682 1.00 78.69 354 GLY A CA 1
ATOM 2686 C C . GLY A 1 354 ? -13.325 8.986 24.205 1.00 78.69 354 GLY A C 1
ATOM 2687 O O . GLY A 1 354 ? -14.240 8.667 23.446 1.00 78.69 354 GLY A O 1
ATOM 2688 N N . SER A 1 355 ? -13.377 8.843 25.524 1.00 87.88 355 SER A N 1
ATOM 2689 C CA . SER A 1 355 ? -14.503 8.318 26.294 1.00 87.88 355 SER A CA 1
ATOM 2690 C C . SER A 1 355 ? -15.574 9.385 26.584 1.00 87.88 355 SER A C 1
ATOM 2692 O O . SER A 1 355 ? -15.460 10.548 26.183 1.00 87.88 355 SER A O 1
ATOM 2694 N N . ALA A 1 356 ? -16.597 9.006 27.358 1.00 91.56 356 ALA A N 1
ATOM 2695 C CA . ALA A 1 356 ? -17.562 9.940 27.942 1.00 91.56 356 ALA A CA 1
ATOM 2696 C C . ALA A 1 356 ? -16.890 11.010 28.828 1.00 91.56 356 ALA A C 1
ATOM 2698 O O . ALA A 1 356 ? -17.328 12.159 28.858 1.00 91.56 356 ALA A O 1
ATOM 2699 N N . ILE A 1 357 ? -15.811 10.648 29.531 1.00 92.06 357 ILE A N 1
ATOM 2700 C CA . ILE A 1 357 ? -15.063 11.563 30.405 1.00 92.06 357 ILE A CA 1
ATOM 2701 C C . ILE A 1 357 ? -14.305 12.588 29.556 1.00 92.06 357 ILE A C 1
ATOM 2703 O O . ILE A 1 357 ? -14.355 13.785 29.839 1.00 92.06 357 ILE A O 1
ATOM 2707 N N . ASP A 1 358 ? -13.665 12.135 28.476 1.00 90.56 358 ASP A N 1
ATOM 2708 C CA . ASP A 1 358 ? -12.991 13.023 27.528 1.00 90.56 358 ASP A CA 1
ATOM 2709 C C . ASP A 1 358 ? -13.986 13.986 26.882 1.00 90.56 358 ASP A C 1
ATOM 2711 O O . ASP A 1 358 ? -13.730 15.185 26.839 1.00 90.56 358 ASP A O 1
ATOM 2715 N N . LEU A 1 359 ? -15.162 13.499 26.467 1.00 94.75 359 LEU A N 1
ATOM 2716 C CA . LEU A 1 359 ? -16.221 14.354 25.925 1.00 94.75 359 LEU A CA 1
ATOM 2717 C C . LEU A 1 359 ? -16.672 15.421 26.921 1.00 94.75 359 LEU A C 1
ATOM 2719 O O . LEU A 1 359 ? -16.785 16.591 26.561 1.00 94.75 359 LEU A O 1
ATOM 2723 N N . ALA A 1 360 ? -16.893 15.036 28.178 1.00 96.69 360 ALA A N 1
ATOM 2724 C CA . ALA A 1 360 ? -17.302 15.961 29.227 1.00 96.69 360 ALA A CA 1
ATOM 2725 C C . ALA A 1 360 ? -16.258 17.061 29.473 1.00 96.69 360 ALA A C 1
ATOM 2727 O O . ALA A 1 360 ? -16.631 18.212 29.709 1.00 96.69 360 ALA A O 1
ATOM 2728 N N . SER A 1 361 ? -14.970 16.719 29.386 1.00 94.81 361 SER A N 1
ATOM 2729 C CA . SER A 1 361 ? -13.877 17.686 29.465 1.00 94.81 361 SER A CA 1
ATOM 2730 C C . SER A 1 361 ? -13.829 18.598 28.237 1.00 94.81 361 SER A C 1
ATOM 2732 O O . SER A 1 361 ? -13.811 19.819 28.376 1.00 94.81 361 SER A O 1
ATOM 2734 N N . VAL A 1 362 ? -13.881 18.024 27.032 1.00 93.31 362 VAL A N 1
ATOM 2735 C CA . VAL A 1 362 ? -13.773 18.753 25.757 1.00 93.31 362 VAL A CA 1
ATOM 2736 C C . VAL A 1 362 ? -14.902 19.759 25.583 1.00 93.31 362 VAL A C 1
ATOM 2738 O O . VAL A 1 362 ? -14.644 20.904 25.221 1.00 93.31 362 VAL A O 1
ATOM 2741 N N . VAL A 1 363 ? -16.142 19.369 25.890 1.00 95.81 363 VAL A N 1
ATOM 2742 C CA . VAL A 1 363 ? -17.309 20.269 25.836 1.00 95.81 363 VAL A CA 1
ATOM 2743 C C . VAL A 1 363 ? -17.139 21.456 26.794 1.00 95.81 363 VAL A C 1
ATOM 2745 O O . VAL A 1 363 ? -17.652 22.541 26.538 1.00 95.81 363 VAL A O 1
ATOM 2748 N N . ALA A 1 364 ? -16.393 21.277 27.887 1.00 94.19 364 ALA A N 1
ATOM 2749 C CA . ALA A 1 364 ? -16.058 22.337 28.835 1.00 94.19 364 ALA A CA 1
ATOM 2750 C C . ALA A 1 364 ? -14.778 23.121 28.465 1.00 94.19 364 ALA A C 1
ATOM 2752 O O . ALA A 1 364 ? -14.325 23.945 29.257 1.00 94.19 364 ALA A O 1
ATOM 2753 N N . GLY A 1 365 ? -14.175 22.868 27.296 1.00 92.06 365 GLY A N 1
ATOM 2754 C CA . GLY A 1 365 ? -12.909 23.480 26.871 1.00 92.06 365 GLY A CA 1
ATOM 2755 C C . GLY A 1 365 ? -11.675 22.950 27.610 1.00 92.06 365 GLY A C 1
ATOM 2756 O O . GLY A 1 365 ? -10.628 23.595 27.612 1.00 92.06 365 GLY A O 1
ATOM 2757 N N . GLY A 1 366 ? -11.800 21.802 28.275 1.00 89.44 366 GLY A N 1
ATOM 2758 C CA . GLY A 1 366 ? -10.742 21.160 29.046 1.00 89.44 366 GLY A CA 1
ATOM 2759 C C . GLY A 1 366 ? -9.816 20.255 28.218 1.00 89.44 366 GLY A C 1
ATOM 2760 O O . GLY A 1 366 ? -10.061 20.002 27.036 1.00 89.44 366 GLY A O 1
ATOM 2761 N N . PRO A 1 367 ? -8.739 19.738 28.840 1.00 83.00 367 PRO A N 1
ATOM 2762 C CA . PRO A 1 367 ? -7.826 18.785 28.207 1.00 83.00 367 PRO A CA 1
ATOM 2763 C C . PRO A 1 367 ? -8.490 17.417 28.001 1.00 83.00 367 PRO A C 1
ATOM 2765 O O . PRO A 1 367 ? -9.481 17.094 28.651 1.00 83.00 367 PRO A O 1
ATOM 2768 N N . TRP A 1 368 ? -7.927 16.580 27.140 1.00 82.44 368 TRP A N 1
ATOM 2769 C CA . TRP A 1 368 ? -8.464 15.258 26.798 1.00 82.44 368 TRP A CA 1
ATOM 2770 C C . TRP A 1 368 ? -7.332 14.236 26.657 1.00 82.44 368 TRP A C 1
ATOM 2772 O O . TRP A 1 368 ? -6.150 14.596 26.618 1.00 82.44 368 TRP A O 1
ATOM 2782 N N . GLY A 1 369 ? -7.675 12.950 26.614 1.00 72.50 369 GLY A N 1
ATOM 2783 C CA . GLY A 1 369 ? -6.709 11.867 26.484 1.00 72.50 369 GLY A CA 1
ATOM 2784 C C . GLY A 1 369 ? -5.691 11.870 27.625 1.00 72.50 369 GLY A C 1
ATOM 2785 O O . GLY A 1 369 ? -6.035 11.992 28.799 1.00 72.50 369 GLY A O 1
ATOM 2786 N N . SER A 1 370 ? -4.402 11.768 27.294 1.00 66.25 370 SER A N 1
ATOM 2787 C CA . SER A 1 370 ? -3.343 11.708 28.307 1.00 66.25 370 SER A CA 1
ATOM 2788 C C . SER A 1 370 ? -3.168 12.997 29.112 1.00 66.25 370 SER A C 1
ATOM 2790 O O . SER A 1 370 ? -2.559 12.935 30.176 1.00 66.25 370 SER A O 1
ATOM 2792 N N . GLU A 1 371 ? -3.658 14.143 28.633 1.00 69.88 371 GLU A N 1
ATOM 2793 C CA . GLU A 1 371 ? -3.564 15.428 29.342 1.00 69.88 371 GLU A CA 1
ATOM 2794 C C . GLU A 1 371 ? -4.671 15.605 30.395 1.00 69.88 371 GLU A C 1
ATOM 2796 O O . GLU A 1 371 ? -4.555 16.436 31.300 1.00 69.88 371 GLU A O 1
ATOM 2801 N N . LEU A 1 372 ? -5.739 14.803 30.319 1.00 82.88 372 LEU A N 1
ATOM 2802 C CA . LEU A 1 372 ? -6.839 14.817 31.275 1.00 82.88 372 LEU A CA 1
ATOM 2803 C C . LEU A 1 372 ? -6.491 13.977 32.511 1.00 82.88 372 LEU A C 1
ATOM 2805 O O . LEU A 1 372 ? -6.716 12.771 32.553 1.00 82.88 372 LEU A O 1
ATOM 2809 N N . ARG A 1 373 ? -5.919 14.617 33.537 1.00 82.00 373 ARG A N 1
ATOM 2810 C CA . ARG A 1 373 ? -5.471 13.953 34.778 1.00 82.00 373 ARG A CA 1
ATOM 2811 C C . ARG A 1 373 ? -5.870 14.728 36.037 1.00 82.00 373 ARG A C 1
ATOM 2813 O O . ARG A 1 373 ? -6.265 15.892 35.970 1.00 82.00 373 ARG A O 1
ATOM 2820 N N . GLY A 1 374 ? -5.747 14.080 37.199 1.00 86.12 374 GLY A N 1
ATOM 2821 C CA . GLY A 1 374 ? -5.922 14.710 38.515 1.00 86.12 374 GLY A CA 1
ATOM 2822 C C . GLY A 1 374 ? -7.326 15.280 38.743 1.00 86.12 374 GLY A C 1
ATOM 2823 O O . GLY A 1 374 ? -8.324 14.636 38.420 1.00 86.12 374 GLY A O 1
ATOM 2824 N N . ASP A 1 375 ? -7.411 16.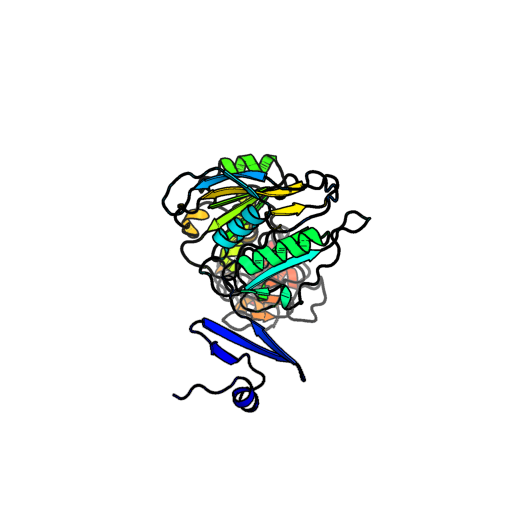497 39.286 1.00 86.81 375 ASP A N 1
ATOM 2825 C CA . ASP A 1 375 ? -8.691 17.173 39.559 1.00 86.81 375 ASP A CA 1
ATOM 2826 C C . ASP A 1 375 ? -9.535 17.396 38.306 1.00 86.81 375 ASP A C 1
ATOM 2828 O O . ASP A 1 375 ? -10.757 17.266 38.350 1.00 86.81 375 ASP A O 1
ATOM 2832 N N . ARG A 1 376 ? -8.889 17.658 37.163 1.00 86.56 376 ARG A N 1
ATOM 2833 C CA . ARG A 1 376 ? -9.590 17.846 35.886 1.00 86.56 376 ARG A CA 1
ATOM 2834 C C . ARG A 1 376 ? -10.287 16.564 35.444 1.00 86.56 376 ARG A C 1
ATOM 2836 O O . ARG A 1 376 ? -11.430 16.610 35.005 1.00 86.56 376 ARG A O 1
ATOM 2843 N N . PHE A 1 377 ? -9.627 15.422 35.627 1.00 88.69 377 PHE A N 1
ATOM 2844 C CA . PHE A 1 377 ? -10.222 14.116 35.358 1.00 88.69 377 PHE A CA 1
ATOM 2845 C C . PHE A 1 377 ? -11.405 13.828 36.294 1.00 88.69 377 PHE A C 1
ATOM 2847 O O . PHE A 1 377 ? -12.465 13.422 35.824 1.00 88.69 377 PHE A O 1
ATOM 2854 N N . ARG A 1 378 ? -11.263 14.092 37.604 1.00 89.06 378 ARG A N 1
ATOM 2855 C CA . ARG A 1 378 ? -12.358 13.929 38.581 1.00 89.06 378 ARG A CA 1
ATOM 2856 C C . ARG A 1 378 ? -13.579 14.772 38.210 1.00 89.06 378 ARG A C 1
ATOM 2858 O O . ARG A 1 378 ? -14.682 14.237 38.127 1.00 89.06 378 ARG A O 1
ATOM 2865 N N . ALA A 1 379 ? -13.373 16.051 37.905 1.00 89.94 379 ALA A N 1
ATOM 2866 C CA . ALA A 1 379 ? -14.442 16.967 37.515 1.00 89.94 379 ALA A CA 1
ATOM 2867 C C . ALA A 1 379 ? -15.139 16.538 36.210 1.00 89.94 379 ALA A C 1
ATOM 2869 O O . ALA A 1 379 ? -16.370 16.556 36.128 1.00 89.94 379 ALA A O 1
ATOM 2870 N N . ALA A 1 380 ? -14.370 16.110 35.202 1.00 93.69 380 ALA A N 1
ATOM 2871 C CA . ALA A 1 380 ? -14.911 15.601 33.943 1.00 93.69 380 ALA A CA 1
ATOM 2872 C C . ALA A 1 380 ? -15.710 14.302 34.146 1.00 93.69 380 ALA A C 1
ATOM 2874 O O . ALA A 1 380 ? -16.804 14.154 33.598 1.00 93.69 380 ALA A O 1
ATOM 2875 N N . ARG A 1 381 ? -15.216 13.392 34.996 1.00 92.50 381 ARG A N 1
ATOM 2876 C CA . ARG A 1 381 ? -15.905 12.142 35.338 1.00 92.50 381 ARG A CA 1
ATOM 2877 C C . ARG A 1 381 ? -17.234 12.403 36.033 1.00 92.50 381 ARG A C 1
ATOM 2879 O O . ARG A 1 381 ? -18.246 11.826 35.652 1.00 92.50 381 ARG A O 1
ATOM 2886 N N . GLU A 1 382 ? -17.254 13.290 37.021 1.00 92.19 382 GLU A N 1
ATOM 2887 C CA . GLU A 1 382 ? -18.497 13.671 37.690 1.00 92.19 382 GLU A CA 1
ATOM 2888 C C . GLU A 1 382 ? -19.495 14.339 36.740 1.00 92.19 382 GLU A C 1
ATOM 2890 O O . GLU A 1 382 ? -20.697 14.103 36.840 1.00 92.19 382 GLU A O 1
ATOM 2895 N N . ARG A 1 383 ? -19.016 15.166 35.803 1.00 93.62 383 ARG A N 1
ATOM 2896 C CA . ARG A 1 383 ? -19.869 15.774 34.777 1.00 93.62 383 ARG A CA 1
ATOM 2897 C C . ARG A 1 383 ? -20.502 14.712 33.878 1.00 93.62 383 ARG A C 1
ATOM 2899 O O . ARG A 1 383 ? -21.696 14.810 33.616 1.00 93.62 383 ARG A O 1
ATOM 2906 N N . ALA A 1 384 ? -19.736 13.706 33.453 1.00 93.88 384 ALA A N 1
ATOM 2907 C CA . ALA A 1 384 ? -20.257 12.581 32.680 1.00 93.88 384 ALA A CA 1
ATOM 2908 C C . ALA A 1 384 ? -21.318 11.789 33.461 1.00 93.88 384 ALA A C 1
ATOM 2910 O O . ALA A 1 384 ? -22.409 11.570 32.942 1.00 93.88 384 ALA A O 1
ATOM 2911 N N . LEU A 1 385 ? -21.040 11.433 34.720 1.00 91.81 385 LEU A N 1
ATOM 2912 C CA . LEU A 1 385 ? -21.988 10.717 35.586 1.00 91.81 385 LEU A CA 1
ATOM 2913 C C . LEU A 1 385 ? -23.296 11.496 35.777 1.00 91.81 385 LEU A C 1
ATOM 2915 O O . LEU A 1 385 ? -24.373 10.950 35.547 1.00 91.81 385 LEU A O 1
ATOM 2919 N N . ARG A 1 386 ? -23.204 12.793 36.104 1.00 92.62 386 ARG A N 1
ATOM 2920 C CA . ARG A 1 386 ? -24.377 13.666 36.266 1.00 92.62 386 ARG A CA 1
ATOM 2921 C C . ARG A 1 386 ? -25.197 13.785 34.983 1.00 92.62 386 ARG A C 1
ATOM 2923 O O . ARG A 1 386 ? -26.417 13.708 35.048 1.00 92.62 386 ARG A O 1
ATOM 2930 N N . ALA A 1 387 ? -24.546 13.950 33.829 1.00 93.12 387 ALA A N 1
ATOM 2931 C CA . ALA A 1 387 ? -25.239 14.043 32.542 1.00 93.12 387 ALA A CA 1
ATOM 2932 C C . ALA A 1 387 ? -26.015 12.759 32.202 1.00 93.12 387 ALA A C 1
ATOM 2934 O O . ALA A 1 387 ? -27.054 12.817 31.554 1.00 93.12 387 ALA A O 1
ATOM 2935 N N . LEU A 1 388 ? -25.521 11.610 32.664 1.00 91.44 388 LEU A N 1
ATOM 2936 C CA . LEU A 1 388 ? -26.112 10.294 32.436 1.00 91.44 388 LEU A CA 1
ATOM 2937 C C . LEU A 1 388 ? -27.081 9.846 33.542 1.00 91.44 388 LEU A C 1
ATOM 2939 O O . LEU A 1 388 ? -27.607 8.739 33.463 1.00 91.44 388 LEU A O 1
ATOM 2943 N N . GLY A 1 389 ? -27.315 10.671 34.569 1.00 89.12 389 GLY A N 1
ATOM 2944 C CA . GLY A 1 389 ? -28.173 10.312 35.703 1.00 89.12 389 GLY A CA 1
ATOM 2945 C C . GLY A 1 389 ? -27.626 9.165 36.562 1.00 89.12 389 GLY A C 1
ATOM 2946 O O . GLY A 1 389 ? -28.392 8.504 37.257 1.00 89.12 389 GLY A O 1
ATOM 2947 N N . LEU A 1 390 ? -26.315 8.910 36.507 1.00 83.56 390 LEU A N 1
ATOM 2948 C CA . LEU A 1 390 ? -25.645 7.924 37.349 1.00 83.56 390 LEU A CA 1
ATOM 2949 C C . LEU A 1 390 ? -25.192 8.612 38.642 1.00 83.56 390 LEU A C 1
ATOM 2951 O O . LEU A 1 390 ? -24.326 9.490 38.616 1.00 83.56 390 LEU A O 1
ATOM 2955 N N . GLU A 1 391 ? -25.799 8.250 39.773 1.00 64.06 391 GLU A N 1
ATOM 2956 C CA . GLU A 1 391 ? -25.450 8.811 41.083 1.00 64.06 391 GLU A CA 1
ATOM 2957 C C . GLU A 1 391 ? -23.966 8.547 41.412 1.00 64.06 391 GLU A C 1
ATOM 2959 O O . GLU A 1 391 ? -23.502 7.406 41.322 1.00 64.06 391 GLU A O 1
ATOM 2964 N N . PRO A 1 392 ? -23.188 9.557 41.843 1.00 53.91 392 PRO A N 1
ATOM 2965 C CA . PRO A 1 392 ? -21.869 9.307 42.401 1.00 53.91 392 PRO A CA 1
ATOM 2966 C C . PRO A 1 392 ? -22.035 8.473 43.675 1.00 53.91 392 PRO A C 1
ATOM 2968 O O . PRO A 1 392 ? -22.761 8.879 44.583 1.00 53.91 392 PRO A O 1
ATOM 2971 N N . ALA A 1 393 ? -21.358 7.326 43.772 1.00 50.00 393 ALA A N 1
ATOM 2972 C CA . ALA A 1 393 ? -21.329 6.550 45.008 1.00 50.00 393 ALA A CA 1
ATOM 2973 C C . ALA A 1 393 ? -20.949 7.475 46.178 1.00 50.00 393 ALA A C 1
ATOM 2975 O O . ALA A 1 393 ? -19.838 8.011 46.222 1.00 50.00 393 ALA A O 1
ATOM 2976 N N . ARG A 1 394 ? -21.888 7.701 47.107 1.00 44.84 394 ARG A N 1
ATOM 2977 C CA . ARG A 1 394 ? -21.633 8.457 48.336 1.00 44.84 394 ARG A CA 1
ATOM 2978 C C . ARG A 1 394 ? -20.531 7.725 49.094 1.00 44.84 394 ARG A C 1
ATOM 2980 O O . ARG A 1 394 ? -20.745 6.609 49.558 1.00 44.84 394 ARG A O 1
ATOM 2987 N N . GLY A 1 395 ? -19.352 8.338 49.183 1.00 39.59 395 GLY A N 1
ATOM 2988 C CA . GLY A 1 395 ? -18.248 7.826 49.986 1.00 39.59 395 GLY A CA 1
ATOM 2989 C C . GLY A 1 395 ? -18.706 7.655 51.431 1.00 39.59 395 GLY A C 1
ATOM 2990 O O . GLY A 1 395 ? -18.950 8.638 52.128 1.00 39.59 395 GLY A O 1
ATOM 2991 N N . GLY A 1 396 ? -18.864 6.403 51.859 1.00 32.28 396 GLY A N 1
ATOM 2992 C CA . GLY A 1 396 ? -19.044 6.057 53.259 1.00 32.28 396 GLY A CA 1
ATOM 2993 C C . GLY A 1 396 ? -17.773 6.421 54.012 1.00 32.28 396 GLY A C 1
ATOM 2994 O O . GLY A 1 396 ? -16.695 5.930 53.685 1.00 32.28 396 GLY A O 1
ATOM 2995 N N . GLY A 1 397 ? -17.905 7.314 54.988 1.00 35.84 397 GLY A N 1
ATOM 2996 C CA . GLY A 1 397 ? -16.826 7.625 55.907 1.00 35.84 397 GLY A CA 1
ATOM 2997 C C . GLY A 1 397 ? -16.447 6.411 56.751 1.00 35.84 397 GLY A C 1
ATOM 2998 O O . GLY A 1 397 ? -17.319 5.680 57.228 1.00 35.84 397 GLY A O 1
ATOM 2999 N N . ARG A 1 398 ? -15.143 6.248 56.953 1.00 31.97 398 ARG A N 1
ATOM 3000 C CA . ARG A 1 398 ? -14.480 6.144 58.257 1.00 31.97 398 ARG A CA 1
ATOM 3001 C C . ARG A 1 398 ? -12.994 6.398 58.077 1.00 31.97 398 ARG A C 1
ATOM 3003 O O . ARG A 1 398 ? -12.454 5.942 57.046 1.00 31.97 398 ARG A O 1
#